Protein AF-0000000080636622 (afdb_homodimer)

pLDDT: mean 84.69, std 13.74, range [34.03, 98.31]

Radius of gyration: 23.22 Å; Cα contacts (8 Å, |Δi|>4): 770; chains: 2; bounding box: 58×59×60 Å

Secondary structure (DSSP, 8-state):
-----GGG--HHHHHHHHHHHHHHHHHHHTT--EE-HHHHHHHHT--HHHHHHHHHHTT-PPBTTTBEEHHHHHHHHHHHHTTTS-EEEEEE--SHHHHHHHT-HHHHHTTEEEEEEEESSPPPGGG--SS-EEEGGGHHHHHHHHT--EEEE-S-HHHHHHHHHHHHHHT--EEEE-SSS-----SS-TT------EEEE--HHHHHHHHHHHHHHHHH-GGGS--/-----GGG--HHHHHHHHHHHHHHHHHHHTT--EE-HHHHHHHHT--HHHHHHHHHHTT-PPBTTTBEEHHHHHHHHHHHHTTTS-EEEEEE--SHHHHHHHT-HHHHHTTEEEEEEEESSPPPGGG--SS-EEEGGGHHHHHHHHT--EEEE-S-HHHHHHHHHHHHHTT--EEEE-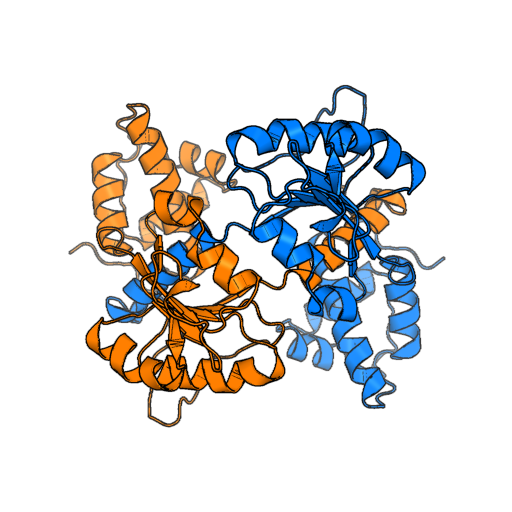SSS-----S-BTTTB----EEEE--HHHHHHHHHHHHHHHHH-GGGS--

Structure (mmCIF, N/CA/C/O backbone):
data_AF-0000000080636622-model_v1
#
loop_
_entity.id
_entity.type
_entity.pdbx_description
1 polymer 'Redox-sensing transcriptional repressor Rex'
#
loop_
_atom_site.group_PDB
_atom_site.id
_atom_site.type_symbol
_atom_site.label_atom_id
_atom_site.label_alt_id
_atom_site.label_comp_id
_atom_site.label_asym_id
_atom_site.label_entity_id
_atom_site.label_seq_id
_atom_site.pdbx_PDB_ins_code
_atom_site.Cartn_x
_atom_site.Cartn_y
_atom_site.Cartn_z
_atom_site.occupancy
_atom_site.B_iso_or_equiv
_atom_site.auth_seq_id
_atom_site.auth_comp_id
_atom_site.auth_asym_id
_atom_site.auth_atom_id
_atom_site.pdbx_PDB_model_num
ATOM 1 N N . MET A 1 1 ? -17.375 -31.5 -10.734 1 34.03 1 MET A N 1
ATOM 2 C CA . MET A 1 1 ? -16.984 -30.203 -11.266 1 34.03 1 MET A CA 1
ATOM 3 C C . MET A 1 1 ? -17.703 -29.078 -10.523 1 34.03 1 MET A C 1
ATOM 5 O O . MET A 1 1 ? -18.859 -28.766 -10.812 1 34.03 1 MET A O 1
ATOM 9 N N . ASP A 1 2 ? -17.719 -29.031 -9.25 1 45.47 2 ASP A N 1
ATOM 10 C CA . ASP A 1 2 ? -18.656 -28.406 -8.328 1 45.47 2 ASP A CA 1
ATOM 11 C C . ASP A 1 2 ? -18.766 -26.906 -8.594 1 45.47 2 ASP A C 1
ATOM 13 O O . ASP A 1 2 ? -17.766 -26.234 -8.836 1 45.47 2 ASP A O 1
ATOM 17 N N . ALA A 1 3 ? -19.891 -26.375 -9.109 1 49.56 3 ALA A N 1
ATOM 18 C CA . ALA A 1 3 ? -20.438 -25.25 -9.859 1 49.56 3 ALA A CA 1
ATOM 19 C C . ALA A 1 3 ? -20.266 -23.938 -9.086 1 49.56 3 ALA A C 1
ATOM 21 O O . ALA A 1 3 ? -20.656 -23.844 -7.926 1 49.56 3 ALA A O 1
ATOM 22 N N . PHE A 1 4 ? -19.109 -23.297 -9.344 1 58.94 4 PHE A N 1
ATOM 23 C CA . PHE A 1 4 ? -19.031 -21.891 -8.961 1 58.94 4 PHE A CA 1
ATOM 24 C C . PHE A 1 4 ? -20.359 -21.188 -9.195 1 58.94 4 PHE A C 1
ATOM 26 O O . PHE A 1 4 ? -21.078 -21.5 -10.156 1 58.94 4 PHE A O 1
ATOM 33 N N . ASN A 1 5 ? -20.938 -20.828 -8.109 1 56.47 5 ASN A N 1
ATOM 34 C CA . ASN A 1 5 ? -22.016 -19.891 -8.445 1 56.47 5 ASN A CA 1
ATOM 35 C C . ASN A 1 5 ? -21.453 -18.578 -8.969 1 56.47 5 ASN A C 1
ATOM 37 O O . ASN A 1 5 ? -21.188 -17.656 -8.203 1 56.47 5 ASN A O 1
ATOM 41 N N . GLU A 1 6 ? -21.078 -18.547 -10.18 1 58.09 6 GLU A N 1
ATOM 42 C CA . GLU A 1 6 ? -20.375 -17.484 -10.898 1 58.09 6 GLU A CA 1
ATOM 43 C C . GLU A 1 6 ? -20.953 -16.125 -10.57 1 58.09 6 GLU A C 1
ATOM 45 O O . GLU A 1 6 ? -20.234 -15.125 -10.539 1 58.09 6 GLU A O 1
ATOM 50 N N . LYS A 1 7 ? -22.297 -16.109 -10.336 1 57.75 7 LYS A N 1
ATOM 51 C CA . LYS A 1 7 ? -23 -14.844 -10.164 1 57.75 7 LYS A CA 1
ATOM 52 C C . LYS A 1 7 ? -22.688 -14.203 -8.812 1 57.75 7 LYS A C 1
ATOM 54 O O . LYS A 1 7 ? -22.938 -13.016 -8.602 1 57.75 7 LYS A O 1
ATOM 59 N N . SER A 1 8 ? -21.875 -14.992 -8.172 1 66.5 8 SER A N 1
ATOM 60 C CA . SER A 1 8 ? -21.766 -14.484 -6.809 1 66.5 8 SER A CA 1
ATOM 61 C C . SER A 1 8 ? -20.312 -14.18 -6.441 1 66.5 8 SER A C 1
ATOM 63 O O . SER A 1 8 ? -20.047 -13.648 -5.363 1 66.5 8 SER A O 1
ATOM 65 N N . ILE A 1 9 ? -19.438 -14.406 -7.32 1 70.69 9 ILE A N 1
ATOM 66 C CA . ILE A 1 9 ? -18.031 -14.172 -6.969 1 70.69 9 ILE A CA 1
ATOM 67 C C . ILE A 1 9 ? -17.625 -12.766 -7.379 1 70.69 9 ILE A C 1
ATOM 69 O O . ILE A 1 9 ? -17.812 -12.367 -8.531 1 70.69 9 ILE A O 1
ATOM 73 N N . THR A 1 10 ? -17.25 -12.016 -6.457 1 72.31 10 THR A N 1
ATOM 74 C CA . THR A 1 10 ? -16.781 -10.648 -6.652 1 72.31 10 THR A CA 1
ATOM 75 C C . THR A 1 10 ? -15.281 -10.555 -6.418 1 72.31 10 THR A C 1
ATOM 77 O O . THR A 1 10 ? -14.656 -11.508 -5.953 1 72.31 10 THR A O 1
ATOM 80 N N . LYS A 1 11 ? -14.703 -9.469 -6.863 1 74 11 LYS A N 1
ATOM 81 C CA . LYS A 1 11 ? -13.305 -9.188 -6.559 1 74 11 LYS A CA 1
ATOM 82 C C . LYS A 1 11 ? -13.031 -9.312 -5.062 1 74 11 LYS A C 1
ATOM 84 O O . LYS A 1 11 ? -12 -9.852 -4.66 1 74 11 LYS A O 1
ATOM 89 N N . ASN A 1 12 ? -14.016 -8.906 -4.312 1 78.38 12 ASN A N 1
ATOM 90 C CA . ASN A 1 12 ? -13.883 -8.984 -2.859 1 78.38 12 ASN A CA 1
ATOM 91 C C . ASN A 1 12 ? -13.844 -10.43 -2.375 1 78.38 12 ASN A C 1
ATOM 93 O O . ASN A 1 12 ? -13.078 -10.766 -1.468 1 78.38 12 ASN A O 1
ATOM 97 N N . THR A 1 13 ? -14.656 -11.18 -3.006 1 82.19 13 THR A N 1
ATOM 98 C CA . THR A 1 13 ? -14.68 -12.594 -2.645 1 82.19 13 THR A CA 1
ATOM 99 C C . THR A 1 13 ? -13.32 -13.242 -2.896 1 82.19 13 THR A C 1
ATOM 101 O O . THR A 1 13 ? -12.844 -14.031 -2.076 1 82.19 13 THR A O 1
ATOM 104 N N . ILE A 1 14 ? -12.703 -12.867 -3.986 1 81.06 14 ILE A N 1
ATOM 105 C CA . ILE A 1 14 ? -11.414 -13.453 -4.352 1 81.06 14 ILE A CA 1
ATOM 106 C C . ILE A 1 14 ? -10.344 -12.977 -3.373 1 81.06 14 ILE A C 1
ATOM 108 O O . ILE A 1 14 ? -9.508 -13.766 -2.928 1 81.06 14 ILE A O 1
ATOM 112 N N . THR A 1 15 ? -10.398 -11.734 -3.146 1 81.81 15 THR A N 1
ATOM 113 C CA . THR A 1 15 ? -9.445 -11.188 -2.182 1 81.81 15 THR A CA 1
ATOM 114 C C . THR A 1 15 ? -9.602 -11.883 -0.828 1 81.81 15 THR A C 1
ATOM 116 O O . THR A 1 15 ? -8.602 -12.219 -0.183 1 81.81 15 THR A O 1
ATOM 119 N N . ARG A 1 16 ? -10.789 -12.094 -0.469 1 86.38 16 ARG A N 1
ATOM 120 C CA . ARG A 1 16 ? -11.008 -12.781 0.797 1 86.38 16 ARG A CA 1
ATOM 121 C C . ARG A 1 16 ? -10.547 -14.234 0.719 1 86.38 16 ARG A C 1
ATOM 123 O O . ARG A 1 16 ? -10.047 -14.789 1.702 1 86.38 16 ARG A O 1
ATOM 130 N N . ALA A 1 17 ? -10.781 -14.797 -0.427 1 88.88 17 ALA A N 1
ATOM 131 C CA . ALA A 1 17 ? -10.344 -16.188 -0.616 1 88.88 17 ALA A CA 1
ATOM 132 C C . ALA A 1 17 ? -8.852 -16.328 -0.339 1 88.88 17 ALA A C 1
ATOM 134 O O . ALA A 1 17 ? -8.414 -17.312 0.265 1 88.88 17 ALA A O 1
ATOM 135 N N . SER A 1 18 ? -8.094 -15.336 -0.772 1 85.5 18 SER A N 1
ATOM 136 C CA . SER A 1 18 ? -6.656 -15.336 -0.515 1 85.5 18 SER A CA 1
ATOM 137 C C . SER A 1 18 ? -6.359 -15.273 0.98 1 85.5 18 SER A C 1
ATOM 139 O O . SER A 1 18 ? -5.496 -15.992 1.479 1 85.5 18 SER A O 1
ATOM 141 N N . SER A 1 19 ? -7.117 -14.422 1.627 1 86.31 19 SER A N 1
ATOM 142 C CA . SER A 1 19 ? -6.949 -14.289 3.07 1 86.31 19 SER A CA 1
ATOM 143 C C . SER A 1 19 ? -7.359 -15.562 3.799 1 86.31 19 SER A C 1
ATOM 145 O O . SER A 1 19 ? -6.699 -15.977 4.758 1 86.31 19 SER A O 1
ATOM 147 N N . TYR A 1 20 ? -8.461 -16.156 3.35 1 91.88 20 TYR A N 1
ATOM 148 C CA . TYR A 1 20 ? -8.875 -17.438 3.92 1 91.88 20 TYR A CA 1
ATOM 149 C C . TYR A 1 20 ? -7.746 -18.453 3.828 1 91.88 20 TYR A C 1
ATOM 151 O O . TYR A 1 20 ? -7.434 -19.141 4.812 1 91.88 20 TYR A O 1
ATOM 159 N N . LEU A 1 21 ? -7.227 -18.531 2.641 1 90.06 21 LEU A N 1
ATOM 160 C CA . LEU A 1 21 ? -6.184 -19.516 2.396 1 90.06 21 LEU A CA 1
ATOM 161 C C . LEU A 1 21 ? -5.016 -19.312 3.357 1 90.06 21 LEU A C 1
ATOM 163 O O . LEU A 1 21 ? -4.504 -20.281 3.924 1 90.06 21 LEU A O 1
ATOM 167 N N . ARG A 1 22 ? -4.629 -18.125 3.521 1 85.44 22 ARG A N 1
ATOM 168 C CA . ARG A 1 22 ? -3.516 -17.828 4.418 1 85.44 22 ARG A CA 1
ATOM 169 C C . ARG A 1 22 ? -3.828 -18.281 5.844 1 85.44 22 ARG A C 1
ATOM 171 O O . ARG A 1 22 ? -3.004 -18.922 6.492 1 85.44 22 ARG A O 1
ATOM 178 N N . VAL A 1 23 ? -4.977 -17.875 6.359 1 88.31 23 VAL A N 1
ATOM 179 C CA . VAL A 1 23 ? -5.375 -18.219 7.719 1 88.31 23 VAL A CA 1
ATOM 180 C C . VAL A 1 23 ? -5.469 -19.734 7.875 1 88.31 23 VAL A C 1
ATOM 182 O O . VAL A 1 23 ? -5.012 -20.297 8.875 1 88.31 23 VAL A O 1
ATOM 185 N N . ILE A 1 24 ? -6.035 -20.375 6.914 1 93.81 24 ILE A N 1
ATOM 186 C CA . ILE A 1 24 ? -6.254 -21.812 6.965 1 93.81 24 ILE A CA 1
ATOM 187 C C . ILE A 1 24 ? -4.91 -22.531 6.961 1 93.81 24 ILE A C 1
ATOM 189 O O . ILE A 1 24 ? -4.719 -23.5 7.699 1 93.81 24 ILE A O 1
ATOM 193 N N . LYS A 1 25 ? -4.008 -22.047 6.152 1 90.19 25 LYS A N 1
ATOM 194 C CA . LYS A 1 25 ? -2.672 -22.641 6.125 1 90.19 25 LYS A CA 1
ATOM 195 C C . LYS A 1 25 ? -1.976 -22.484 7.477 1 90.19 25 LYS A C 1
ATOM 197 O O . LYS A 1 25 ? -1.287 -23.406 7.93 1 90.19 25 LYS A O 1
ATOM 202 N N . ASN A 1 26 ? -2.16 -21.344 8.023 1 87.38 26 ASN A N 1
ATOM 203 C CA . ASN A 1 26 ? -1.603 -21.141 9.359 1 87.38 26 ASN A CA 1
ATOM 204 C C . ASN A 1 26 ? -2.197 -22.109 10.375 1 87.38 26 ASN A C 1
ATOM 206 O O . ASN A 1 26 ? -1.472 -22.672 11.188 1 87.38 26 ASN A O 1
ATOM 210 N N . LEU A 1 27 ? -3.453 -22.328 10.344 1 90.31 27 LEU A N 1
ATOM 211 C CA . LEU A 1 27 ? -4.125 -23.266 11.234 1 90.31 27 LEU A CA 1
ATOM 212 C C . LEU A 1 27 ? -3.609 -24.688 11.023 1 90.31 27 LEU A C 1
ATOM 214 O O . LEU A 1 27 ? -3.393 -25.422 11.984 1 90.31 27 LEU A O 1
ATOM 218 N N . ARG A 1 28 ? -3.434 -24.969 9.781 1 92.62 28 ARG A N 1
ATOM 219 C CA . ARG A 1 28 ? -2.889 -26.297 9.477 1 92.62 28 ARG A CA 1
ATOM 220 C C . ARG A 1 28 ? -1.524 -26.484 10.125 1 92.62 28 ARG A C 1
ATOM 222 O O . ARG A 1 28 ? -1.25 -27.547 10.703 1 92.62 28 ARG A O 1
ATOM 229 N N . SER A 1 29 ? -0.701 -25.516 9.953 1 91.44 29 SER A N 1
ATOM 230 C CA . SER A 1 29 ? 0.65 -25.594 10.5 1 91.44 29 SER A CA 1
ATOM 231 C C . SER A 1 29 ? 0.626 -25.766 12.016 1 91.44 29 SER A C 1
ATOM 233 O O . SER A 1 29 ? 1.574 -26.297 12.602 1 91.44 29 SER A O 1
ATOM 235 N N . LEU A 1 30 ? -0.402 -25.375 12.641 1 89.88 30 LEU A N 1
ATOM 236 C CA . LEU A 1 30 ? -0.559 -25.5 14.086 1 89.88 30 LEU A CA 1
ATOM 237 C C . LEU A 1 30 ? -1.188 -26.828 14.453 1 89.88 30 LEU A C 1
ATOM 239 O O . LEU A 1 30 ? -1.363 -27.141 15.633 1 89.88 30 LEU A O 1
ATOM 243 N N . GLY A 1 31 ? -1.604 -27.578 13.469 1 92.38 31 GLY A N 1
ATOM 244 C CA . GLY A 1 31 ? -2.068 -28.938 13.703 1 92.38 31 GLY A CA 1
ATOM 245 C C . GLY A 1 31 ? -3.58 -29.062 13.664 1 92.38 31 GLY A C 1
ATOM 246 O O . GLY A 1 31 ? -4.121 -30.141 13.914 1 92.38 31 GLY A O 1
ATOM 247 N N . PHE A 1 32 ? -4.258 -28.031 13.336 1 91.5 32 PHE A N 1
ATOM 248 C CA . PHE A 1 32 ? -5.711 -28.094 13.25 1 91.5 32 PHE A CA 1
ATOM 249 C C . PHE A 1 32 ? -6.145 -28.906 12.031 1 91.5 32 PHE A C 1
ATOM 251 O O . PHE A 1 32 ? -5.535 -28.797 10.961 1 91.5 32 PHE A O 1
ATOM 258 N N . VAL A 1 33 ? -7.172 -29.625 12.203 1 93.31 33 VAL A N 1
ATOM 259 C CA . VAL A 1 33 ? -7.648 -30.469 11.117 1 93.31 33 VAL A CA 1
ATOM 260 C C . VAL A 1 33 ? -8.93 -29.891 10.523 1 93.31 33 VAL A C 1
ATOM 262 O O . VAL A 1 33 ? -9.211 -30.062 9.336 1 93.31 33 VAL A O 1
ATOM 265 N N . ARG A 1 34 ? -9.711 -29.156 11.391 1 93.56 34 ARG A N 1
ATOM 266 C CA . ARG A 1 34 ? -10.977 -28.547 10.969 1 93.56 34 ARG A CA 1
ATOM 267 C C . ARG A 1 34 ? -11.023 -27.062 11.336 1 93.56 34 ARG A C 1
ATOM 269 O O . ARG A 1 34 ? -10.32 -26.625 12.25 1 93.56 34 ARG A O 1
ATOM 276 N N . VAL A 1 35 ? -11.758 -26.375 10.539 1 94.44 35 VAL A N 1
ATOM 277 C CA . VAL A 1 35 ? -11.977 -24.953 10.82 1 94.44 35 VAL A CA 1
ATOM 278 C C . VAL A 1 35 ? -13.453 -24.609 10.602 1 94.44 35 VAL A C 1
ATOM 280 O O . VAL A 1 35 ? -14.133 -25.25 9.805 1 94.44 35 VAL A O 1
ATOM 283 N N . TYR A 1 36 ? -13.875 -23.75 11.414 1 92.75 36 TYR A N 1
ATOM 284 C CA . TYR A 1 36 ? -15.258 -23.297 11.305 1 92.75 36 TYR A CA 1
ATOM 285 C C . TYR A 1 36 ? -15.32 -21.875 10.75 1 92.75 36 TYR A C 1
ATOM 287 O O . TYR A 1 36 ? -14.328 -21.141 10.797 1 92.75 36 TYR A O 1
ATOM 295 N N . SER A 1 37 ? -16.547 -21.594 10.18 1 92.62 37 SER A N 1
ATOM 296 C CA . SER A 1 37 ? -16.75 -20.25 9.648 1 92.62 37 SER A CA 1
ATOM 297 C C . SER A 1 37 ? -16.516 -19.188 10.719 1 92.62 37 SER A C 1
ATOM 299 O O . SER A 1 37 ? -16 -18.109 10.43 1 92.62 37 SER A O 1
ATOM 301 N N . SER A 1 38 ? -16.844 -19.5 11.898 1 91.44 38 SER A N 1
ATOM 302 C CA . SER A 1 38 ? -16.688 -18.562 13 1 91.44 38 SER A CA 1
ATOM 303 C C . SER A 1 38 ? -15.211 -18.266 13.258 1 91.44 38 SER A C 1
ATOM 305 O O . SER A 1 38 ? -14.836 -17.125 13.547 1 91.44 38 SER A O 1
ATOM 307 N N . ASN A 1 39 ? -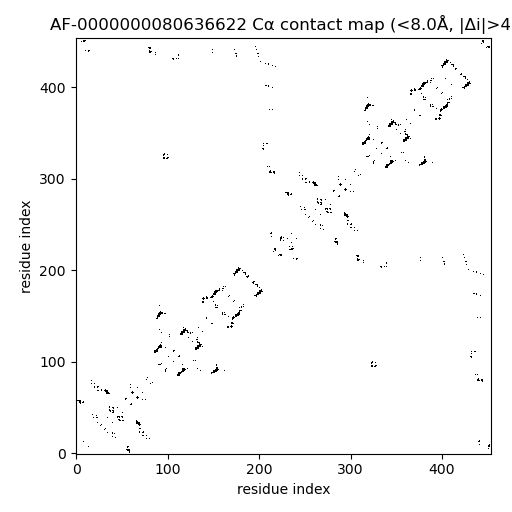14.352 -19.281 13.125 1 91.12 39 ASN A N 1
ATOM 308 C CA . ASN A 1 39 ? -12.914 -19.094 13.281 1 91.12 39 ASN A CA 1
ATOM 309 C C . ASN A 1 39 ? -12.367 -18.094 12.258 1 91.12 39 ASN A C 1
ATOM 311 O O . ASN A 1 39 ? -11.609 -17.188 12.609 1 91.12 39 ASN A O 1
ATOM 315 N N . LEU A 1 40 ? -12.766 -18.328 11.047 1 92.81 40 LEU A N 1
ATOM 316 C CA . LEU A 1 40 ? -12.258 -17.516 9.945 1 92.81 40 LEU A CA 1
ATOM 317 C C . LEU A 1 40 ? -12.789 -16.078 10.039 1 92.81 40 LEU A C 1
ATOM 319 O O . LEU A 1 40 ? -12.055 -15.125 9.781 1 92.81 40 LEU A O 1
ATOM 323 N N . ALA A 1 41 ? -14.07 -15.977 10.453 1 90.75 41 ALA A N 1
ATOM 324 C CA . ALA A 1 41 ? -14.68 -14.664 10.648 1 90.75 41 ALA A CA 1
ATOM 325 C C . ALA A 1 41 ? -13.93 -13.859 11.703 1 90.75 41 ALA A C 1
ATOM 327 O O . ALA A 1 41 ? -13.594 -12.695 11.477 1 90.75 41 ALA A O 1
ATOM 328 N N . ASP A 1 42 ? -13.586 -14.477 12.727 1 85.44 42 ASP A N 1
ATOM 329 C CA . ASP A 1 42 ? -12.859 -13.836 13.812 1 85.44 42 ASP A CA 1
ATOM 330 C C . ASP A 1 42 ? -11.461 -13.414 13.367 1 85.44 42 ASP A C 1
ATOM 332 O O . ASP A 1 42 ? -11.023 -12.297 13.656 1 85.44 42 ASP A O 1
ATOM 336 N N . ALA A 1 43 ? -10.836 -14.266 12.688 1 85.62 43 ALA A N 1
ATOM 337 C CA . ALA A 1 43 ? -9.453 -14.023 12.281 1 85.62 43 ALA A CA 1
ATOM 338 C C . ALA A 1 43 ? -9.367 -12.859 11.305 1 85.62 43 ALA A C 1
ATOM 340 O O . ALA A 1 43 ? -8.375 -12.125 11.289 1 85.62 43 ALA A O 1
ATOM 341 N N . LEU A 1 44 ? -10.398 -12.727 10.508 1 85.31 44 LEU A N 1
ATOM 342 C CA . LEU A 1 44 ? -10.312 -11.773 9.406 1 85.31 44 LEU A CA 1
ATOM 343 C C . LEU A 1 44 ? -11.219 -10.57 9.656 1 85.31 44 LEU A C 1
ATOM 345 O O . LEU A 1 44 ? -11.328 -9.688 8.812 1 85.31 44 LEU A O 1
ATOM 349 N N . GLY A 1 45 ? -11.93 -10.609 10.82 1 79.69 45 GLY A N 1
ATOM 350 C CA . GLY A 1 45 ? -12.828 -9.516 11.148 1 79.69 45 GLY A CA 1
ATOM 351 C C . GLY A 1 45 ? -14.078 -9.492 10.289 1 79.69 45 GLY A C 1
ATOM 352 O O . GLY A 1 45 ? -14.508 -8.422 9.852 1 79.69 45 GLY A O 1
ATOM 353 N N . LEU A 1 46 ? -14.57 -10.578 9.945 1 86.69 46 LEU A N 1
ATOM 354 C CA . LEU A 1 46 ? -15.789 -10.766 9.172 1 86.69 46 LEU A CA 1
ATOM 355 C C . LEU A 1 46 ? -16.891 -11.383 10.023 1 86.69 46 LEU A C 1
ATOM 357 O O . LEU A 1 46 ? -16.672 -11.672 11.203 1 86.69 46 LEU A O 1
ATOM 361 N N . THR A 1 47 ? -18.031 -11.445 9.531 1 89.19 47 THR A N 1
ATOM 362 C CA . THR A 1 47 ? -19.078 -12.242 10.164 1 89.19 47 THR A CA 1
ATOM 363 C C . THR A 1 47 ? -19.094 -13.656 9.602 1 89.19 47 THR A C 1
ATOM 365 O O . THR A 1 47 ? -18.719 -13.875 8.445 1 89.19 47 THR A O 1
ATOM 368 N N . PRO A 1 48 ? -19.516 -14.586 10.422 1 91.81 48 PRO A N 1
ATOM 369 C CA . PRO A 1 48 ? -19.625 -15.953 9.914 1 91.81 48 PRO A CA 1
ATOM 370 C C . PRO A 1 48 ? -20.516 -16.062 8.672 1 91.81 48 PRO A C 1
ATOM 372 O O . PRO A 1 48 ? -20.25 -16.875 7.789 1 91.81 48 PRO A O 1
ATOM 375 N N . ALA A 1 49 ? -21.469 -15.25 8.602 1 93.38 49 ALA A N 1
ATOM 376 C CA . ALA A 1 49 ? -22.375 -15.242 7.461 1 93.38 49 ALA A CA 1
ATOM 377 C C . ALA A 1 49 ? -21.641 -14.898 6.168 1 93.38 49 ALA A C 1
ATOM 379 O O . ALA A 1 49 ? -21.891 -15.492 5.121 1 93.38 49 ALA A O 1
ATOM 380 N N . VAL A 1 50 ? -20.75 -13.984 6.188 1 92.44 50 VAL A N 1
ATOM 381 C CA . VAL A 1 50 ? -19.969 -13.586 5.023 1 92.44 50 VAL A CA 1
ATOM 382 C C . VAL A 1 50 ? -19.078 -14.734 4.586 1 92.44 50 VAL A C 1
ATOM 384 O O . VAL A 1 50 ? -18.953 -15.023 3.391 1 92.44 50 VAL A O 1
ATOM 387 N N . VAL A 1 51 ? -18.484 -15.438 5.559 1 93.69 51 VAL A N 1
ATOM 388 C CA . VAL A 1 51 ? -17.609 -16.562 5.254 1 93.69 51 VAL A CA 1
ATOM 389 C C . VAL A 1 51 ? -18.406 -17.672 4.555 1 93.69 51 VAL A C 1
ATOM 391 O O . VAL A 1 51 ? -17.984 -18.188 3.523 1 93.69 51 VAL A O 1
ATOM 394 N N . ARG A 1 52 ? -19.562 -17.969 5.109 1 91.38 52 ARG A N 1
ATOM 395 C CA . ARG A 1 52 ? -20.391 -19.016 4.527 1 91.38 52 ARG A CA 1
ATOM 396 C C . ARG A 1 52 ? -20.844 -18.641 3.121 1 91.38 52 ARG A C 1
ATOM 398 O O . ARG A 1 52 ? -20.891 -19.484 2.229 1 91.38 52 ARG A O 1
ATOM 405 N N . LYS A 1 53 ? -21.188 -17.438 2.959 1 91.31 53 LYS A N 1
ATOM 406 C CA . LYS A 1 53 ? -21.594 -16.953 1.642 1 91.31 53 LYS A CA 1
ATOM 407 C C . LYS A 1 53 ? -20.453 -17.078 0.635 1 91.31 53 LYS A C 1
ATOM 409 O O . LYS A 1 53 ? -20.672 -17.547 -0.49 1 91.31 53 LYS A O 1
ATOM 414 N N . ASP A 1 54 ? -19.312 -16.594 1.006 1 90.31 54 ASP A N 1
ATOM 415 C CA . ASP A 1 54 ? -18.141 -16.719 0.148 1 90.31 54 ASP A CA 1
ATOM 416 C C . ASP A 1 54 ? -17.859 -18.188 -0.205 1 90.31 54 ASP A C 1
ATOM 418 O O . ASP A 1 54 ? -17.641 -18.516 -1.372 1 90.31 54 ASP A O 1
ATOM 422 N N . PHE A 1 55 ? -17.891 -19.016 0.812 1 91.19 55 PHE A N 1
ATOM 423 C CA . PHE A 1 55 ? -17.578 -20.438 0.606 1 91.19 55 PHE A CA 1
ATOM 424 C C . PHE A 1 55 ? -18.609 -21.094 -0.292 1 91.19 55 PHE A C 1
ATOM 426 O O . PHE A 1 55 ? -18.266 -21.922 -1.138 1 91.19 55 PHE A O 1
ATOM 433 N N . SER A 1 56 ? -19.812 -20.75 -0.07 1 88.19 56 SER A N 1
ATOM 434 C CA . SER A 1 56 ? -20.875 -21.234 -0.958 1 88.19 56 SER A CA 1
ATOM 435 C C . SER A 1 56 ? -20.625 -20.797 -2.398 1 88.19 56 SER A C 1
ATOM 437 O O . SER A 1 56 ? -20.734 -21.609 -3.324 1 88.19 56 SER A O 1
ATOM 439 N N . ALA A 1 57 ? -20.281 -19.547 -2.578 1 86.12 57 ALA A N 1
ATOM 440 C CA . ALA A 1 57 ? -20.016 -18.984 -3.904 1 86.12 57 ALA A CA 1
ATOM 441 C C . ALA A 1 57 ? -18.812 -19.672 -4.555 1 86.12 57 ALA A C 1
ATOM 443 O O . ALA A 1 57 ? -18.781 -19.875 -5.773 1 86.12 57 ALA A O 1
ATOM 444 N N . LEU A 1 58 ? -17.891 -20.078 -3.727 1 86.31 58 LEU A N 1
ATOM 445 C CA . LEU A 1 58 ? -16.656 -20.672 -4.211 1 86.31 58 LEU A CA 1
ATOM 446 C C . LEU A 1 58 ? -16.797 -22.188 -4.336 1 86.31 58 LEU A C 1
ATOM 448 O O . LEU A 1 58 ? -15.836 -22.875 -4.66 1 86.31 58 LEU A O 1
ATOM 452 N N . GLY A 1 59 ? -17.953 -22.625 -3.924 1 84.5 59 GLY A N 1
ATOM 453 C CA . GLY A 1 59 ? -18.203 -24.062 -4.023 1 84.5 59 GLY A CA 1
ATOM 454 C C . GLY A 1 59 ? -17.531 -24.859 -2.926 1 84.5 59 GLY A C 1
ATOM 455 O O . GLY A 1 59 ? -17.141 -26.016 -3.141 1 84.5 59 GLY A O 1
ATOM 456 N N . LEU A 1 60 ? -17.234 -24.141 -1.932 1 85.38 60 LEU A N 1
ATOM 457 C CA . LEU A 1 60 ? -16.625 -24.797 -0.785 1 85.38 60 LEU A CA 1
ATOM 458 C C . LEU A 1 60 ? -17.672 -25.234 0.224 1 85.38 60 LEU A C 1
ATOM 460 O O . LEU A 1 60 ? -18.109 -24.438 1.055 1 85.38 60 LEU A O 1
ATOM 464 N N . GLU A 1 61 ? -18.188 -26.359 0.123 1 78.25 61 GLU A N 1
ATOM 465 C CA . GLU A 1 61 ? -19.266 -26.828 0.987 1 78.25 61 GLU A CA 1
ATOM 466 C C . GLU A 1 61 ? -18.719 -27.484 2.248 1 78.25 61 GLU A C 1
ATOM 468 O O . GLU A 1 61 ? -17.781 -28.266 2.182 1 78.25 61 GLU A O 1
ATOM 473 N N . GLY A 1 62 ? -19.094 -26.875 3.348 1 72.56 62 GLY A N 1
ATOM 474 C CA . GLY A 1 62 ? -18.797 -27.531 4.617 1 72.56 62 GLY A CA 1
ATOM 475 C C . GLY A 1 62 ? -19.875 -28.516 5.047 1 72.56 62 GLY A C 1
ATOM 476 O O . GLY A 1 62 ? -20.828 -28.75 4.312 1 72.56 62 GLY A O 1
ATOM 477 N N . LYS A 1 63 ? -19.484 -29.359 5.969 1 72.81 63 LYS A N 1
ATOM 478 C CA . LYS A 1 63 ? -20.5 -30.234 6.559 1 72.81 63 LYS A CA 1
ATOM 479 C C . LYS A 1 63 ? -21.312 -29.5 7.617 1 72.81 63 LYS A C 1
ATOM 481 O O . LYS A 1 63 ? -20.766 -28.672 8.359 1 72.81 63 LYS A O 1
ATOM 486 N N . LYS A 1 64 ? -22.625 -29.688 7.594 1 68.88 64 LYS A N 1
ATOM 487 C CA . LYS A 1 64 ? -23.5 -29.094 8.602 1 68.88 64 LYS A CA 1
ATOM 488 C C . LYS A 1 64 ? -23 -29.406 10.016 1 68.88 64 LYS A C 1
ATOM 490 O O . LYS A 1 64 ? -22.859 -30.578 10.375 1 68.88 64 LYS A O 1
ATOM 495 N N . LYS A 1 65 ? -22.672 -28.422 10.828 1 69.88 65 LYS A N 1
ATOM 496 C CA . LYS A 1 65 ? -22.25 -28.469 12.227 1 69.88 65 LYS A CA 1
ATOM 497 C C . LYS A 1 65 ? -20.859 -29.062 12.359 1 69.88 65 LYS A C 1
ATOM 499 O O . LYS A 1 65 ? -20.312 -29.156 13.469 1 69.88 65 LYS A O 1
ATOM 504 N N . GLY A 1 66 ? -20.25 -29.5 11.305 1 81.81 66 GLY A N 1
ATOM 505 C CA . GLY A 1 66 ? -18.969 -30.172 11.43 1 81.81 66 GLY A CA 1
ATOM 506 C C . GLY A 1 66 ? -17.797 -29.328 10.984 1 81.81 66 GLY A C 1
ATOM 507 O O . GLY A 1 66 ? -16.641 -29.75 11.133 1 81.81 66 GLY A O 1
ATOM 508 N N . GLY A 1 67 ? -18 -28.203 10.461 1 89.19 67 GLY A N 1
ATOM 509 C CA . GLY A 1 67 ? -16.922 -27.359 10 1 89.19 67 GLY A CA 1
ATOM 510 C C . GLY A 1 67 ? -16.344 -27.797 8.664 1 89.19 67 GLY A C 1
ATOM 511 O O . GLY A 1 67 ? -17.031 -28.453 7.875 1 89.19 67 GLY A O 1
ATOM 512 N N . TYR A 1 68 ? -15.156 -27.328 8.242 1 93.88 68 TYR A N 1
ATOM 513 C CA . TYR A 1 68 ? -14.453 -27.609 6.992 1 93.88 68 TYR A CA 1
ATOM 514 C C . TYR A 1 68 ? -13.141 -28.344 7.254 1 93.88 68 TYR A C 1
ATOM 516 O O . TYR A 1 68 ? -12.422 -28.016 8.195 1 93.88 68 TYR A O 1
ATOM 524 N N . LEU A 1 69 ? -12.984 -29.375 6.484 1 93.06 69 LEU A N 1
ATOM 525 C CA . LEU A 1 69 ? -11.672 -30.016 6.562 1 93.06 69 LEU A CA 1
ATOM 526 C C . LEU A 1 69 ? -10.594 -29.109 5.977 1 93.06 69 LEU A C 1
ATOM 528 O O . LEU A 1 69 ? -10.688 -28.688 4.816 1 93.06 69 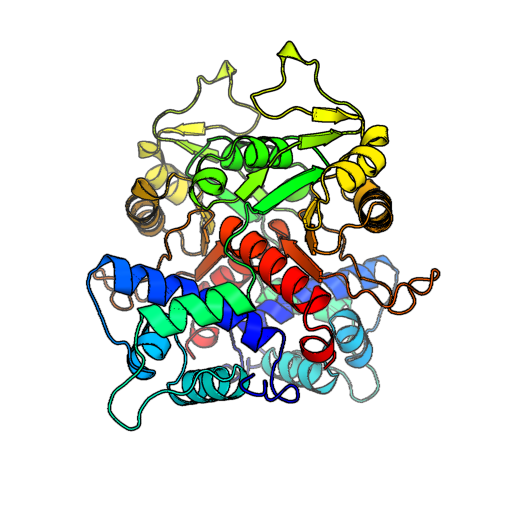LEU A O 1
ATOM 532 N N . ILE A 1 70 ? -9.602 -28.812 6.73 1 95.06 70 ILE A N 1
ATOM 533 C CA . ILE A 1 70 ? -8.578 -27.828 6.395 1 95.06 70 ILE A CA 1
ATOM 534 C C . ILE A 1 70 ? -7.852 -28.25 5.117 1 95.06 70 ILE A C 1
ATOM 536 O O . ILE A 1 70 ? -7.68 -27.453 4.199 1 95.06 70 ILE A O 1
ATOM 540 N N . ASP A 1 71 ? -7.469 -29.531 5.047 1 94.31 71 ASP A N 1
ATOM 541 C CA . ASP A 1 71 ? -6.711 -30 3.889 1 94.31 71 ASP A CA 1
ATOM 542 C C . ASP A 1 71 ? -7.543 -29.875 2.611 1 94.31 71 ASP A C 1
ATOM 544 O O . ASP A 1 71 ? -7.02 -29.516 1.556 1 94.31 71 ASP A O 1
ATOM 548 N N . ASP A 1 72 ? -8.812 -30.188 2.701 1 93.38 72 ASP A N 1
ATOM 549 C CA . ASP A 1 72 ? -9.695 -30.047 1.55 1 93.38 72 ASP A CA 1
ATOM 550 C C . ASP A 1 72 ? -9.836 -28.578 1.127 1 93.38 72 ASP A C 1
ATOM 552 O O . ASP A 1 72 ? -9.805 -28.281 -0.065 1 93.38 72 ASP A O 1
ATOM 556 N N . LEU A 1 73 ? -10 -27.703 2.074 1 93.69 73 LEU A N 1
ATOM 557 C CA . LEU A 1 73 ? -10.133 -26.281 1.796 1 93.69 73 LEU A CA 1
ATOM 558 C C . LEU A 1 73 ? -8.875 -25.75 1.113 1 93.69 73 LEU A C 1
ATOM 560 O O . LEU A 1 73 ? -8.969 -25 0.136 1 93.69 73 LEU A O 1
ATOM 564 N N . ILE A 1 74 ? -7.758 -26.125 1.642 1 93.38 74 ILE A N 1
ATOM 565 C CA . ILE A 1 74 ? -6.492 -25.641 1.094 1 93.38 74 ILE A CA 1
ATOM 566 C C . ILE A 1 74 ? -6.359 -26.094 -0.359 1 93.38 74 ILE A C 1
ATOM 568 O O . ILE A 1 74 ? -6.035 -25.297 -1.238 1 93.38 74 ILE A O 1
ATOM 572 N N . ALA A 1 75 ? -6.648 -27.406 -0.586 1 90.62 75 ALA A N 1
ATOM 573 C CA . ALA A 1 75 ? -6.531 -27.953 -1.938 1 90.62 75 ALA A CA 1
ATOM 574 C C . ALA A 1 75 ? -7.434 -27.203 -2.912 1 90.62 75 ALA A C 1
ATOM 576 O O . ALA A 1 75 ? -7 -26.812 -4 1 90.62 75 ALA A O 1
ATOM 577 N N . ARG A 1 76 ? -8.594 -26.953 -2.521 1 89.38 76 ARG A N 1
ATOM 578 C CA . ARG A 1 76 ? -9.562 -26.297 -3.395 1 89.38 76 ARG A CA 1
ATOM 579 C C . ARG A 1 76 ? -9.211 -24.828 -3.604 1 89.38 76 ARG A C 1
ATOM 581 O O . ARG A 1 76 ? -9.297 -24.328 -4.723 1 89.38 76 ARG A O 1
ATOM 588 N N . LEU A 1 77 ? -8.883 -24.156 -2.58 1 90.5 77 LEU A N 1
ATOM 589 C CA . LEU A 1 77 ? -8.539 -22.75 -2.674 1 90.5 77 LEU A CA 1
ATOM 590 C C . LEU A 1 77 ? -7.258 -22.547 -3.475 1 90.5 77 LEU A C 1
ATOM 592 O O . LEU A 1 77 ? -7.152 -21.594 -4.258 1 90.5 77 LEU A O 1
ATOM 596 N N . GLU A 1 78 ? -6.289 -23.422 -3.205 1 87.69 78 GLU A N 1
ATOM 597 C CA . GLU A 1 78 ? -5.051 -23.328 -3.971 1 87.69 78 GLU A CA 1
ATOM 598 C C . GLU A 1 78 ? -5.309 -23.516 -5.461 1 87.69 78 GLU A C 1
ATOM 600 O O . GLU A 1 78 ? -4.719 -22.828 -6.297 1 87.69 78 GLU A O 1
ATOM 605 N N . ASP A 1 79 ? -6.141 -24.516 -5.707 1 85.69 79 ASP A N 1
ATOM 606 C CA . ASP A 1 79 ? -6.504 -24.766 -7.102 1 85.69 79 ASP A CA 1
ATOM 607 C C . ASP A 1 79 ? -7.211 -23.547 -7.703 1 85.69 79 ASP A C 1
ATOM 609 O O . ASP A 1 79 ? -6.879 -23.109 -8.812 1 85.69 79 ASP A O 1
ATOM 613 N N . LEU A 1 80 ? -8.164 -23.031 -6.988 1 83.44 80 LEU A N 1
ATOM 614 C CA . LEU A 1 80 ? -8.945 -21.891 -7.449 1 83.44 80 LEU A CA 1
ATOM 615 C C . LEU A 1 80 ? -8.055 -20.656 -7.641 1 83.44 80 LEU A C 1
ATOM 617 O O . LEU A 1 80 ? -8.188 -19.938 -8.633 1 83.44 80 LEU A O 1
ATOM 621 N N . LEU A 1 81 ? -7.145 -20.469 -6.766 1 86.44 81 LEU A N 1
ATOM 622 C CA . LEU A 1 81 ? -6.348 -19.25 -6.734 1 86.44 81 LEU A CA 1
ATOM 623 C C . LEU A 1 81 ? -5.055 -19.422 -7.523 1 86.44 81 LEU A C 1
ATOM 625 O O . LEU A 1 81 ? -4.379 -18.453 -7.844 1 86.44 81 LEU A O 1
ATOM 629 N N . GLY A 1 82 ? -4.758 -20.656 -7.91 1 81.31 82 GLY A N 1
ATOM 630 C CA . GLY A 1 82 ? -3.502 -20.922 -8.594 1 81.31 82 GLY A CA 1
ATOM 631 C C . GLY A 1 82 ? -2.285 -20.703 -7.715 1 81.31 82 GLY A C 1
ATOM 632 O O . GLY A 1 82 ? -1.323 -20.047 -8.133 1 81.31 82 GLY A O 1
ATOM 633 N N . ALA A 1 83 ? -2.312 -21.031 -6.551 1 72.88 83 ALA A N 1
ATOM 634 C CA . ALA A 1 83 ? -1.294 -20.719 -5.551 1 72.88 83 ALA A CA 1
ATOM 635 C C . ALA A 1 83 ? -0.091 -21.641 -5.688 1 72.88 83 ALA A C 1
ATOM 637 O O . ALA A 1 83 ? 0.942 -21.438 -5.047 1 72.88 83 ALA A O 1
ATOM 638 N N . GLN A 1 84 ? 0.033 -22.734 -6.52 1 64.31 84 GLN A N 1
ATOM 639 C CA . GLN A 1 84 ? 1.089 -23.734 -6.523 1 64.31 84 GLN A CA 1
ATOM 640 C C . GLN A 1 84 ? 2.242 -23.328 -7.434 1 64.31 84 GLN A C 1
ATOM 642 O O . GLN A 1 84 ? 3.275 -24 -7.477 1 64.31 84 GLN A O 1
ATOM 647 N N . LYS A 1 85 ? 2.186 -22.312 -7.984 1 65.5 85 LYS A N 1
ATOM 648 C CA . LYS A 1 85 ? 3.246 -21.984 -8.93 1 65.5 85 LYS A CA 1
ATOM 649 C C . LYS A 1 85 ? 4.145 -20.875 -8.383 1 65.5 85 LYS A C 1
ATOM 651 O O . LYS A 1 85 ? 3.74 -20.125 -7.5 1 65.5 85 LYS A O 1
ATOM 656 N N . PRO A 1 86 ? 5.48 -21 -8.758 1 76.38 86 PRO A N 1
ATOM 657 C CA . PRO A 1 86 ? 6.262 -19.812 -8.398 1 76.38 86 PRO A CA 1
ATOM 658 C C . PRO A 1 86 ? 5.609 -18.516 -8.859 1 76.38 86 PRO A C 1
ATOM 660 O O . PRO A 1 86 ? 5.039 -18.453 -9.953 1 76.38 86 PRO A O 1
ATOM 663 N N . ARG A 1 87 ? 5.488 -17.672 -8.039 1 89.69 87 ARG A N 1
ATOM 664 C CA . ARG A 1 87 ? 4.941 -16.359 -8.383 1 89.69 87 ARG A CA 1
ATOM 665 C C . ARG A 1 87 ? 6.039 -15.422 -8.867 1 89.69 87 ARG A C 1
ATOM 667 O O . ARG A 1 87 ? 6.602 -14.656 -8.078 1 89.69 87 ARG A O 1
ATOM 674 N N . LYS A 1 88 ? 6.324 -15.586 -10.18 1 94.81 88 LYS A N 1
ATOM 675 C CA . LYS A 1 88 ? 7.371 -14.781 -10.797 1 94.81 88 LYS A CA 1
ATOM 676 C C . LYS A 1 88 ? 6.852 -13.391 -11.172 1 94.81 88 LYS A C 1
ATOM 678 O O . LYS A 1 88 ? 5.727 -13.258 -11.656 1 94.81 88 LYS A O 1
ATOM 683 N N . THR A 1 89 ? 7.637 -12.469 -10.828 1 97.12 89 THR A N 1
ATOM 684 C CA . THR A 1 89 ? 7.293 -11.102 -11.188 1 97.12 89 THR A CA 1
ATOM 685 C C . THR A 1 89 ? 8.539 -10.32 -11.609 1 97.12 89 THR A C 1
ATOM 687 O O . THR A 1 89 ? 9.648 -10.852 -11.57 1 97.12 89 THR A O 1
ATOM 690 N N . VAL A 1 90 ? 8.312 -9.133 -12.164 1 98.31 90 VAL A N 1
ATOM 691 C CA . VAL A 1 90 ? 9.414 -8.25 -12.547 1 98.31 90 VAL A CA 1
ATOM 692 C C . VAL A 1 90 ? 9.164 -6.844 -11.992 1 98.31 90 VAL A C 1
ATOM 694 O O . VAL A 1 90 ? 8.031 -6.496 -11.648 1 98.31 90 VAL A O 1
ATOM 697 N N . VAL A 1 91 ? 10.242 -6.117 -11.922 1 98 91 VAL A N 1
ATOM 698 C CA . VAL A 1 91 ? 10.164 -4.727 -11.492 1 98 91 VAL A CA 1
ATOM 699 C C . VAL A 1 91 ? 10.578 -3.805 -12.633 1 98 91 VAL A C 1
ATOM 701 O O . VAL A 1 91 ? 11.648 -3.971 -13.227 1 98 91 VAL A O 1
ATOM 704 N N . VAL A 1 92 ? 9.703 -2.979 -12.992 1 98.12 92 VAL A N 1
ATOM 705 C CA . VAL A 1 92 ? 10.039 -1.926 -13.953 1 98.12 92 VAL A CA 1
ATOM 706 C C . VAL A 1 92 ? 10.281 -0.613 -13.211 1 98.12 92 VAL A C 1
ATOM 708 O O . VAL A 1 92 ? 9.359 -0.056 -12.602 1 98.12 92 VAL A O 1
ATOM 711 N N . GLY A 1 93 ? 11.43 -0.054 -13.336 1 95.88 93 GLY A N 1
ATOM 712 C CA . GLY A 1 93 ? 11.922 1.024 -12.492 1 95.88 93 GLY A CA 1
ATOM 713 C C . GLY A 1 93 ? 12.781 0.538 -11.336 1 95.88 93 GLY A C 1
ATOM 714 O O . GLY A 1 93 ? 12.258 0.168 -10.281 1 95.88 93 GLY A O 1
ATOM 715 N N . CYS A 1 94 ? 14.031 0.615 -11.523 1 94.19 94 CYS A N 1
ATOM 716 C CA . CYS A 1 94 ? 14.961 0.069 -10.539 1 94.19 94 CYS A CA 1
ATOM 717 C C . CYS A 1 94 ? 15.734 1.182 -9.844 1 94.19 94 CYS A C 1
ATOM 719 O O . CYS A 1 94 ? 16.969 1.139 -9.781 1 94.19 94 CYS A O 1
ATOM 721 N N . GLY A 1 95 ? 15.023 2.105 -9.453 1 87.94 95 GLY A N 1
ATOM 722 C CA . GLY A 1 95 ? 15.578 3.088 -8.531 1 87.94 95 GLY A CA 1
ATOM 723 C C . GLY A 1 95 ? 15.648 2.588 -7.105 1 87.94 95 GLY A C 1
ATOM 724 O O . GLY A 1 95 ? 15.945 1.415 -6.863 1 87.94 95 GLY A O 1
ATOM 725 N N . ARG A 1 96 ? 15.398 3.467 -6.16 1 82.75 96 ARG A N 1
ATOM 726 C CA . ARG A 1 96 ? 15.547 3.088 -4.758 1 82.75 96 ARG A CA 1
ATOM 727 C C . ARG A 1 96 ? 14.477 2.078 -4.348 1 82.75 96 ARG A C 1
ATOM 729 O O . ARG A 1 96 ? 14.797 1.001 -3.838 1 82.75 96 ARG A O 1
ATOM 736 N N . ILE A 1 97 ? 13.18 2.42 -4.695 1 85.38 97 ILE A N 1
ATOM 737 C CA . ILE A 1 97 ? 12.086 1.544 -4.285 1 85.38 97 ILE A CA 1
ATOM 738 C C . ILE A 1 97 ? 12.18 0.216 -5.035 1 85.38 97 ILE A C 1
ATOM 740 O O . ILE A 1 97 ? 12.086 -0.853 -4.426 1 85.38 97 ILE A O 1
ATOM 744 N N . GLY A 1 98 ? 12.359 0.289 -6.32 1 91.44 98 GLY A N 1
ATOM 745 C CA . GLY A 1 98 ? 12.492 -0.924 -7.117 1 91.44 98 GLY A CA 1
ATOM 746 C C . GLY A 1 98 ? 13.602 -1.835 -6.641 1 91.44 98 GLY A C 1
ATOM 747 O O . GLY A 1 98 ? 13.406 -3.045 -6.504 1 91.44 98 GLY A O 1
ATOM 748 N N . ARG A 1 99 ? 14.656 -1.24 -6.375 1 90.06 99 ARG A N 1
ATOM 749 C CA . ARG A 1 99 ? 15.805 -2.018 -5.91 1 90.06 99 ARG A CA 1
ATOM 750 C C . ARG A 1 99 ? 15.531 -2.629 -4.539 1 90.06 99 ARG A C 1
ATOM 752 O O . ARG A 1 99 ? 15.938 -3.758 -4.266 1 90.06 99 ARG A O 1
ATOM 759 N N . ALA A 1 100 ? 14.977 -1.847 -3.691 1 88.19 100 ALA A N 1
ATOM 760 C CA . ALA A 1 100 ? 14.625 -2.361 -2.371 1 88.19 100 ALA A CA 1
ATOM 761 C C . ALA A 1 100 ? 13.742 -3.6 -2.482 1 88.19 100 ALA A C 1
ATOM 763 O O . ALA A 1 100 ? 13.914 -4.562 -1.734 1 88.19 100 ALA A O 1
ATOM 764 N N . LEU A 1 101 ? 12.805 -3.578 -3.445 1 91.38 101 LEU A N 1
ATOM 765 C CA . LEU A 1 101 ? 11.898 -4.703 -3.639 1 91.38 101 LEU A CA 1
ATOM 766 C C . LEU A 1 101 ? 12.641 -5.914 -4.199 1 91.38 101 LEU A C 1
ATOM 768 O O . LEU A 1 101 ? 12.414 -7.043 -3.762 1 91.38 101 LEU A O 1
ATOM 772 N N . ILE A 1 102 ? 13.484 -5.641 -5.137 1 92.81 102 ILE A N 1
ATOM 773 C CA . ILE A 1 102 ? 14.266 -6.695 -5.773 1 92.81 102 ILE A CA 1
ATOM 774 C C . ILE A 1 102 ? 15.078 -7.441 -4.723 1 92.81 102 ILE A C 1
ATOM 776 O O . ILE A 1 102 ? 15.227 -8.664 -4.789 1 92.81 102 ILE A O 1
ATOM 780 N N . GLU A 1 103 ? 15.508 -6.746 -3.762 1 88.44 103 GLU A N 1
ATOM 781 C CA . GLU A 1 103 ? 16.406 -7.324 -2.771 1 88.44 103 GLU A CA 1
ATOM 782 C C . GLU A 1 103 ? 15.648 -7.773 -1.526 1 88.44 103 GLU A C 1
ATOM 784 O O . GLU A 1 103 ? 16.266 -8.195 -0.541 1 88.44 103 GLU A O 1
ATOM 789 N N . SER A 1 104 ? 14.422 -7.684 -1.601 1 85.69 104 SER A N 1
ATOM 790 C CA . SER A 1 104 ? 13.609 -7.953 -0.417 1 85.69 104 SER A CA 1
ATOM 791 C C . SER A 1 104 ? 13.633 -9.438 -0.059 1 85.69 104 SER A C 1
ATOM 793 O O . SER A 1 104 ? 13.133 -10.266 -0.813 1 85.69 104 SER A O 1
ATOM 795 N N . GLN A 1 105 ? 14.125 -9.766 1.1 1 82 105 GLN A N 1
ATOM 796 C CA . GLN A 1 105 ? 14.094 -11.141 1.597 1 82 105 GLN A CA 1
ATOM 797 C C . GLN A 1 105 ? 12.688 -11.547 2.006 1 82 105 GLN A C 1
ATOM 799 O O . GLN A 1 105 ? 12.312 -12.719 1.893 1 82 105 GLN A O 1
ATOM 804 N N . GLU A 1 106 ? 12 -10.586 2.457 1 79.25 106 GLU A N 1
ATOM 805 C CA . GLU A 1 106 ? 10.625 -10.844 2.887 1 79.25 106 GLU A CA 1
ATOM 806 C C . GLU A 1 106 ? 9.766 -11.328 1.725 1 79.25 106 GLU A C 1
ATOM 808 O O . GLU A 1 106 ? 8.977 -12.266 1.877 1 79.25 106 GLU A O 1
ATOM 813 N N . LEU A 1 107 ? 9.883 -10.695 0.6 1 85.56 107 LEU A N 1
ATOM 814 C CA . LEU A 1 107 ? 9.117 -11.117 -0.572 1 85.56 107 LEU A CA 1
ATOM 815 C C . LEU A 1 107 ? 9.492 -12.539 -0.98 1 85.56 107 LEU A C 1
ATOM 817 O O . LEU A 1 107 ? 8.617 -13.344 -1.306 1 85.56 107 LEU A O 1
ATOM 821 N N . ARG A 1 108 ? 10.758 -12.758 -0.868 1 85 108 ARG A N 1
ATOM 822 C CA . ARG A 1 108 ? 11.234 -14.102 -1.194 1 85 108 ARG A CA 1
ATOM 823 C C . ARG A 1 108 ? 10.648 -15.133 -0.241 1 85 108 ARG A C 1
ATOM 825 O O . ARG A 1 108 ? 10.227 -16.219 -0.669 1 85 108 ARG A O 1
ATOM 832 N N . ARG A 1 109 ? 10.656 -14.82 0.928 1 80.31 109 ARG A N 1
ATOM 833 C CA . ARG A 1 109 ? 10.125 -15.719 1.944 1 80.31 109 ARG A CA 1
ATOM 834 C C . ARG A 1 109 ? 8.641 -15.977 1.725 1 80.31 109 ARG A C 1
ATOM 836 O O . ARG A 1 109 ? 8.141 -17.062 2.012 1 80.31 109 ARG A O 1
ATOM 843 N N . GLU A 1 110 ? 7.992 -15.023 1.117 1 78.44 110 GLU A N 1
ATOM 844 C CA . GLU A 1 110 ? 6.555 -15.133 0.882 1 78.44 110 GLU A CA 1
ATOM 845 C C . GLU A 1 110 ? 6.27 -15.82 -0.453 1 78.44 110 GLU A C 1
ATOM 847 O O . GLU A 1 110 ? 5.113 -15.906 -0.871 1 78.44 110 GLU A O 1
ATOM 852 N N . GLY A 1 111 ? 7.309 -16.203 -1.149 1 84.5 111 GLY A N 1
ATOM 853 C CA . GLY A 1 111 ? 7.141 -16.984 -2.369 1 84.5 111 GLY A CA 1
ATOM 854 C C . GLY A 1 111 ? 7.055 -16.125 -3.615 1 84.5 111 GLY A C 1
ATOM 855 O O . GLY A 1 111 ? 6.742 -16.609 -4.699 1 84.5 111 GLY A O 1
ATOM 856 N N . ILE A 1 112 ? 7.281 -14.867 -3.461 1 90.06 112 ILE A N 1
ATOM 857 C CA . ILE A 1 112 ? 7.34 -13.961 -4.605 1 90.06 112 ILE A CA 1
ATOM 858 C C . ILE A 1 112 ? 8.758 -13.93 -5.168 1 90.06 112 ILE A C 1
ATOM 860 O O . ILE A 1 112 ? 9.719 -13.688 -4.438 1 90.06 112 ILE A O 1
ATOM 864 N N . GLN A 1 113 ? 8.836 -14.211 -6.398 1 93.38 113 GLN A N 1
ATOM 865 C CA . GLN A 1 113 ? 10.156 -14.242 -7.023 1 93.38 113 GLN A CA 1
ATOM 866 C C . GLN A 1 113 ? 10.297 -13.133 -8.062 1 93.38 113 GLN A C 1
ATOM 868 O O . GLN A 1 113 ? 9.758 -13.234 -9.164 1 93.38 113 GLN A O 1
ATOM 873 N N . ILE A 1 114 ? 11.008 -12.148 -7.68 1 96.06 114 ILE A N 1
ATOM 874 C CA . ILE A 1 114 ? 11.375 -11.148 -8.68 1 96.06 114 ILE A CA 1
ATOM 875 C C . ILE A 1 114 ? 12.523 -11.664 -9.539 1 96.06 114 ILE A C 1
ATOM 877 O O . ILE A 1 114 ? 13.648 -11.82 -9.047 1 96.06 114 ILE A O 1
ATOM 881 N N . VAL A 1 115 ? 12.258 -11.875 -10.773 1 96.62 115 VAL A N 1
ATOM 882 C CA . VAL A 1 115 ? 13.203 -12.617 -11.594 1 96.62 115 VAL A CA 1
ATOM 883 C C . VAL A 1 115 ? 14.039 -11.648 -12.43 1 96.62 115 VAL A C 1
ATOM 885 O O . VAL A 1 115 ? 15.086 -12.023 -12.961 1 96.62 115 VAL A O 1
ATOM 888 N N . ALA A 1 116 ? 13.578 -10.43 -12.578 1 97.69 116 ALA A N 1
ATOM 889 C CA . ALA A 1 116 ? 14.32 -9.43 -13.336 1 97.69 116 ALA A CA 1
ATOM 890 C C . ALA A 1 116 ? 13.836 -8.023 -13.016 1 97.69 116 ALA A C 1
ATOM 892 O O . ALA A 1 116 ? 12.68 -7.832 -12.625 1 97.69 116 ALA A O 1
ATOM 893 N N . GLY A 1 117 ? 14.711 -7.105 -13.133 1 97.88 117 GLY A N 1
ATOM 894 C CA . GLY A 1 117 ? 14.391 -5.688 -13.164 1 97.88 117 GLY A CA 1
ATOM 895 C C . GLY A 1 117 ? 14.586 -5.066 -14.539 1 97.88 117 GLY A C 1
ATOM 896 O O . GLY A 1 117 ? 15.32 -5.594 -15.367 1 97.88 117 GLY A O 1
ATOM 897 N N . PHE A 1 118 ? 13.922 -3.998 -14.742 1 98.25 118 PHE A N 1
ATOM 898 C CA . PHE A 1 118 ? 14.055 -3.25 -15.984 1 98.25 118 PHE A CA 1
ATOM 899 C C . PHE A 1 118 ? 14.164 -1.755 -15.703 1 98.25 118 PHE A C 1
ATOM 901 O O . PHE A 1 118 ? 13.422 -1.216 -14.883 1 98.25 118 PHE A O 1
ATOM 908 N N . ASP A 1 119 ? 15.062 -1.139 -16.406 1 97.44 119 ASP A N 1
ATOM 909 C CA . ASP A 1 119 ? 15.305 0.292 -16.234 1 97.44 119 ASP A CA 1
ATOM 910 C C . ASP A 1 119 ? 15.836 0.906 -17.531 1 97.44 119 ASP A C 1
ATOM 912 O O . ASP A 1 119 ? 16.359 0.197 -18.391 1 97.44 119 ASP A O 1
ATOM 916 N N . VAL A 1 120 ? 15.562 2.211 -17.672 1 96.44 120 VAL A N 1
ATOM 917 C CA . VAL A 1 120 ? 16.078 2.914 -18.844 1 96.44 120 VAL A CA 1
ATOM 918 C C . VAL A 1 120 ? 17.594 3.059 -18.734 1 96.44 120 VAL A C 1
ATOM 920 O O . VAL A 1 120 ? 18.281 3.205 -19.75 1 96.44 120 VAL A O 1
ATOM 923 N N . ALA A 1 121 ? 18.047 2.996 -17.469 1 94.88 121 ALA A N 1
ATOM 924 C CA . ALA A 1 121 ? 19.469 3.082 -17.188 1 94.88 121 ALA A CA 1
ATOM 925 C C . ALA A 1 121 ? 19.906 1.993 -16.219 1 94.88 121 ALA A C 1
ATOM 927 O O . ALA A 1 121 ? 20.25 2.283 -15.062 1 94.88 121 ALA A O 1
ATOM 928 N N . PRO A 1 122 ? 19.938 0.799 -16.734 1 94.31 122 PRO A N 1
ATOM 929 C CA . PRO A 1 122 ? 20.344 -0.281 -15.828 1 94.31 122 PRO A CA 1
ATOM 930 C C . PRO A 1 122 ? 21.75 -0.081 -15.266 1 94.31 122 PRO A C 1
ATOM 932 O O . PRO A 1 122 ? 22.641 0.391 -15.977 1 94.31 122 PRO A O 1
ATOM 935 N N . PRO A 1 123 ? 21.875 -0.381 -14.039 1 90.44 123 PRO A N 1
ATOM 936 C CA . PRO A 1 123 ? 23.219 -0.324 -13.492 1 90.44 123 PRO A CA 1
ATOM 937 C C . PRO A 1 123 ? 24.172 -1.343 -14.141 1 90.44 123 PRO A C 1
ATOM 939 O O . PRO A 1 123 ? 23.703 -2.348 -14.688 1 90.44 123 PRO A O 1
ATOM 942 N N . PRO A 1 124 ? 25.375 -1.026 -14.031 1 90.5 124 PRO A N 1
ATOM 943 C CA . PRO A 1 124 ? 26.328 -2.016 -14.547 1 90.5 124 PRO A CA 1
ATOM 944 C C . PRO A 1 124 ? 26.188 -3.373 -13.859 1 90.5 124 PRO A C 1
ATOM 946 O O . PRO A 1 124 ? 25.797 -3.443 -12.695 1 90.5 124 PRO A O 1
ATOM 949 N N . PRO A 1 125 ? 26.453 -4.418 -14.609 1 86.19 125 PRO A N 1
ATOM 950 C CA . PRO A 1 125 ? 26.266 -5.781 -14.109 1 86.19 125 PRO A CA 1
ATOM 951 C C . PRO A 1 125 ? 26.906 -6 -12.742 1 86.19 125 PRO A C 1
ATOM 953 O O . PRO A 1 125 ? 26.359 -6.711 -11.898 1 86.19 125 PRO A O 1
ATOM 956 N N . ASP A 1 126 ? 28.031 -5.391 -12.469 1 86.12 126 ASP A N 1
ATOM 957 C CA . ASP A 1 126 ? 28.766 -5.586 -11.219 1 86.12 126 ASP A CA 1
ATOM 958 C C . ASP A 1 126 ? 28.031 -4.922 -10.047 1 86.12 126 ASP A C 1
ATOM 960 O O . ASP A 1 126 ? 28.328 -5.207 -8.883 1 86.12 126 ASP A O 1
ATOM 964 N N . GLU A 1 127 ? 27.109 -4.09 -10.453 1 83.94 127 GLU A N 1
ATOM 965 C CA . GLU A 1 127 ? 26.344 -3.379 -9.43 1 83.94 127 GLU A CA 1
ATOM 966 C C . GLU A 1 127 ? 24.938 -3.949 -9.281 1 83.94 127 GLU A C 1
ATOM 968 O O . GLU A 1 127 ? 24.125 -3.422 -8.523 1 83.94 127 GLU A O 1
ATOM 973 N N . GLN A 1 128 ? 24.922 -4.988 -10.094 1 84.06 128 GLN A N 1
ATOM 974 C CA . GLN A 1 128 ? 23.609 -5.641 -10 1 84.06 128 GLN A CA 1
ATOM 975 C C . GLN A 1 128 ? 23.609 -6.73 -8.93 1 84.06 128 GLN A C 1
ATOM 977 O O . GLN A 1 128 ? 24.672 -7.246 -8.57 1 84.06 128 GLN A O 1
ATOM 982 N N . GLY A 1 129 ? 22.703 -6.949 -8.227 1 84.38 129 GLY A N 1
ATOM 983 C CA . GLY A 1 129 ? 22.578 -8.039 -7.27 1 84.38 129 GLY A CA 1
ATOM 984 C C . GLY A 1 129 ? 22.297 -9.375 -7.922 1 84.38 129 GLY A C 1
ATOM 985 O O . GLY A 1 129 ? 22.781 -9.656 -9.016 1 84.38 129 GLY A O 1
ATOM 986 N N . GLU A 1 130 ? 21.656 -10.203 -7.242 1 89.06 130 GLU A N 1
ATOM 987 C CA . GLU A 1 130 ? 21.328 -11.547 -7.707 1 89.06 130 GLU A CA 1
ATOM 988 C C . GLU A 1 130 ? 20.312 -11.508 -8.844 1 89.06 130 GLU A C 1
ATOM 990 O O . GLU A 1 130 ? 20.312 -12.383 -9.719 1 89.06 130 GLU A O 1
ATOM 995 N N . VAL A 1 131 ? 19.547 -10.531 -8.805 1 94.75 131 VAL A N 1
ATOM 996 C CA . VAL A 1 131 ? 18.516 -10.375 -9.82 1 94.75 131 VAL A CA 1
ATOM 997 C C . VAL A 1 131 ? 19.016 -9.461 -10.938 1 94.75 131 VAL A C 1
ATOM 999 O O . VAL A 1 131 ? 19.453 -8.336 -10.68 1 94.75 131 VAL A O 1
ATOM 1002 N N . PRO A 1 132 ? 19.016 -9.945 -12.172 1 96.44 132 PRO A N 1
ATOM 1003 C CA . PRO A 1 132 ? 19.484 -9.109 -13.273 1 96.44 132 PRO A CA 1
ATOM 1004 C C . PRO A 1 132 ? 18.578 -7.914 -13.539 1 96.44 132 PRO A C 1
ATOM 1006 O O . PRO A 1 132 ? 17.359 -8.008 -13.375 1 96.44 132 PRO A O 1
ATOM 1009 N N . ILE A 1 133 ? 19.188 -6.863 -13.945 1 97.38 133 ILE A N 1
ATOM 1010 C CA . ILE A 1 133 ? 18.453 -5.672 -14.367 1 97.38 133 ILE A CA 1
ATOM 1011 C C . ILE A 1 133 ? 18.797 -5.363 -15.828 1 97.38 133 ILE A C 1
ATOM 1013 O O . ILE A 1 133 ? 19.953 -5.141 -16.172 1 97.38 133 ILE A O 1
ATOM 1017 N N . TYR A 1 134 ? 17.781 -5.352 -16.641 1 97.56 134 TYR A N 1
ATOM 1018 C CA . TYR A 1 134 ? 17.953 -5.137 -18.078 1 97.56 134 TYR A CA 1
ATOM 1019 C C . TYR A 1 134 ? 17.422 -3.764 -18.484 1 97.56 134 TYR A C 1
ATOM 1021 O O . TYR A 1 134 ? 16.734 -3.102 -17.703 1 97.56 134 TYR A O 1
ATOM 1029 N N . HIS A 1 135 ? 17.828 -3.387 -19.656 1 97.75 135 HIS A N 1
ATOM 1030 C CA . HIS A 1 135 ? 17.219 -2.209 -20.25 1 97.75 135 HIS A CA 1
ATOM 1031 C C . HIS A 1 135 ? 15.734 -2.455 -20.547 1 97.75 135 HIS A C 1
ATOM 1033 O O . HIS A 1 135 ? 15.352 -3.561 -20.938 1 97.75 135 HIS A O 1
ATOM 1039 N N . VAL A 1 136 ? 14.961 -1.482 -20.453 1 97.75 136 VAL A N 1
ATOM 1040 C CA . VAL A 1 136 ? 13.516 -1.575 -20.609 1 97.75 136 VAL A CA 1
ATOM 1041 C C . VAL A 1 136 ? 13.172 -2.104 -22 1 97.75 136 VAL A C 1
ATOM 1043 O O . VAL A 1 136 ? 12.109 -2.691 -22.203 1 97.75 136 VAL A O 1
ATOM 1046 N N . ASP A 1 137 ? 14 -1.953 -22.906 1 97.69 137 ASP A N 1
ATOM 1047 C CA . ASP A 1 137 ? 13.773 -2.428 -24.266 1 97.69 137 ASP A CA 1
ATOM 1048 C C . ASP A 1 137 ? 13.695 -3.951 -24.312 1 97.69 137 ASP A C 1
ATOM 1050 O O . ASP A 1 137 ? 13.18 -4.523 -25.266 1 97.69 137 ASP A O 1
ATOM 1054 N N . MET A 1 138 ? 14.188 -4.605 -23.359 1 97.94 138 MET A N 1
ATOM 1055 C CA . MET A 1 138 ? 14.18 -6.062 -23.312 1 97.94 138 MET A CA 1
ATOM 1056 C C . MET A 1 138 ? 12.922 -6.574 -22.609 1 97.94 138 MET A C 1
ATOM 1058 O O . MET A 1 138 ? 12.688 -7.781 -22.547 1 97.94 138 MET A O 1
ATOM 1062 N N . LEU A 1 139 ? 12.125 -5.703 -22.094 1 98.06 139 LEU A N 1
ATOM 1063 C CA . LEU A 1 139 ? 10.969 -6.035 -21.266 1 98.06 139 LEU A CA 1
ATOM 1064 C C . LEU A 1 139 ? 10.031 -6.988 -22 1 98.06 139 LEU A C 1
ATOM 1066 O O . LEU A 1 139 ? 9.695 -8.055 -21.484 1 98.06 139 LEU A O 1
ATOM 1070 N N . GLN A 1 140 ? 9.641 -6.602 -23.156 1 97.5 140 GLN A N 1
ATOM 1071 C CA . GLN A 1 140 ? 8.633 -7.359 -23.891 1 97.5 140 GLN A CA 1
ATOM 1072 C C . GLN A 1 140 ? 9.109 -8.781 -24.156 1 97.5 140 GLN A C 1
ATOM 1074 O O . GLN A 1 140 ? 8.398 -9.75 -23.891 1 97.5 140 GLN A O 1
ATOM 1079 N N . SER A 1 141 ? 10.305 -8.898 -24.719 1 97.88 141 SER A N 1
ATOM 1080 C CA . SER A 1 141 ? 10.852 -10.211 -25.047 1 97.88 141 SER A CA 1
ATOM 1081 C C . SER A 1 141 ? 10.992 -11.078 -23.812 1 97.88 141 SER A C 1
ATOM 1083 O O . SER A 1 141 ? 10.664 -12.266 -23.828 1 97.88 141 SER A O 1
ATOM 1085 N N . PHE A 1 142 ? 11.453 -10.539 -22.766 1 97.94 142 PHE A N 1
ATOM 1086 C CA . PHE A 1 142 ? 11.656 -11.273 -21.531 1 97.94 142 PHE A CA 1
ATOM 1087 C C . PHE A 1 142 ? 10.328 -11.758 -20.969 1 97.94 142 PHE A C 1
ATOM 1089 O O . PHE A 1 142 ? 10.188 -12.922 -20.594 1 97.94 142 PHE A O 1
ATOM 1096 N N . VAL A 1 143 ? 9.398 -10.844 -20.844 1 97.12 143 VAL A N 1
ATOM 1097 C CA . VAL A 1 143 ? 8.086 -11.125 -20.281 1 97.12 143 VAL A CA 1
ATOM 1098 C C . VAL A 1 143 ? 7.402 -12.242 -21.078 1 97.12 143 VAL A C 1
ATOM 1100 O O . VAL A 1 143 ? 6.84 -13.172 -20.484 1 97.12 143 VAL A O 1
ATOM 1103 N N . GLN A 1 144 ? 7.48 -12.156 -22.359 1 96.5 144 GLN A N 1
ATOM 1104 C CA . GLN A 1 144 ? 6.863 -13.156 -23.219 1 96.5 144 GLN A CA 1
ATOM 1105 C C . GLN A 1 144 ? 7.566 -14.508 -23.078 1 96.5 144 GLN A C 1
ATOM 1107 O O . GLN A 1 144 ? 6.91 -15.547 -22.984 1 96.5 144 GLN A O 1
ATOM 1112 N N . LYS A 1 145 ? 8.852 -14.445 -23.109 1 96.75 145 LYS A N 1
ATOM 1113 C CA . LYS A 1 145 ? 9.641 -15.672 -22.984 1 96.75 145 LYS A CA 1
ATOM 1114 C C . LYS A 1 145 ? 9.367 -16.359 -21.656 1 96.75 145 LYS A C 1
ATOM 1116 O O . LYS A 1 145 ? 9.211 -17.594 -21.609 1 96.75 145 LYS A O 1
ATOM 1121 N N . GLU A 1 146 ? 9.273 -15.625 -20.578 1 95.25 146 GLU A N 1
ATOM 1122 C CA . GLU A 1 146 ? 9.164 -16.188 -19.234 1 95.25 146 GLU A CA 1
ATOM 1123 C C . GLU A 1 146 ? 7.703 -16.344 -18.828 1 95.25 146 GLU A C 1
ATOM 1125 O O . GLU A 1 146 ? 7.402 -16.953 -17.797 1 95.25 146 GLU A O 1
ATOM 1130 N N . GLY A 1 147 ? 6.805 -15.766 -19.562 1 93.62 147 GLY A N 1
ATOM 1131 C CA . GLY A 1 147 ? 5.383 -15.867 -19.266 1 93.62 147 GLY A CA 1
ATOM 1132 C C . GLY A 1 147 ? 4.98 -15.094 -18.031 1 93.62 147 GLY A C 1
ATOM 1133 O O . GLY A 1 147 ? 4.195 -15.586 -17.203 1 93.62 147 GLY A O 1
ATOM 1134 N N . ILE A 1 148 ? 5.508 -13.938 -17.828 1 95.31 148 ILE A N 1
ATOM 1135 C CA . ILE A 1 148 ? 5.23 -13.117 -16.656 1 95.31 148 ILE A CA 1
ATOM 1136 C C . ILE A 1 148 ? 3.863 -12.453 -16.812 1 95.31 148 ILE A C 1
ATOM 1138 O O . ILE A 1 148 ? 3.586 -11.812 -17.828 1 95.31 148 ILE A O 1
ATOM 1142 N N . LYS A 1 149 ? 3.066 -12.555 -15.766 1 93.88 149 LYS A N 1
ATOM 1143 C CA . LYS A 1 149 ? 1.721 -12 -15.867 1 93.88 149 LYS A CA 1
ATOM 1144 C C . LYS A 1 149 ? 1.525 -10.852 -14.875 1 93.88 149 LYS A C 1
ATOM 1146 O O . LYS A 1 149 ? 0.611 -10.039 -15.039 1 93.88 149 LYS A O 1
ATOM 1151 N N . VAL A 1 150 ? 2.336 -10.789 -13.883 1 95.75 150 VAL A N 1
ATOM 1152 C CA . VAL A 1 150 ? 2.24 -9.758 -12.852 1 95.75 150 VAL A CA 1
ATOM 1153 C C . VAL A 1 150 ? 3.551 -8.977 -12.773 1 95.75 150 VAL A C 1
ATOM 1155 O O . VAL A 1 150 ? 4.633 -9.562 -12.836 1 95.75 150 VAL A O 1
ATOM 1158 N N . GLY A 1 151 ? 3.436 -7.68 -12.688 1 97.62 151 GLY A N 1
ATOM 1159 C CA . GLY A 1 151 ? 4.617 -6.836 -12.594 1 97.62 151 GLY A CA 1
ATOM 1160 C C . GLY A 1 151 ? 4.469 -5.703 -11.602 1 97.62 151 GLY A C 1
ATOM 1161 O O . GLY A 1 151 ? 3.354 -5.375 -11.188 1 97.62 151 GLY A O 1
ATOM 1162 N N . ILE A 1 152 ? 5.578 -5.172 -11.211 1 97.75 152 ILE A N 1
ATOM 1163 C CA . ILE A 1 152 ? 5.656 -4.02 -10.32 1 97.75 152 ILE A CA 1
ATOM 1164 C C . ILE A 1 152 ? 6.109 -2.791 -11.109 1 97.75 152 ILE A C 1
ATOM 1166 O O . ILE A 1 152 ? 7.078 -2.855 -11.867 1 97.75 152 ILE A O 1
ATOM 1170 N N . LEU A 1 153 ? 5.414 -1.74 -11 1 96.81 153 LEU A N 1
ATOM 1171 C CA . LEU A 1 153 ? 5.746 -0.485 -11.664 1 96.81 153 LEU A CA 1
ATOM 1172 C C . LEU A 1 153 ? 6.242 0.548 -10.656 1 96.81 153 LEU A C 1
ATOM 1174 O O . LEU A 1 153 ? 5.465 1.049 -9.844 1 96.81 153 LEU A O 1
ATOM 1178 N N . ALA A 1 154 ? 7.457 0.854 -10.672 1 94.5 154 ALA A N 1
ATOM 1179 C CA . ALA A 1 154 ? 8.086 1.767 -9.719 1 94.5 154 ALA A CA 1
ATOM 1180 C C . ALA A 1 154 ? 8.938 2.809 -10.445 1 94.5 154 ALA A C 1
ATOM 1182 O O . ALA A 1 154 ? 10.062 3.088 -10.031 1 94.5 154 ALA A O 1
ATOM 1183 N N . VAL A 1 155 ? 8.438 3.389 -11.5 1 93.75 155 VAL A N 1
ATOM 1184 C CA . VAL A 1 155 ? 9.102 4.426 -12.289 1 93.75 155 VAL A CA 1
ATOM 1185 C C . VAL A 1 155 ? 8.625 5.801 -11.836 1 93.75 155 VAL A C 1
ATOM 1187 O O . VAL A 1 155 ? 7.641 5.914 -11.102 1 93.75 155 VAL A O 1
ATOM 1190 N N . PRO A 1 156 ? 9.367 6.805 -12.242 1 87.5 156 PRO A N 1
ATOM 1191 C CA . PRO A 1 156 ? 8.828 8.148 -12.016 1 87.5 156 PRO A CA 1
ATOM 1192 C C . PRO A 1 156 ? 7.465 8.352 -12.672 1 87.5 156 PRO A C 1
ATOM 1194 O O . PRO A 1 156 ? 7.18 7.762 -13.719 1 87.5 156 PRO A O 1
ATOM 1197 N N . SER A 1 157 ? 6.688 9.227 -12.125 1 83.81 157 SER A N 1
ATOM 1198 C CA . SER A 1 157 ? 5.297 9.406 -12.523 1 83.81 157 SER A CA 1
ATOM 1199 C C . SER A 1 157 ? 5.188 9.75 -14.008 1 83.81 157 SER A C 1
ATOM 1201 O O . SER A 1 157 ? 4.258 9.312 -14.688 1 83.81 157 SER A O 1
ATOM 1203 N N . HIS A 1 158 ? 6.113 10.516 -14.453 1 87.25 158 HIS A N 1
ATOM 1204 C CA . HIS A 1 158 ? 6.039 10.953 -15.844 1 87.25 158 HIS A CA 1
ATOM 1205 C C . HIS A 1 158 ? 6.215 9.773 -16.797 1 87.25 158 HIS A C 1
ATOM 1207 O O . HIS A 1 158 ? 5.828 9.852 -17.969 1 87.25 158 HIS A O 1
ATOM 1213 N N . ALA A 1 159 ? 6.785 8.688 -16.375 1 94.25 159 ALA A N 1
ATOM 1214 C CA . ALA A 1 159 ? 7.023 7.523 -17.219 1 94.25 159 ALA A CA 1
ATOM 1215 C C . ALA A 1 159 ? 5.992 6.43 -16.953 1 94.25 159 ALA A C 1
ATOM 1217 O O . ALA A 1 159 ? 5.992 5.391 -17.625 1 94.25 159 ALA A O 1
ATOM 1218 N N . ALA A 1 160 ? 5.137 6.629 -15.992 1 93.25 160 ALA A N 1
ATOM 1219 C CA . ALA A 1 160 ? 4.242 5.598 -15.477 1 93.25 160 ALA A CA 1
ATOM 1220 C C . ALA A 1 160 ? 3.338 5.051 -16.578 1 93.25 160 ALA A C 1
ATOM 1222 O O . ALA A 1 160 ? 3.264 3.84 -16.781 1 93.25 160 ALA A O 1
ATOM 1223 N N . LEU A 1 161 ? 2.645 5.891 -17.297 1 91.88 161 LEU A N 1
ATOM 1224 C CA . LEU A 1 161 ? 1.684 5.469 -18.312 1 91.88 161 LEU A CA 1
ATOM 1225 C C . LEU A 1 161 ? 2.381 4.727 -19.453 1 91.88 161 LEU A C 1
ATOM 1227 O O . LEU A 1 161 ? 1.905 3.682 -19.891 1 91.88 161 LEU A O 1
ATOM 1231 N N . GLU A 1 162 ? 3.426 5.305 -19.906 1 94.44 162 GLU A N 1
ATOM 1232 C CA . GLU A 1 162 ? 4.18 4.684 -21 1 94.44 162 GLU A CA 1
ATOM 1233 C C . GLU A 1 162 ? 4.637 3.277 -20.609 1 94.44 162 GLU A C 1
ATOM 1235 O O . GLU A 1 162 ? 4.457 2.33 -21.375 1 94.44 162 GLU A O 1
ATOM 1240 N N . MET A 1 163 ? 5.254 3.139 -19.484 1 96.5 163 MET A N 1
ATOM 1241 C CA . MET A 1 163 ? 5.773 1.843 -19.062 1 96.5 163 MET A CA 1
ATOM 1242 C C . MET A 1 163 ? 4.637 0.862 -18.797 1 96.5 163 MET A C 1
ATOM 1244 O O . MET A 1 163 ? 4.77 -0.334 -19.062 1 96.5 163 MET A O 1
ATOM 1248 N N . PHE A 1 164 ? 3.592 1.391 -18.234 1 94.81 164 PHE A N 1
ATOM 1249 C CA . PHE A 1 164 ? 2.404 0.567 -18.031 1 94.81 164 PHE A CA 1
ATOM 1250 C C . PHE A 1 164 ? 1.924 -0.024 -19.359 1 94.81 164 PHE A C 1
ATOM 1252 O O . PHE A 1 164 ? 1.653 -1.224 -19.438 1 94.81 164 PHE A O 1
ATOM 1259 N N . GLN A 1 165 ? 1.854 0.767 -20.344 1 92.19 165 GLN A N 1
ATOM 1260 C CA . GLN A 1 165 ? 1.414 0.306 -21.656 1 92.19 165 GLN A CA 1
ATOM 1261 C C . GLN A 1 165 ? 2.377 -0.733 -22.234 1 92.19 165 GLN A C 1
ATOM 1263 O O . GLN A 1 165 ? 1.949 -1.729 -22.812 1 92.19 165 GLN A O 1
ATOM 1268 N N . ARG A 1 166 ? 3.594 -0.513 -22.047 1 95.12 166 ARG A N 1
ATOM 1269 C CA . ARG A 1 166 ? 4.586 -1.476 -22.516 1 95.12 166 ARG A CA 1
ATOM 1270 C C . ARG A 1 166 ? 4.434 -2.811 -21.781 1 95.12 166 ARG A C 1
ATOM 1272 O O . ARG A 1 166 ? 4.535 -3.871 -22.406 1 95.12 166 ARG A O 1
ATOM 1279 N N . MET A 1 167 ? 4.238 -2.75 -20.531 1 96 167 MET A N 1
ATOM 1280 C CA . MET A 1 167 ? 4.039 -3.963 -19.75 1 96 167 MET A CA 1
ATOM 1281 C C . MET A 1 167 ? 2.795 -4.715 -20.203 1 96 167 MET A C 1
ATOM 1283 O O . MET A 1 167 ? 2.822 -5.938 -20.359 1 96 167 MET A O 1
ATOM 1287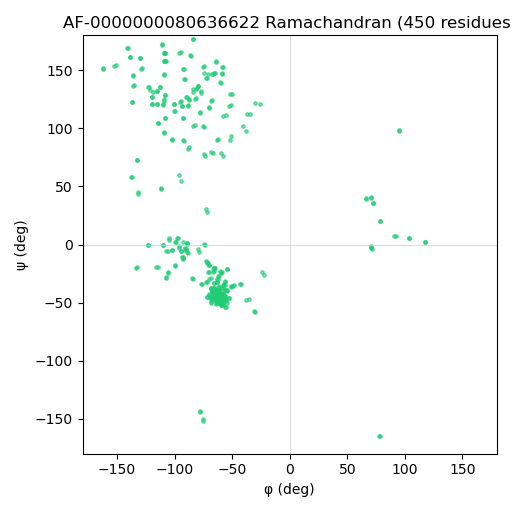 N N . ARG A 1 168 ? 1.812 -3.98 -20.406 1 91.88 168 ARG A N 1
ATOM 1288 C CA . ARG A 1 168 ? 0.558 -4.562 -20.875 1 91.88 168 ARG A CA 1
ATOM 1289 C C . ARG A 1 168 ? 0.738 -5.238 -22.234 1 91.88 168 ARG A C 1
ATOM 1291 O O . ARG A 1 168 ? 0.279 -6.363 -22.438 1 91.88 168 ARG A O 1
ATOM 1298 N N . LEU A 1 169 ? 1.354 -4.527 -23.094 1 91 169 LEU A N 1
ATOM 1299 C CA . LEU A 1 169 ? 1.579 -5.039 -24.438 1 91 169 LEU A CA 1
ATOM 1300 C C . LEU A 1 169 ? 2.451 -6.289 -24.406 1 91 169 LEU A C 1
ATOM 1302 O O . LEU A 1 169 ? 2.324 -7.16 -25.266 1 91 169 LEU A O 1
ATOM 1306 N N . ALA A 1 170 ? 3.283 -6.332 -23.438 1 95 170 ALA A N 1
ATOM 1307 C CA . ALA A 1 170 ? 4.148 -7.5 -23.297 1 95 170 ALA A CA 1
ATOM 1308 C C . ALA A 1 170 ? 3.355 -8.719 -22.828 1 95 170 ALA A C 1
ATOM 1310 O O . ALA A 1 170 ? 3.844 -9.852 -22.891 1 95 170 ALA A O 1
ATOM 1311 N N . GLY A 1 171 ? 2.135 -8.508 -22.312 1 91.38 171 GLY A N 1
ATOM 1312 C CA . GLY A 1 171 ? 1.284 -9.625 -21.953 1 91.38 171 GLY A CA 1
ATOM 1313 C C . GLY A 1 171 ? 0.963 -9.672 -20.469 1 91.38 171 GLY A C 1
ATOM 1314 O O . GLY A 1 171 ? 0.271 -10.578 -20 1 91.38 171 GLY A O 1
ATOM 1315 N N . MET A 1 172 ? 1.414 -8.734 -19.703 1 93.31 172 MET A N 1
ATOM 1316 C CA . MET A 1 172 ? 1.12 -8.695 -18.281 1 93.31 172 MET A CA 1
ATOM 1317 C C . MET A 1 172 ? -0.319 -8.258 -18.031 1 93.31 172 MET A C 1
ATOM 1319 O O . MET A 1 172 ? -0.883 -7.492 -18.812 1 93.31 172 MET A O 1
ATOM 1323 N N . ARG A 1 173 ? -0.788 -8.75 -16.844 1 91.5 173 ARG A N 1
ATOM 1324 C CA . ARG A 1 173 ? -2.191 -8.469 -16.562 1 91.5 173 ARG A CA 1
ATOM 1325 C C . ARG A 1 173 ? -2.377 -7.961 -15.141 1 91.5 173 ARG A C 1
ATOM 1327 O O . ARG A 1 173 ? -3.422 -7.398 -14.805 1 91.5 173 ARG A O 1
ATOM 1334 N N . GLY A 1 174 ? -1.531 -8.156 -14.273 1 93.38 174 GLY A N 1
ATOM 1335 C CA . GLY A 1 174 ? -1.522 -7.633 -12.922 1 93.38 174 GLY A CA 1
ATOM 1336 C C . GLY A 1 174 ? -0.401 -6.645 -12.672 1 93.38 174 GLY A C 1
ATOM 1337 O O . GLY A 1 174 ? 0.74 -6.875 -13.078 1 93.38 174 GLY A O 1
ATOM 1338 N N . PHE A 1 175 ? -0.748 -5.547 -12.008 1 95.44 175 PHE A N 1
ATOM 1339 C CA . PHE A 1 175 ? 0.237 -4.488 -11.82 1 95.44 175 PHE A CA 1
ATOM 1340 C C . PHE A 1 175 ? 0.188 -3.949 -10.398 1 95.44 175 PHE A C 1
ATOM 1342 O O . PHE A 1 175 ? -0.875 -3.551 -9.914 1 95.44 175 PHE A O 1
ATOM 1349 N N . LEU A 1 176 ? 1.265 -4.012 -9.742 1 95.56 176 LEU A N 1
ATOM 1350 C CA . LEU A 1 176 ? 1.428 -3.256 -8.508 1 95.56 176 LEU A CA 1
ATOM 1351 C C . LEU A 1 176 ? 2.07 -1.899 -8.781 1 95.56 176 LEU A C 1
ATOM 1353 O O . LEU A 1 176 ? 3.256 -1.825 -9.117 1 95.56 176 LEU A O 1
ATOM 1357 N N . ASN A 1 177 ? 1.365 -0.867 -8.68 1 93.25 177 ASN A N 1
ATOM 1358 C CA . ASN A 1 177 ? 1.764 0.467 -9.109 1 93.25 177 ASN A CA 1
ATOM 1359 C C . ASN A 1 177 ? 2.252 1.317 -7.941 1 93.25 177 ASN A C 1
ATOM 1361 O O . ASN A 1 177 ? 1.465 1.693 -7.074 1 93.25 177 ASN A O 1
ATOM 1365 N N . PHE A 1 178 ? 3.467 1.682 -7.918 1 91.12 178 PHE A N 1
ATOM 1366 C CA . PHE A 1 178 ? 4.059 2.49 -6.855 1 91.12 178 PHE A CA 1
ATOM 1367 C C . PHE A 1 178 ? 4.137 3.955 -7.273 1 91.12 178 PHE A C 1
ATOM 1369 O O . PHE A 1 178 ? 4.648 4.789 -6.523 1 91.12 178 PHE A O 1
ATOM 1376 N N . THR A 1 179 ? 3.635 4.215 -8.438 1 86.19 179 THR A N 1
ATOM 1377 C CA . THR A 1 179 ? 3.662 5.598 -8.898 1 86.19 179 THR A CA 1
ATOM 1378 C C . THR A 1 179 ? 2.467 6.375 -8.344 1 86.19 179 THR A C 1
ATOM 1380 O O . THR A 1 179 ? 1.585 5.797 -7.711 1 86.19 179 THR A O 1
ATOM 1383 N N . THR A 1 180 ? 2.439 7.645 -8.648 1 78 180 THR A N 1
ATOM 1384 C CA . THR A 1 180 ? 1.334 8.469 -8.18 1 78 180 THR A CA 1
ATOM 1385 C C . THR A 1 180 ? 0.239 8.562 -9.242 1 78 180 THR A C 1
ATOM 1387 O O . THR A 1 180 ? -0.815 9.156 -9 1 78 180 THR A O 1
ATOM 1390 N N . VAL A 1 181 ? 0.519 8.023 -10.359 1 80.75 181 VAL A N 1
ATOM 1391 C CA . VAL A 1 181 ? -0.442 8.094 -11.453 1 80.75 181 VAL A CA 1
ATOM 1392 C C . VAL A 1 181 ? -1.504 7.012 -11.289 1 80.75 181 VAL A C 1
ATOM 1394 O O . VAL A 1 181 ? -1.177 5.844 -11.062 1 80.75 181 VAL A O 1
ATOM 1397 N N . ASN A 1 182 ? -2.725 7.449 -11.305 1 78.75 182 ASN A N 1
ATOM 1398 C CA . ASN A 1 182 ? -3.822 6.492 -11.305 1 78.75 182 ASN A CA 1
ATOM 1399 C C . ASN A 1 182 ? -3.994 5.828 -12.664 1 78.75 182 ASN A C 1
ATOM 1401 O O . ASN A 1 182 ? -4.574 6.418 -13.578 1 78.75 182 ASN A O 1
ATOM 1405 N N . LEU A 1 183 ? -3.512 4.648 -12.742 1 83.12 183 LEU A N 1
ATOM 1406 C CA . LEU A 1 183 ? -3.555 3.908 -14 1 83.12 183 LEU A CA 1
ATOM 1407 C C . LEU A 1 183 ? -4.898 3.203 -14.172 1 83.12 183 LEU A C 1
ATOM 1409 O O . LEU A 1 183 ? -5.504 2.768 -13.188 1 83.12 183 LEU A O 1
ATOM 1413 N N . LYS A 1 184 ? -5.516 3.264 -15.273 1 77.06 184 LYS A N 1
ATOM 1414 C CA . LYS A 1 184 ? -6.777 2.594 -15.586 1 77.06 184 LYS A CA 1
ATOM 1415 C C . LYS A 1 184 ? -6.621 1.653 -16.781 1 77.06 184 LYS A C 1
ATOM 1417 O O . LYS A 1 184 ? -5.883 1.952 -17.719 1 77.06 184 LYS A O 1
ATOM 1422 N N . CYS A 1 185 ? -7.137 0.492 -16.578 1 71.06 185 CYS A N 1
ATOM 1423 C CA . CYS A 1 185 ? -7.145 -0.437 -17.688 1 71.06 185 CYS A CA 1
ATOM 1424 C C . CYS A 1 185 ? -8.203 -0.048 -18.719 1 71.06 185 CYS A C 1
ATOM 1426 O O . CYS A 1 185 ? -9.352 0.217 -18.359 1 71.06 185 CYS A O 1
ATOM 1428 N N . GLN A 1 186 ? -8.078 0.917 -19.609 1 56.53 186 GLN A N 1
ATOM 1429 C CA . GLN A 1 186 ? -9.078 1.342 -20.578 1 56.53 186 GLN A CA 1
ATOM 1430 C C . GLN A 1 186 ? -9.977 0.179 -20.984 1 56.53 186 GLN A C 1
ATOM 1432 O O . GLN A 1 186 ? -9.531 -0.968 -21.047 1 56.53 186 GLN A O 1
ATOM 1437 N N . GLU A 1 187 ? -11.383 0.382 -20.734 1 49.47 187 GLU A N 1
ATOM 1438 C CA . GLU A 1 187 ? -12.414 -0.537 -21.219 1 49.47 187 GLU A CA 1
ATOM 1439 C C . GLU A 1 187 ? -11.992 -1.189 -22.531 1 49.47 187 GLU A C 1
ATOM 1441 O O . GLU A 1 187 ? -12.281 -2.365 -22.766 1 49.47 187 GLU A O 1
ATOM 1446 N N . GLN A 1 188 ? -11.695 -0.276 -23.578 1 44.34 188 GLN A N 1
ATOM 1447 C CA . GLN A 1 188 ? -11.539 -0.712 -24.969 1 44.34 188 GLN A CA 1
ATOM 1448 C C . GLN A 1 188 ? -10.07 -0.92 -25.312 1 44.34 188 GLN A C 1
ATOM 1450 O O . GLN A 1 188 ? -9.32 0.046 -25.484 1 44.34 188 GLN A O 1
ATOM 1455 N N . CYS A 1 189 ? -9.516 -1.736 -24.656 1 43.94 189 CYS A N 1
ATOM 1456 C CA . CYS A 1 189 ? -8.211 -2.072 -25.219 1 43.94 189 CYS A CA 1
ATOM 1457 C C . CYS A 1 189 ? -8.289 -2.16 -26.734 1 43.94 189 CYS A C 1
ATOM 1459 O O . CYS A 1 189 ? -9.117 -2.889 -27.281 1 43.94 189 CYS A O 1
ATOM 1461 N N . PRO A 1 190 ? -7.883 -1.242 -27.438 1 38.66 190 PRO A N 1
ATOM 1462 C CA . PRO A 1 190 ? -8.047 -1.252 -28.906 1 38.66 190 PRO A CA 1
ATOM 1463 C C . PRO A 1 190 ? -7.859 -2.643 -29.5 1 38.66 190 PRO A C 1
ATOM 1465 O O . PRO A 1 190 ? -8.305 -2.895 -30.625 1 38.66 190 PRO A O 1
ATOM 1468 N N . HIS A 1 191 ? -6.859 -3.281 -29.125 1 39.06 191 HIS A N 1
ATOM 1469 C CA . HIS A 1 191 ? -6.598 -4.547 -29.797 1 39.06 191 HIS A CA 1
ATOM 1470 C C . HIS A 1 191 ? -7.613 -5.609 -29.391 1 39.06 191 HIS A C 1
ATOM 1472 O O . HIS A 1 191 ? -7.426 -6.793 -29.672 1 39.06 191 HIS A O 1
ATOM 1478 N N . GLY A 1 192 ? -8.758 -5.211 -29.047 1 40.31 192 GLY A N 1
ATOM 1479 C CA . GLY A 1 192 ? -9.719 -6.234 -28.672 1 40.31 192 GLY A CA 1
ATOM 1480 C C . GLY A 1 192 ? -9.398 -6.891 -27.328 1 40.31 192 GLY A C 1
ATOM 1481 O O . GLY A 1 192 ? -9.781 -8.039 -27.094 1 40.31 192 GLY A O 1
ATOM 1482 N N . CYS A 1 193 ? -8.359 -6.484 -26.875 1 42.66 193 CYS A N 1
ATOM 1483 C CA . CYS A 1 193 ? -8.016 -7.199 -25.641 1 42.66 193 CYS A CA 1
ATOM 1484 C C . CYS A 1 193 ? -9.094 -7.016 -24.578 1 42.66 193 CYS A C 1
ATOM 1486 O O . CYS A 1 193 ? -9.398 -5.887 -24.188 1 42.66 193 CYS A O 1
ATOM 1488 N N . GLU A 1 194 ? -10.094 -7.633 -24.625 1 44.78 194 GLU A N 1
ATOM 1489 C CA . GLU A 1 194 ? -11.055 -7.98 -23.578 1 44.78 194 GLU A CA 1
ATOM 1490 C C . GLU A 1 194 ? -10.398 -7.953 -22.203 1 44.78 194 GLU A C 1
ATOM 1492 O O . GLU A 1 194 ? -11.07 -8.109 -21.188 1 44.78 194 GLU A O 1
ATOM 1497 N N . GLU A 1 195 ? -9.031 -8.133 -22.172 1 53.16 195 GLU A N 1
ATOM 1498 C CA . GLU A 1 195 ? -8.414 -8.758 -21 1 53.16 195 GLU A CA 1
ATOM 1499 C C . GLU A 1 195 ? -8.203 -7.746 -19.875 1 53.16 195 GLU A C 1
ATOM 1501 O O . GLU A 1 195 ? -7.613 -6.684 -20.094 1 53.16 195 GLU A O 1
ATOM 1506 N N . GLN A 1 196 ? -8.992 -7.77 -18.922 1 66.81 196 GLN A N 1
ATOM 1507 C CA . GLN A 1 196 ? -9.156 -7.062 -17.656 1 66.81 196 GLN A CA 1
ATOM 1508 C C . GLN A 1 196 ? -7.863 -7.066 -16.859 1 66.81 196 GLN A C 1
ATOM 1510 O O . GLN A 1 196 ? -7.223 -8.109 -16.703 1 66.81 196 GLN A O 1
ATOM 1515 N N . CYS A 1 197 ? -7.027 -5.922 -17.062 1 82.19 197 CYS A N 1
ATOM 1516 C CA . CYS A 1 197 ? -5.879 -5.852 -16.172 1 82.19 197 CYS A CA 1
ATOM 1517 C C . CYS A 1 197 ? -6.305 -5.438 -14.766 1 82.19 197 CYS A C 1
ATOM 1519 O O . CYS A 1 197 ? -7.379 -4.855 -14.586 1 82.19 197 CYS A O 1
ATOM 1521 N N . ILE A 1 198 ? -5.645 -5.91 -13.906 1 87.75 198 ILE A N 1
ATOM 1522 C CA . ILE A 1 198 ? -5.867 -5.598 -12.5 1 87.75 198 ILE A CA 1
ATOM 1523 C C . ILE A 1 198 ? -4.715 -4.742 -11.977 1 87.75 198 ILE A C 1
ATOM 1525 O O . ILE A 1 198 ? -3.545 -5.086 -12.148 1 87.75 198 ILE A O 1
ATOM 1529 N N . ILE A 1 199 ? -5.062 -3.605 -11.43 1 90.5 199 ILE A N 1
ATOM 1530 C CA . ILE A 1 199 ? -4.055 -2.689 -10.914 1 90.5 199 ILE A CA 1
ATOM 1531 C C . ILE A 1 199 ? -4.281 -2.461 -9.422 1 90.5 199 ILE A C 1
ATOM 1533 O O . ILE A 1 199 ? -5.402 -2.172 -8.992 1 90.5 199 ILE A O 1
ATOM 1537 N N . ILE A 1 200 ? -3.283 -2.652 -8.656 1 89.56 200 ILE A N 1
ATOM 1538 C CA . ILE A 1 200 ? -3.291 -2.258 -7.254 1 89.56 200 ILE A CA 1
ATOM 1539 C C . ILE A 1 200 ? -2.344 -1.078 -7.047 1 89.56 200 ILE A C 1
ATOM 1541 O O . ILE A 1 200 ? -1.158 -1.161 -7.375 1 89.56 200 ILE A O 1
ATOM 1545 N N . GLN A 1 201 ? -2.859 -0.044 -6.59 1 87.62 201 GLN A N 1
ATOM 1546 C CA . GLN A 1 201 ? -2.094 1.175 -6.348 1 87.62 201 GLN A CA 1
ATOM 1547 C C . GLN A 1 201 ? -1.521 1.192 -4.934 1 87.62 201 GLN A C 1
ATOM 1549 O O . GLN A 1 201 ? -2.232 0.915 -3.967 1 87.62 201 GLN A O 1
ATOM 1554 N N . ILE A 1 202 ? -0.264 1.402 -4.844 1 88.19 202 ILE A N 1
ATOM 1555 C CA . ILE A 1 202 ? 0.344 1.722 -3.555 1 88.19 202 ILE A CA 1
ATOM 1556 C C . ILE A 1 202 ? 0.788 3.184 -3.543 1 88.19 202 ILE A C 1
ATOM 1558 O O . ILE A 1 202 ? 1.782 3.541 -4.18 1 88.19 202 ILE A O 1
ATOM 1562 N N . ASN A 1 203 ? 0.013 4.09 -3.023 1 82.12 203 ASN A N 1
ATOM 1563 C CA . ASN A 1 203 ? 0.348 5.504 -2.922 1 82.12 203 ASN A CA 1
ATOM 1564 C C . ASN A 1 203 ? 0.781 5.879 -1.507 1 82.12 203 ASN A C 1
ATOM 1566 O O . ASN A 1 203 ? -0.048 6.262 -0.681 1 82.12 203 ASN A O 1
ATOM 1570 N N . ILE A 1 204 ? 2.014 5.773 -1.28 1 87.5 204 ILE A N 1
ATOM 1571 C CA . ILE A 1 204 ? 2.572 5.973 0.052 1 87.5 204 ILE A CA 1
ATOM 1572 C C . ILE A 1 204 ? 2.281 7.391 0.529 1 87.5 204 ILE A C 1
ATOM 1574 O O . ILE A 1 204 ? 1.895 7.602 1.682 1 87.5 204 ILE A O 1
ATOM 1578 N N . ALA A 1 205 ? 2.449 8.352 -0.345 1 85 205 ALA A N 1
ATOM 1579 C CA . ALA A 1 205 ? 2.205 9.75 0.009 1 85 205 ALA A CA 1
ATOM 1580 C C . ALA A 1 205 ? 0.771 9.953 0.487 1 85 205 ALA A C 1
ATOM 1582 O O . ALA A 1 205 ? 0.536 10.617 1.5 1 85 205 ALA A O 1
ATOM 1583 N N . LEU A 1 206 ? -0.12 9.375 -0.204 1 82.31 206 LEU A N 1
ATOM 1584 C CA . LEU A 1 206 ? -1.525 9.5 0.164 1 82.31 206 LEU A CA 1
ATOM 1585 C C . LEU A 1 206 ? -1.802 8.82 1.498 1 82.31 206 LEU A C 1
ATOM 1587 O O . LEU A 1 206 ? -2.588 9.32 2.307 1 82.31 206 LEU A O 1
ATOM 1591 N N . LYS A 1 207 ? -1.24 7.664 1.729 1 87.44 207 LYS A N 1
ATOM 1592 C CA . LYS A 1 207 ? -1.437 6.945 2.986 1 87.44 207 LYS A CA 1
ATOM 1593 C C . LYS A 1 207 ? -0.91 7.754 4.168 1 87.44 207 LYS A C 1
ATOM 1595 O O . LYS A 1 207 ? -1.553 7.816 5.219 1 87.44 207 LYS A O 1
ATOM 1600 N N . LEU A 1 208 ? 0.226 8.32 3.975 1 90.5 208 LEU A N 1
ATOM 1601 C CA . LEU A 1 208 ? 0.776 9.18 5.02 1 90.5 208 LEU A CA 1
ATOM 1602 C C . LEU A 1 208 ? -0.109 10.398 5.246 1 90.5 208 LEU A C 1
ATOM 1604 O O . LEU A 1 208 ? -0.394 10.766 6.387 1 90.5 208 LEU A O 1
ATOM 1608 N N . GLU A 1 209 ? -0.483 11.016 4.191 1 86.88 209 GLU A N 1
ATOM 1609 C CA . GLU A 1 209 ? -1.386 12.156 4.297 1 86.88 209 GLU A CA 1
ATOM 1610 C C . GLU A 1 209 ? -2.637 11.797 5.094 1 86.88 209 GLU A C 1
ATOM 1612 O O . GLU A 1 209 ? -3.066 12.562 5.961 1 86.88 209 GLU A O 1
ATOM 1617 N N . ASN A 1 210 ? -3.186 10.703 4.789 1 85.62 210 ASN A N 1
ATOM 1618 C CA . ASN A 1 210 ? -4.359 10.227 5.516 1 85.62 210 ASN A CA 1
ATOM 1619 C C . ASN A 1 210 ? -4.066 10.062 7.004 1 85.62 210 ASN A C 1
ATOM 1621 O O . ASN A 1 210 ? -4.898 10.406 7.848 1 85.62 210 ASN A O 1
ATOM 1625 N N . LEU A 1 211 ? -2.959 9.523 7.289 1 89.81 211 LEU A N 1
ATOM 1626 C CA . LEU A 1 211 ? -2.572 9.352 8.688 1 89.81 211 LEU A CA 1
ATOM 1627 C C . LEU A 1 211 ? -2.492 10.703 9.391 1 89.81 211 LEU A C 1
ATOM 1629 O O . LEU A 1 211 ? -2.99 10.852 10.508 1 89.81 211 LEU A O 1
ATOM 1633 N N . PHE A 1 212 ? -1.86 11.625 8.758 1 90.12 212 PHE A N 1
ATOM 1634 C CA . PHE A 1 212 ? -1.758 12.961 9.344 1 90.12 212 PHE A CA 1
ATOM 1635 C C . PHE A 1 212 ? -3.141 13.539 9.625 1 90.12 212 PHE A C 1
ATOM 1637 O O . PHE A 1 212 ? -3.383 14.078 10.711 1 90.12 212 PHE A O 1
ATOM 1644 N N . HIS A 1 213 ? -3.965 13.43 8.688 1 86.62 213 HIS A N 1
ATOM 1645 C CA . HIS A 1 213 ? -5.312 13.961 8.844 1 86.62 213 HIS A CA 1
ATOM 1646 C C . HIS A 1 213 ? -6.055 13.258 9.977 1 86.62 213 HIS A C 1
ATOM 1648 O O . HIS A 1 213 ? -6.691 13.914 10.805 1 86.62 213 HIS A O 1
ATOM 1654 N N . MET A 1 214 ? -5.984 12 9.992 1 84.12 214 MET A N 1
ATOM 1655 C CA . MET A 1 214 ? -6.703 11.219 11 1 84.12 214 MET A CA 1
ATOM 1656 C C . MET A 1 214 ? -6.176 11.516 12.398 1 84.12 214 MET A C 1
ATOM 1658 O O . MET A 1 214 ? -6.953 11.633 13.344 1 84.12 214 MET A O 1
ATOM 1662 N N . VAL A 1 215 ? -4.93 11.594 12.469 1 86.06 215 VAL A N 1
ATOM 1663 C CA . VAL A 1 215 ? -4.324 11.906 13.758 1 86.06 215 VAL A CA 1
ATOM 1664 C C . VAL A 1 215 ? -4.75 13.305 14.203 1 86.06 215 VAL A C 1
ATOM 1666 O O . VAL A 1 215 ? -5.074 13.516 15.375 1 86.06 215 VAL A O 1
ATOM 1669 N N . HIS A 1 216 ? -4.68 14.219 13.281 1 84.56 216 HIS A N 1
ATOM 1670 C CA . HIS A 1 216 ? -5.109 15.578 13.602 1 84.56 216 HIS A CA 1
ATOM 1671 C C . HIS A 1 216 ? -6.551 15.602 14.094 1 84.56 216 HIS A C 1
ATOM 1673 O O . HIS A 1 216 ? -6.863 16.266 15.086 1 84.56 216 HIS A O 1
ATOM 1679 N N . ILE A 1 217 ? -7.367 14.914 13.461 1 79.25 217 ILE A N 1
ATOM 1680 C CA . ILE A 1 217 ? -8.781 14.883 13.812 1 79.25 217 ILE A CA 1
ATOM 1681 C C . ILE A 1 217 ? -8.961 14.242 15.188 1 79.25 217 ILE A C 1
ATOM 1683 O O . ILE A 1 217 ? -9.75 14.727 16 1 79.25 217 ILE A O 1
ATOM 1687 N N . THR A 1 218 ? -8.258 13.188 15.383 1 76.62 218 THR A N 1
ATOM 1688 C CA . THR A 1 218 ? -8.352 12.5 16.672 1 76.62 218 THR A CA 1
ATOM 1689 C C . THR A 1 218 ? -7.898 13.414 17.797 1 76.62 218 THR A C 1
ATOM 1691 O O . THR A 1 218 ? -8.445 13.359 18.906 1 76.62 218 THR A O 1
ATOM 1694 N N . GLU A 1 219 ? -6.918 14.188 17.484 1 77.44 219 GLU A N 1
ATOM 1695 C CA . GLU A 1 219 ? -6.371 15.062 18.531 1 77.44 219 GLU A CA 1
ATOM 1696 C C . GLU A 1 219 ? -7.273 16.266 18.766 1 77.44 219 GLU A C 1
ATOM 1698 O O . GLU A 1 219 ? -7.363 16.766 19.891 1 77.44 219 GLU A O 1
ATOM 1703 N N . HIS A 1 220 ? -7.902 16.75 17.766 1 77 220 HIS A N 1
ATOM 1704 C CA . HIS A 1 220 ? -8.617 18.016 17.875 1 77 220 HIS A CA 1
ATOM 1705 C C . HIS A 1 220 ? -10.125 17.797 17.922 1 77 220 HIS A C 1
ATOM 1707 O O . HIS A 1 220 ? -10.867 18.672 18.391 1 77 220 HIS A O 1
ATOM 1713 N N . HIS A 1 221 ? -10.492 16.672 17.359 1 72.38 221 HIS A N 1
ATOM 1714 C CA . HIS A 1 221 ? -11.914 16.328 17.328 1 72.38 221 HIS A CA 1
ATOM 1715 C C . HIS A 1 221 ? -12.125 14.859 17.672 1 72.38 221 HIS A C 1
ATOM 1717 O O . HIS A 1 221 ? -12.68 14.102 16.859 1 72.38 221 HIS A O 1
ATOM 1723 N N . PRO A 1 222 ? -11.656 14.453 18.875 1 65.94 222 PRO A N 1
ATOM 1724 C CA . PRO A 1 222 ? -11.703 13.039 19.234 1 65.94 222 PRO A CA 1
ATOM 1725 C C . PRO A 1 222 ? -13.102 12.445 19.125 1 65.94 222 PRO A C 1
ATOM 1727 O O . PRO A 1 222 ? -13.258 11.242 18.906 1 65.94 222 PRO A O 1
ATOM 1730 N N . GLU A 1 223 ? -14.031 13.297 19.156 1 63.53 223 GLU A N 1
ATOM 1731 C CA . GLU A 1 223 ? -15.422 12.844 19.094 1 63.53 223 GLU A CA 1
ATOM 1732 C C . GLU A 1 223 ? -15.766 12.305 17.703 1 63.53 223 GLU A C 1
ATOM 1734 O O . GLU A 1 223 ? -16.719 11.539 17.547 1 63.53 223 GLU A O 1
ATOM 1739 N N . LEU A 1 224 ? -14.961 12.641 16.734 1 62.94 224 LEU A N 1
ATOM 1740 C CA . LEU A 1 224 ? -15.25 12.289 15.344 1 62.94 224 LEU A CA 1
ATOM 1741 C C . LEU A 1 224 ? -14.781 10.875 15.031 1 62.94 224 LEU A C 1
ATOM 1743 O O . LEU A 1 224 ? -15.242 10.258 14.07 1 62.94 224 LEU A O 1
ATOM 1747 N N . LEU A 1 225 ? -13.766 10.203 15.562 1 59.38 225 LEU A N 1
ATOM 1748 C CA . LEU A 1 225 ? -13.242 8.883 15.227 1 59.38 225 LEU A CA 1
ATOM 1749 C C . LEU A 1 225 ? -13.82 7.816 16.156 1 59.38 225 LEU A C 1
ATOM 1751 O O . LEU A 1 225 ? -13.422 6.652 16.078 1 59.38 225 LEU A O 1
ATOM 1755 N N . ARG A 1 226 ? -14.672 8.062 17.172 1 53.59 226 ARG A N 1
ATOM 1756 C CA . ARG A 1 226 ? -15.156 7.094 18.156 1 53.59 226 ARG A CA 1
ATOM 1757 C C . ARG A 1 226 ? -16.047 6.039 17.5 1 53.59 226 ARG A C 1
ATOM 1759 O O . ARG A 1 226 ? -16.344 5.016 18.109 1 53.59 226 ARG A O 1
ATOM 1766 N N . GLU A 1 227 ? -16.75 6.18 16.328 1 46.72 227 GLU A N 1
ATOM 1767 C CA . GLU A 1 227 ? -17.719 5.098 16.141 1 46.72 227 GLU A CA 1
ATOM 1768 C C . GLU A 1 227 ? -17.078 3.9 15.445 1 46.72 227 GLU A C 1
ATOM 1770 O O . GLU A 1 227 ? -16.266 4.07 14.531 1 46.72 227 GLU A O 1
ATOM 1775 N N . MET B 1 1 ? -19.734 28.453 14.344 1 34.41 1 MET B N 1
ATOM 1776 C CA . MET B 1 1 ? -18.953 27.266 14.68 1 34.41 1 MET B CA 1
ATOM 1777 C C . MET B 1 1 ? -19.594 26 14.117 1 34.41 1 MET B C 1
ATOM 1779 O O . MET B 1 1 ? -20.562 25.484 14.688 1 34.41 1 MET B O 1
ATOM 1783 N N . ASP B 1 2 ? -19.938 25.953 12.891 1 45.75 2 ASP B N 1
ATOM 1784 C CA . ASP B 1 2 ? -20.953 25.125 12.219 1 45.75 2 ASP B CA 1
ATOM 1785 C C . ASP B 1 2 ? -20.703 23.641 12.477 1 45.75 2 ASP B C 1
ATOM 1787 O O . ASP B 1 2 ? -19.562 23.172 12.445 1 45.75 2 ASP B O 1
ATOM 1791 N N . ALA B 1 3 ? -21.562 22.938 13.234 1 50.53 3 ALA B N 1
ATOM 1792 C CA . ALA B 1 3 ? -21.703 21.75 14.07 1 50.53 3 ALA B CA 1
ATOM 1793 C C . ALA B 1 3 ? -21.469 20.469 13.25 1 50.53 3 ALA B C 1
ATOM 1795 O O . ALA B 1 3 ? -22.078 20.281 12.203 1 50.53 3 ALA B O 1
ATOM 1796 N N . PHE B 1 4 ? -20.203 20.031 13.234 1 59.53 4 PHE B N 1
ATOM 1797 C CA . PHE B 1 4 ? -19.984 18.641 12.82 1 59.53 4 PHE B CA 1
ATOM 1798 C C . PHE B 1 4 ? -21.125 17.75 13.281 1 59.53 4 PHE B C 1
ATOM 1800 O O . PHE B 1 4 ? -21.688 17.953 14.359 1 59.53 4 PHE B O 1
ATOM 1807 N N . ASN B 1 5 ? -21.844 17.297 12.32 1 56 5 ASN B N 1
ATOM 1808 C CA . ASN B 1 5 ? -22.672 16.203 12.828 1 56 5 ASN B CA 1
ATOM 1809 C C . ASN B 1 5 ? -21.828 15 13.227 1 56 5 ASN B C 1
ATOM 1811 O O . ASN B 1 5 ? -21.547 14.133 12.398 1 56 5 ASN B O 1
ATOM 1815 N N . GLU B 1 6 ? -21.234 15.062 14.352 1 57.94 6 GLU B N 1
ATOM 1816 C CA . GLU B 1 6 ? -20.25 14.141 14.922 1 57.94 6 GLU B CA 1
ATOM 1817 C C . GLU B 1 6 ? -20.641 12.688 14.672 1 57.94 6 GLU B C 1
ATOM 1819 O O . GLU B 1 6 ? -19.781 11.82 14.492 1 57.94 6 GLU B O 1
ATOM 1824 N N . LYS B 1 7 ? -22 12.484 14.68 1 57.41 7 LYS B N 1
ATOM 1825 C CA . LYS B 1 7 ? -22.5 11.117 14.633 1 57.41 7 LYS B CA 1
ATOM 1826 C C . LYS B 1 7 ? -22.344 10.516 13.234 1 57.41 7 LYS B C 1
ATOM 1828 O O . LYS B 1 7 ? -22.438 9.305 13.062 1 57.41 7 LYS B O 1
ATOM 1833 N N . SER B 1 8 ? -21.797 11.414 12.469 1 66.19 8 SER B N 1
ATOM 1834 C CA . SER B 1 8 ? -21.875 10.906 11.102 1 66.19 8 SER B CA 1
ATOM 1835 C C . SER B 1 8 ? -20.5 10.82 10.461 1 66.19 8 SER B C 1
ATOM 1837 O O . SER B 1 8 ? -20.344 10.32 9.352 1 66.19 8 SER B O 1
ATOM 1839 N N . ILE B 1 9 ? -19.5 11.195 11.18 1 71.06 9 ILE B N 1
ATOM 1840 C CA . ILE B 1 9 ? -18.188 11.18 10.562 1 71.06 9 ILE B CA 1
ATOM 1841 C C . ILE B 1 9 ? -17.484 9.852 10.867 1 71.06 9 ILE B C 1
ATOM 1843 O O . ILE B 1 9 ? -17.391 9.445 12.023 1 71.06 9 ILE B O 1
ATOM 1847 N N . THR B 1 10 ? -17.188 9.164 9.875 1 72.44 10 THR B N 1
ATOM 1848 C CA . THR B 1 10 ? -16.484 7.891 9.953 1 72.44 10 THR B CA 1
ATOM 1849 C C . THR B 1 10 ? -15.055 8.023 9.438 1 72.44 10 THR B C 1
ATOM 1851 O O . THR B 1 10 ? -14.68 9.062 8.883 1 72.44 10 THR B O 1
ATOM 1854 N N . LYS B 1 11 ? -14.25 7.043 9.734 1 74.06 11 LYS B N 1
ATOM 1855 C CA . LYS B 1 11 ? -12.906 6.98 9.156 1 74.06 11 LYS B CA 1
ATOM 1856 C C . LYS B 1 11 ? -12.953 7.133 7.641 1 74.06 11 LYS B C 1
ATOM 1858 O O . LYS B 1 11 ? -12.109 7.82 7.059 1 74.06 11 LYS B O 1
ATOM 1863 N N . ASN B 1 12 ? -13.977 6.574 7.082 1 78.75 12 ASN B N 1
ATOM 1864 C CA . ASN B 1 12 ? -14.141 6.652 5.633 1 78.75 12 ASN B CA 1
ATOM 1865 C C . ASN B 1 12 ? -14.422 8.078 5.176 1 78.75 12 ASN B C 1
ATOM 1867 O O . ASN B 1 12 ? -13.906 8.516 4.145 1 78.75 12 ASN B O 1
ATOM 1871 N N . THR B 1 13 ? -15.211 8.703 5.969 1 82.38 13 THR B N 1
ATOM 1872 C CA . THR B 1 13 ? -15.523 10.094 5.645 1 82.38 13 THR B CA 1
ATOM 1873 C C . THR B 1 13 ? -14.266 10.945 5.641 1 82.38 13 THR B C 1
ATOM 1875 O O . THR B 1 13 ? -14.078 11.789 4.758 1 82.38 13 THR B O 1
ATOM 1878 N N . ILE B 1 14 ? -13.391 10.68 6.586 1 81.5 14 ILE B N 1
ATOM 1879 C CA . ILE B 1 14 ? -12.164 11.461 6.703 1 81.5 14 ILE B CA 1
ATOM 1880 C C . ILE B 1 14 ? -11.234 11.156 5.527 1 81.5 14 ILE B C 1
ATOM 1882 O O . ILE B 1 14 ? -10.641 12.062 4.945 1 81.5 14 ILE B O 1
ATOM 1886 N N . THR B 1 15 ? -11.141 9.914 5.289 1 82.25 15 THR B N 1
ATOM 1887 C CA . THR B 1 15 ? -10.328 9.516 4.148 1 82.25 15 THR B CA 1
ATOM 1888 C C . THR B 1 15 ? -10.836 10.156 2.865 1 82.25 15 THR B C 1
ATOM 1890 O O . THR B 1 15 ? -10.055 10.641 2.049 1 82.25 15 THR B O 1
ATOM 1893 N N . ARG B 1 16 ? -12.094 10.172 2.744 1 86.44 16 ARG B N 1
ATOM 1894 C CA . ARG B 1 16 ? -12.656 10.805 1.557 1 86.44 16 ARG B CA 1
ATOM 1895 C C . ARG B 1 16 ? -12.43 12.312 1.575 1 86.44 16 ARG B C 1
ATOM 1897 O O . ARG B 1 16 ? -12.227 12.93 0.526 1 86.44 16 ARG B O 1
ATOM 1904 N N . ALA B 1 17 ? -12.531 12.844 2.756 1 89.12 17 ALA B N 1
ATOM 1905 C CA . ALA B 1 17 ? -12.289 14.281 2.885 1 89.12 17 ALA B CA 1
ATOM 1906 C C . ALA B 1 17 ? -10.914 14.656 2.34 1 89.12 17 ALA B C 1
ATOM 1908 O O . ALA B 1 17 ? -10.766 15.695 1.685 1 89.12 17 ALA B O 1
ATOM 1909 N N . SER B 1 18 ? -9.938 13.797 2.605 1 86.12 18 SER B N 1
ATOM 1910 C CA . SER B 1 18 ? -8.594 14.023 2.084 1 86.12 18 SER B CA 1
ATOM 1911 C C . SER B 1 18 ? -8.578 13.992 0.559 1 86.12 18 SER B C 1
ATOM 1913 O O . SER B 1 18 ? -7.949 14.836 -0.08 1 86.12 18 SER B O 1
ATOM 1915 N N . SER B 1 19 ? -9.305 13.031 0.054 1 86.75 19 SER B N 1
ATOM 1916 C CA . SER B 1 19 ? -9.391 12.906 -1.396 1 86.75 19 SER B CA 1
ATOM 1917 C C . SER B 1 19 ? -10.125 14.086 -2.014 1 86.75 19 SER B C 1
ATOM 1919 O O . SER B 1 19 ? -9.727 14.594 -3.066 1 86.75 19 SER B O 1
ATOM 1921 N N . TYR B 1 20 ? -11.203 14.516 -1.356 1 92 20 TYR B N 1
ATOM 1922 C CA . TYR B 1 20 ? -11.906 15.703 -1.813 1 92 20 TYR B CA 1
ATOM 1923 C C . TYR B 1 20 ? -10.961 16.891 -1.912 1 92 20 TYR B C 1
ATOM 1925 O O . TYR B 1 20 ? -10.953 17.609 -2.92 1 92 20 TYR B O 1
ATOM 1933 N N . LEU B 1 21 ? -10.242 17.047 -0.848 1 90.25 21 LEU B N 1
ATOM 1934 C CA . LEU B 1 21 ? -9.344 18.188 -0.783 1 90.25 21 LEU B CA 1
ATOM 1935 C C . LEU B 1 21 ? -8.359 18.172 -1.949 1 90.25 21 LEU B C 1
ATOM 1937 O O . LEU B 1 21 ? -8.125 19.203 -2.584 1 90.25 21 LEU B O 1
ATOM 1941 N N . ARG B 1 22 ? -7.836 17.047 -2.207 1 85.94 22 ARG B N 1
ATOM 1942 C CA . ARG B 1 22 ? -6.875 16.938 -3.299 1 85.94 22 ARG B CA 1
ATOM 1943 C C . ARG B 1 22 ? -7.516 17.297 -4.633 1 85.94 22 ARG B C 1
ATOM 1945 O O . ARG B 1 22 ? -6.941 18.062 -5.414 1 85.94 22 ARG B O 1
ATOM 1952 N N . VAL B 1 23 ? -8.656 16.719 -4.934 1 88.44 23 VAL B N 1
ATOM 1953 C CA . VAL B 1 23 ? -9.352 16.969 -6.188 1 88.44 23 VAL B CA 1
ATOM 1954 C C . VAL B 1 23 ? -9.711 18.453 -6.293 1 88.44 23 VAL B C 1
ATOM 1956 O O . VAL B 1 23 ? -9.547 19.062 -7.352 1 88.44 23 VAL B O 1
ATOM 1959 N N . ILE B 1 24 ? -10.188 19 -5.234 1 93.81 24 ILE B N 1
ATOM 1960 C CA . ILE B 1 24 ? -10.633 20.391 -5.215 1 93.81 24 ILE B CA 1
ATOM 1961 C C . ILE B 1 24 ? -9.445 21.328 -5.453 1 93.81 24 ILE B C 1
ATOM 1963 O O . ILE B 1 24 ? -9.555 22.297 -6.191 1 93.81 24 ILE B O 1
ATOM 1967 N N . LYS B 1 25 ? -8.336 20.984 -4.836 1 90.38 25 LYS B N 1
ATOM 1968 C CA . LYS B 1 25 ? -7.133 21.781 -5.051 1 90.38 25 LYS B CA 1
ATOM 1969 C C . LYS B 1 25 ? -6.684 21.734 -6.508 1 90.38 25 LYS B C 1
ATOM 1971 O O . LYS B 1 25 ? -6.246 22.734 -7.07 1 90.38 25 LYS B O 1
ATOM 1976 N N . ASN B 1 26 ? -6.793 20.562 -7.039 1 87.56 26 ASN B N 1
ATOM 1977 C CA . ASN B 1 26 ? -6.469 20.438 -8.453 1 87.56 26 ASN B CA 1
ATOM 1978 C C . ASN B 1 26 ? -7.391 21.281 -9.32 1 87.56 26 ASN B C 1
ATOM 1980 O O . ASN B 1 26 ? -6.934 21.953 -10.25 1 87.56 26 ASN B O 1
ATOM 1984 N N . LEU B 1 27 ? -8.633 21.312 -9.047 1 90.38 27 LEU B N 1
ATOM 1985 C CA . LEU B 1 27 ? -9.602 22.125 -9.781 1 90.38 27 LEU B CA 1
ATOM 1986 C C . LEU B 1 27 ? -9.281 23.609 -9.641 1 90.38 27 LEU B C 1
ATOM 1988 O O . LEU B 1 27 ? -9.375 24.359 -10.617 1 90.38 27 LEU B O 1
ATOM 1992 N N . ARG B 1 28 ? -8.93 23.938 -8.461 1 92.69 28 ARG B N 1
ATOM 1993 C CA . ARG B 1 28 ? -8.555 25.328 -8.234 1 92.69 28 ARG B CA 1
ATOM 1994 C C . ARG B 1 28 ? -7.383 25.719 -9.125 1 92.69 28 ARG B C 1
ATOM 1996 O O . ARG B 1 28 ? -7.391 26.797 -9.719 1 92.69 28 ARG B O 1
ATOM 2003 N N . SER B 1 29 ? -6.398 24.891 -9.141 1 91.62 29 SER B N 1
ATOM 2004 C CA . SER B 1 29 ? -5.203 25.172 -9.93 1 91.62 29 SER B CA 1
ATOM 2005 C C . SER B 1 29 ? -5.543 25.328 -11.406 1 91.62 29 SER B C 1
ATOM 2007 O O . SER B 1 29 ? -4.812 25.984 -12.148 1 91.62 29 SER B O 1
ATOM 2009 N N . LEU B 1 30 ? -6.59 24.766 -11.836 1 90.06 30 LEU B N 1
ATOM 2010 C CA . LEU B 1 30 ? -7.035 24.859 -13.219 1 90.06 30 LEU B CA 1
ATOM 2011 C C . LEU B 1 30 ? -7.922 26.078 -13.438 1 90.06 30 LEU B C 1
ATOM 2013 O O . LEU B 1 30 ? -8.359 26.328 -14.555 1 90.06 30 LEU B O 1
ATOM 2017 N N . GLY B 1 31 ? -8.266 26.75 -12.367 1 92.44 31 GLY B N 1
ATOM 2018 C CA . GLY B 1 31 ? -8.977 28.016 -12.477 1 92.44 31 GLY B CA 1
ATOM 2019 C C . GLY B 1 31 ? -10.453 27.906 -12.156 1 92.44 31 GLY B C 1
ATOM 2020 O O . GLY B 1 31 ? -11.195 28.891 -12.281 1 92.44 31 GLY B O 1
ATOM 2021 N N . PHE B 1 32 ? -10.891 26.781 -11.719 1 91.5 32 PHE B N 1
ATOM 2022 C CA . PHE B 1 32 ? -12.297 26.625 -11.367 1 91.5 32 PHE B CA 1
ATOM 2023 C C . PHE B 1 32 ? -12.609 27.359 -10.07 1 91.5 32 PHE B C 1
ATOM 2025 O O . PHE B 1 32 ? -11.805 27.359 -9.133 1 91.5 32 PHE B O 1
ATOM 2032 N N . VAL B 1 33 ? -13.742 27.906 -10.031 1 93.31 33 VAL B N 1
ATOM 2033 C CA . VAL B 1 33 ? -14.133 28.688 -8.859 1 93.31 33 VAL B CA 1
ATOM 2034 C C . VAL B 1 33 ? -15.172 27.922 -8.055 1 93.31 33 VAL B C 1
ATOM 2036 O O . VAL B 1 33 ? -15.258 28.062 -6.832 1 93.31 33 VAL B O 1
ATOM 2039 N N . ARG B 1 34 ? -15.977 27.047 -8.773 1 93.56 34 ARG B N 1
ATOM 2040 C CA . ARG B 1 34 ? -17.031 26.266 -8.141 1 93.56 34 ARG B CA 1
ATOM 2041 C C . ARG B 1 34 ? -16.906 24.781 -8.516 1 93.56 34 ARG B C 1
ATOM 2043 O O . ARG B 1 34 ? -16.328 24.453 -9.555 1 93.56 34 ARG B O 1
ATOM 2050 N N . VAL B 1 35 ? -17.359 23.984 -7.598 1 94.44 35 VAL B N 1
ATOM 2051 C CA . VAL B 1 35 ? -17.406 22.547 -7.867 1 94.44 35 VAL B CA 1
ATOM 2052 C C . VAL B 1 35 ? -18.734 21.984 -7.383 1 94.44 35 VAL B C 1
ATOM 2054 O O . VAL B 1 35 ? -19.359 22.516 -6.453 1 94.44 35 VAL B O 1
ATOM 2057 N N . TYR B 1 36 ? -19.172 21.047 -8.102 1 92.75 36 TYR B N 1
ATOM 2058 C CA . TYR B 1 36 ? -20.422 20.391 -7.746 1 92.75 36 TYR B CA 1
ATOM 2059 C C . TYR B 1 36 ? -20.156 18.984 -7.219 1 92.75 36 TYR B C 1
ATOM 2061 O O . TYR B 1 36 ? -19.078 18.406 -7.461 1 92.75 36 TYR B O 1
ATOM 2069 N N . SER B 1 37 ? -21.188 18.516 -6.445 1 92.69 37 SER B N 1
ATOM 2070 C CA . SER B 1 37 ? -21.078 17.156 -5.91 1 92.69 37 SER B CA 1
ATOM 2071 C C . SER B 1 37 ? -20.875 16.141 -7.023 1 92.69 37 SER B C 1
ATOM 2073 O O . SER B 1 37 ? -20.156 15.148 -6.855 1 92.69 37 SER B O 1
ATOM 2075 N N . SER B 1 38 ? -21.484 16.391 -8.109 1 91.44 38 SER B N 1
ATOM 2076 C CA . SER B 1 38 ? -21.375 15.469 -9.242 1 91.44 38 SER B CA 1
ATOM 2077 C C . SER B 1 38 ? -19.953 15.414 -9.781 1 91.44 38 SER B C 1
ATOM 2079 O O . SER B 1 38 ? -19.453 14.344 -10.156 1 91.44 38 SER B O 1
ATOM 2081 N N . ASN B 1 39 ? -19.25 16.547 -9.797 1 91.12 39 ASN B N 1
ATOM 2082 C CA . ASN B 1 39 ? -17.859 16.594 -10.219 1 91.12 39 ASN B CA 1
ATOM 2083 C C . ASN B 1 39 ? -16.969 15.711 -9.336 1 91.12 39 ASN B C 1
ATOM 2085 O O . ASN B 1 39 ? -16.156 14.93 -9.844 1 91.12 39 ASN B O 1
ATOM 2089 N N . LEU B 1 40 ? -17.156 15.883 -8.078 1 92.81 40 LEU B N 1
ATOM 2090 C CA . LEU B 1 40 ? -16.344 15.172 -7.105 1 92.81 40 LEU B CA 1
ATOM 2091 C C . LEU B 1 40 ? -16.641 13.68 -7.129 1 92.81 40 LEU B C 1
ATOM 2093 O O . LEU B 1 40 ? -15.727 12.852 -7.023 1 92.81 40 LEU B O 1
ATOM 2097 N N . ALA B 1 41 ? -17.938 13.367 -7.277 1 90.75 41 ALA B N 1
ATOM 2098 C CA . ALA B 1 41 ? -18.359 11.969 -7.379 1 90.75 41 ALA B CA 1
ATOM 2099 C C . ALA B 1 41 ? -17.703 11.281 -8.57 1 90.75 41 ALA B C 1
ATOM 2101 O O . ALA B 1 41 ? -17.141 10.188 -8.438 1 90.75 41 ALA B O 1
ATOM 2102 N N . ASP B 1 42 ? -17.656 11.938 -9.633 1 85.38 42 ASP B N 1
ATOM 2103 C CA . ASP B 1 42 ? -17.062 11.406 -10.859 1 85.38 42 ASP B CA 1
ATOM 2104 C C . ASP B 1 42 ? -15.555 11.211 -10.688 1 85.38 42 ASP B C 1
ATOM 2106 O O . ASP B 1 42 ? -15.008 10.18 -11.07 1 85.38 42 ASP B O 1
ATOM 2110 N N . ALA B 1 43 ? -14.953 12.156 -10.125 1 85.56 43 ALA B N 1
ATOM 2111 C CA . ALA B 1 43 ? -13.5 12.148 -9.984 1 85.56 43 ALA B CA 1
ATOM 2112 C C . ALA B 1 43 ? -13.047 11.016 -9.062 1 85.56 43 ALA B C 1
ATOM 2114 O O . ALA B 1 43 ? -11.969 10.453 -9.25 1 85.56 43 ALA B O 1
ATOM 2115 N N . LEU B 1 44 ? -13.891 10.742 -8.094 1 85.38 44 LEU B N 1
ATOM 2116 C CA . LEU B 1 44 ? -13.445 9.82 -7.051 1 85.38 44 LEU B CA 1
ATOM 2117 C C . LEU B 1 44 ? -14.18 8.492 -7.148 1 85.38 44 LEU B C 1
ATOM 2119 O O . LEU B 1 44 ? -13.984 7.602 -6.316 1 85.38 44 LEU B O 1
ATOM 2123 N N . GLY B 1 45 ? -15.086 8.398 -8.141 1 79.94 45 GLY B N 1
ATOM 2124 C CA . GLY B 1 45 ? -15.844 7.172 -8.32 1 79.94 45 GLY B CA 1
ATOM 2125 C C . GLY B 1 45 ? -16.891 6.953 -7.242 1 79.94 45 GLY B C 1
ATOM 2126 O O . GLY B 1 45 ? -17.047 5.836 -6.742 1 79.94 45 GLY B O 1
ATOM 2127 N N . LEU B 1 46 ? -17.469 7.965 -6.801 1 86.94 46 LEU B N 1
ATOM 2128 C CA . LEU B 1 46 ? -18.547 7.957 -5.805 1 86.94 46 LEU B CA 1
ATOM 2129 C C . LEU B 1 46 ? -19.875 8.383 -6.426 1 86.94 46 LEU B C 1
ATOM 2131 O O . LEU B 1 46 ? -19.938 8.695 -7.617 1 86.94 46 LEU B O 1
ATOM 2135 N N . THR B 1 47 ? -20.891 8.273 -5.719 1 89.25 47 THR B N 1
ATOM 2136 C CA . THR B 1 47 ? -22.141 8.883 -6.129 1 89.25 47 THR B CA 1
ATOM 2137 C C . THR B 1 47 ? -22.281 10.281 -5.539 1 89.25 47 THR B C 1
ATOM 2139 O O . THR B 1 47 ? -21.734 10.57 -4.473 1 89.25 47 THR B O 1
ATOM 2142 N N . PRO B 1 48 ? -23 11.125 -6.258 1 91.81 48 PRO B N 1
ATOM 2143 C CA . PRO B 1 48 ? -23.219 12.461 -5.711 1 91.81 48 PRO B CA 1
ATOM 2144 C C . PRO B 1 48 ? -23.859 12.43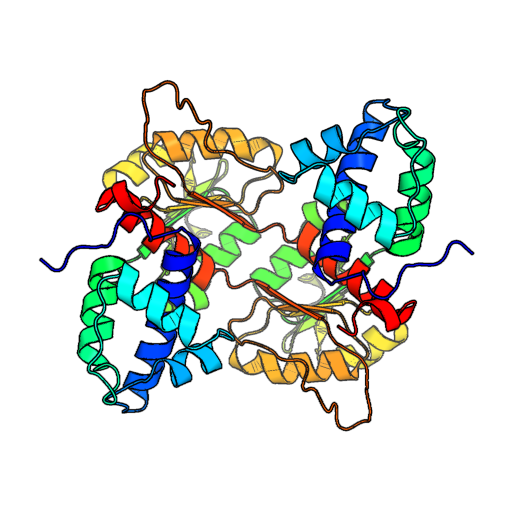8 -4.324 1 91.81 48 PRO B C 1
ATOM 2146 O O . PRO B 1 48 ? -23.578 13.305 -3.49 1 91.81 48 PRO B O 1
ATOM 2149 N N . ALA B 1 49 ? -24.641 11.492 -4.09 1 93.38 49 ALA B N 1
ATOM 2150 C CA . ALA B 1 49 ? -25.297 11.352 -2.797 1 93.38 49 ALA B CA 1
ATOM 2151 C C . ALA B 1 49 ? -24.281 11.148 -1.675 1 93.38 49 ALA B C 1
ATOM 2153 O O . ALA B 1 49 ? -24.438 11.703 -0.585 1 93.38 49 ALA B O 1
ATOM 2154 N N . VAL B 1 50 ? -23.297 10.383 -1.87 1 92.38 50 VAL B N 1
ATOM 2155 C CA . VAL B 1 50 ? -22.25 10.125 -0.887 1 92.38 50 VAL B CA 1
ATOM 2156 C C . VAL B 1 50 ? -21.484 11.414 -0.6 1 92.38 50 VAL B C 1
ATOM 2158 O O . VAL B 1 50 ? -21.188 11.727 0.557 1 92.38 50 VAL B O 1
ATOM 2161 N N . VAL B 1 51 ? -21.219 12.188 -1.653 1 93.62 51 VAL B N 1
ATOM 2162 C CA . VAL B 1 51 ? -20.484 13.445 -1.498 1 93.62 51 VAL B CA 1
ATOM 2163 C C . VAL B 1 51 ? -21.297 14.406 -0.637 1 93.62 51 VAL B C 1
ATOM 2165 O O . VAL B 1 51 ? -20.781 15.008 0.306 1 93.62 51 VAL B O 1
ATOM 2168 N N . ARG B 1 52 ? -22.578 14.508 -0.96 1 91.31 52 ARG B N 1
ATOM 2169 C CA . ARG B 1 52 ? -23.438 15.414 -0.213 1 91.31 52 ARG B CA 1
ATOM 2170 C C . ARG B 1 52 ? -23.562 14.984 1.246 1 91.31 52 ARG B C 1
ATOM 2172 O O . ARG B 1 52 ? -23.578 15.828 2.146 1 91.31 52 ARG B O 1
ATOM 2179 N N . LYS B 1 53 ? -23.656 13.758 1.458 1 91.25 53 LYS B N 1
ATOM 2180 C CA . LYS B 1 53 ? -23.734 13.227 2.818 1 91.25 53 LYS B CA 1
ATOM 2181 C C . LYS B 1 53 ? -22.453 13.555 3.596 1 91.25 53 LYS B C 1
ATOM 2183 O O . LYS B 1 53 ? -22.516 13.984 4.75 1 91.25 53 LYS B O 1
ATOM 2188 N N . ASP B 1 54 ? -21.344 13.25 3 1 90.31 54 ASP B N 1
ATOM 2189 C CA . ASP B 1 54 ? -20.062 13.57 3.625 1 90.31 54 ASP B CA 1
ATOM 2190 C C . ASP B 1 54 ? -19.969 15.055 3.949 1 90.31 54 ASP B C 1
ATOM 2192 O O . ASP B 1 54 ? -19.594 15.43 5.059 1 90.31 54 ASP B O 1
ATOM 2196 N N . PHE B 1 55 ? -20.328 15.867 2.963 1 91.06 55 PHE B N 1
ATOM 2197 C CA . PHE B 1 55 ? -20.203 17.312 3.131 1 91.06 55 PHE B CA 1
ATOM 2198 C C . PHE B 1 55 ? -21.141 17.812 4.219 1 91.06 55 PHE B C 1
ATOM 2200 O O . PHE B 1 55 ? -20.781 18.703 5 1 91.06 55 PHE B O 1
ATOM 2207 N N . SER B 1 56 ? -22.297 17.25 4.234 1 88.12 56 SER B N 1
ATOM 2208 C CA . SER B 1 56 ? -23.219 17.594 5.312 1 88.12 56 SER B CA 1
ATOM 2209 C C . SER B 1 56 ? -22.641 17.219 6.672 1 88.12 56 SER B C 1
ATOM 2211 O O . SER B 1 56 ? -22.703 18 7.617 1 88.12 56 SER B O 1
ATOM 2213 N N . ALA B 1 57 ? -22.062 16.031 6.758 1 86.12 57 ALA B N 1
ATOM 2214 C CA . ALA B 1 57 ? -21.469 15.547 8 1 86.12 57 ALA B CA 1
ATOM 2215 C C . ALA B 1 57 ? -20.297 16.438 8.422 1 86.12 57 ALA B C 1
ATOM 2217 O O . ALA B 1 57 ? -20.062 16.641 9.617 1 86.12 57 ALA B O 1
ATOM 2218 N N . LEU B 1 58 ? -19.625 16.969 7.441 1 86.31 58 LEU B N 1
ATOM 2219 C CA . LEU B 1 58 ? -18.438 17.766 7.695 1 86.31 58 LEU B CA 1
ATOM 2220 C C . LEU B 1 58 ? -18.797 19.234 7.875 1 86.31 58 LEU B C 1
ATOM 2222 O O . LEU B 1 58 ? -17.906 20.078 8.023 1 86.31 58 LEU B O 1
ATOM 2226 N N . GLY B 1 59 ? -20.062 19.484 7.691 1 84.44 59 GLY B N 1
ATOM 2227 C CA . GLY B 1 59 ? -20.516 20.844 7.863 1 84.44 59 GLY B CA 1
ATOM 2228 C C . GLY B 1 59 ? -20.203 21.734 6.672 1 84.44 59 GLY B C 1
ATOM 2229 O O . GLY B 1 59 ? -19.969 22.938 6.828 1 84.44 59 GLY B O 1
ATOM 2230 N N . LEU B 1 60 ? -19.984 21.062 5.625 1 85.25 60 LEU B N 1
ATOM 2231 C CA . LEU B 1 60 ? -19.719 21.797 4.395 1 85.25 60 LEU B CA 1
ATOM 2232 C C . LEU B 1 60 ? -21 22.031 3.607 1 85.25 60 LEU B C 1
ATOM 2234 O O . LEU B 1 60 ? -21.438 21.172 2.852 1 85.25 60 LEU B O 1
ATOM 2238 N N . GLU B 1 61 ? -21.656 23.062 3.834 1 78.19 61 GLU B N 1
ATOM 2239 C CA . GLU B 1 61 ? -22.938 23.328 3.193 1 78.19 61 GLU B CA 1
ATOM 2240 C C . GLU B 1 61 ? -22.75 24.062 1.87 1 78.19 61 GLU B C 1
ATOM 2242 O O . GLU B 1 61 ? -21.953 25 1.782 1 78.19 61 GLU B O 1
ATOM 2247 N N . GLY B 1 62 ? -23.219 23.406 0.838 1 72.38 62 GLY B N 1
ATOM 2248 C CA . GLY B 1 62 ? -23.266 24.078 -0.448 1 72.38 62 GLY B CA 1
ATOM 2249 C C . GLY B 1 62 ? -24.531 24.891 -0.645 1 72.38 62 GLY B C 1
ATOM 2250 O O . GLY B 1 62 ? -25.375 24.969 0.26 1 72.38 62 GLY B O 1
ATOM 2251 N N . LYS B 1 63 ? -24.469 25.781 -1.597 1 72.75 63 LYS B N 1
ATOM 2252 C CA . LYS B 1 63 ? -25.703 26.469 -1.966 1 72.75 63 LYS B CA 1
ATOM 2253 C C . LYS B 1 63 ? -26.578 25.609 -2.869 1 72.75 63 LYS B C 1
ATOM 2255 O O . LYS B 1 63 ? -26.062 24.875 -3.719 1 72.75 63 LYS B O 1
ATOM 2260 N N . LYS B 1 64 ? -27.875 25.578 -2.617 1 68.81 64 LYS B N 1
ATOM 2261 C CA . LYS B 1 64 ? -28.812 24.844 -3.459 1 68.81 64 LYS B CA 1
ATOM 2262 C C . LYS B 1 64 ? -28.656 25.234 -4.926 1 68.81 64 LYS B C 1
ATOM 2264 O O . LYS B 1 64 ? -28.766 26.406 -5.285 1 68.81 64 LYS B O 1
ATOM 2269 N N . LYS B 1 65 ? -28.328 24.328 -5.812 1 69.81 65 LYS B N 1
ATOM 2270 C CA . LYS B 1 65 ? -28.188 24.422 -7.262 1 69.81 65 LYS B CA 1
ATOM 2271 C C . LYS B 1 65 ? -26.953 25.234 -7.648 1 69.81 65 LYS B C 1
ATOM 2273 O O . LYS B 1 65 ? -26.672 25.406 -8.836 1 69.81 65 LYS B O 1
ATOM 2278 N N . GLY B 1 66 ? -26.234 25.734 -6.715 1 81.62 66 GLY B N 1
ATOM 2279 C CA . GLY B 1 66 ? -25.125 26.609 -7.062 1 81.62 66 GLY B CA 1
ATOM 2280 C C . GLY B 1 66 ? -23.766 25.969 -6.859 1 81.62 66 GLY B C 1
ATOM 2281 O O . GLY B 1 66 ? -22.734 26.547 -7.211 1 81.62 66 GLY B O 1
ATOM 2282 N N . GLY B 1 67 ? -23.703 24.828 -6.324 1 89.06 67 GLY B N 1
ATOM 2283 C CA . GLY B 1 67 ? -22.422 24.156 -6.09 1 89.06 67 GLY B CA 1
ATOM 2284 C C . GLY B 1 67 ? -21.688 24.703 -4.871 1 89.06 67 GLY B C 1
ATOM 2285 O O . GLY B 1 67 ? -22.312 25.25 -3.957 1 89.06 67 GLY B O 1
ATOM 2286 N N . TYR B 1 68 ? -20.375 24.422 -4.688 1 93.69 68 TYR B N 1
ATOM 2287 C CA . TYR B 1 68 ? -19.5 24.828 -3.588 1 93.69 68 TYR B CA 1
ATOM 2288 C C . TYR B 1 68 ? -18.391 25.75 -4.074 1 93.69 68 TYR B C 1
ATOM 2290 O O . TYR B 1 68 ? -17.812 25.531 -5.145 1 93.69 68 TYR B O 1
ATOM 2298 N N . LEU B 1 69 ? -18.266 26.812 -3.328 1 93.06 69 LEU B N 1
ATOM 2299 C CA . LEU B 1 69 ? -17.094 27.641 -3.637 1 93.06 69 LEU B CA 1
ATOM 2300 C C . LEU B 1 69 ? -15.805 26.922 -3.281 1 93.06 69 LEU B C 1
ATOM 2302 O O . LEU B 1 69 ? -15.609 26.516 -2.133 1 93.06 69 LEU B O 1
ATOM 2306 N N . ILE B 1 70 ? -14.938 26.781 -4.223 1 95.06 70 ILE B N 1
ATOM 2307 C CA . ILE B 1 70 ? -13.727 25.984 -4.102 1 95.06 70 ILE B CA 1
ATOM 2308 C C . ILE B 1 70 ? -12.844 26.531 -2.979 1 95.06 70 ILE B C 1
ATOM 2310 O O . ILE B 1 70 ? -12.383 25.781 -2.123 1 95.06 70 ILE B O 1
ATOM 2314 N N . ASP B 1 71 ? -12.672 27.859 -2.959 1 94.31 71 ASP B N 1
ATOM 2315 C CA . ASP B 1 71 ? -11.797 28.453 -1.954 1 94.31 71 ASP B CA 1
ATOM 2316 C C . ASP B 1 71 ? -12.344 28.219 -0.546 1 94.31 71 ASP B C 1
ATOM 2318 O O . ASP B 1 71 ? -11.578 27.953 0.386 1 94.31 71 ASP B O 1
ATOM 2322 N N . ASP B 1 72 ? -13.633 28.312 -0.394 1 93.44 72 ASP B N 1
ATOM 2323 C CA . ASP B 1 72 ? -14.25 28.047 0.902 1 93.44 72 ASP B CA 1
ATOM 2324 C C . ASP B 1 72 ? -14.078 26.594 1.316 1 93.44 72 ASP B C 1
ATOM 2326 O O . ASP B 1 72 ? -13.781 26.312 2.477 1 93.44 72 ASP B O 1
ATOM 2330 N N . LEU B 1 73 ? -14.281 25.688 0.404 1 93.81 73 LEU B N 1
ATOM 2331 C CA . LEU B 1 73 ? -14.125 24.266 0.676 1 93.81 73 LEU B CA 1
ATOM 2332 C C . LEU B 1 73 ? -12.695 23.953 1.103 1 93.81 73 LEU B C 1
ATOM 2334 O O . LEU B 1 73 ? -12.484 23.203 2.066 1 93.81 73 LEU B O 1
ATOM 2338 N N . ILE B 1 74 ? -11.773 24.484 0.381 1 93.5 74 ILE B N 1
ATOM 2339 C CA . ILE B 1 74 ? -10.367 24.219 0.674 1 93.5 74 ILE B CA 1
ATOM 2340 C C . ILE B 1 74 ? -10.031 24.703 2.084 1 93.5 74 ILE B C 1
ATOM 2342 O O . ILE B 1 74 ? -9.43 23.969 2.873 1 93.5 74 ILE B O 1
ATOM 2346 N N . ALA B 1 75 ? -10.484 25.953 2.379 1 90.81 75 ALA B N 1
ATOM 2347 C CA . ALA B 1 75 ? -10.203 26.531 3.693 1 90.81 75 ALA B CA 1
ATOM 2348 C C . ALA B 1 75 ? -10.781 25.656 4.805 1 90.81 75 ALA B C 1
ATOM 2350 O O . ALA B 1 75 ? -10.094 25.359 5.789 1 90.81 75 ALA B O 1
ATOM 2351 N N . ARG B 1 76 ? -11.93 25.219 4.637 1 89.5 76 ARG B N 1
ATOM 2352 C CA . ARG B 1 76 ? -12.609 24.438 5.664 1 89.5 76 ARG B CA 1
ATOM 2353 C C . ARG B 1 76 ? -12 23.047 5.777 1 89.5 76 ARG B C 1
ATOM 2355 O O . ARG B 1 76 ? -11.789 22.547 6.883 1 89.5 76 ARG B O 1
ATOM 2362 N N . LEU B 1 77 ? -11.758 22.422 4.711 1 90.62 77 LEU B N 1
ATOM 2363 C CA . LEU B 1 77 ? -11.188 21.078 4.715 1 90.62 77 LEU B CA 1
ATOM 2364 C C . LEU B 1 77 ? -9.766 21.094 5.258 1 90.62 77 LEU B C 1
ATOM 2366 O O . LEU B 1 77 ? -9.367 20.188 5.992 1 90.62 77 LEU B O 1
ATOM 2370 N N . GLU B 1 78 ? -9.016 22.109 4.832 1 87.94 78 GLU B N 1
ATOM 2371 C CA . GLU B 1 78 ? -7.66 22.219 5.355 1 87.94 78 GLU B CA 1
ATOM 2372 C C . GLU B 1 78 ? -7.66 22.391 6.871 1 87.94 78 GLU B C 1
ATOM 2374 O O . GLU B 1 78 ? -6.828 21.812 7.566 1 87.94 78 GLU B O 1
ATOM 2379 N N . ASP B 1 79 ? -8.578 23.25 7.27 1 86 79 ASP B N 1
ATOM 2380 C CA . ASP B 1 79 ? -8.703 23.453 8.711 1 86 79 ASP B CA 1
ATOM 2381 C C . ASP B 1 79 ? -9.094 22.156 9.414 1 86 79 ASP B C 1
ATOM 2383 O O . ASP B 1 79 ? -8.5 21.797 10.438 1 86 79 ASP B O 1
ATOM 2387 N N . LEU B 1 80 ? -10.07 21.484 8.883 1 83.62 80 LEU B N 1
ATOM 2388 C CA . LEU B 1 80 ? -10.562 20.234 9.461 1 83.62 80 LEU B CA 1
ATOM 2389 C C . LEU B 1 80 ? -9.477 19.172 9.469 1 83.62 80 LEU B C 1
ATOM 2391 O O . LEU B 1 80 ? -9.305 18.453 10.461 1 83.62 80 LEU B O 1
ATOM 2395 N N . LEU B 1 81 ? -8.734 19.109 8.438 1 86.5 81 LEU B N 1
ATOM 2396 C CA . LEU B 1 81 ? -7.777 18.016 8.234 1 86.5 81 LEU B CA 1
ATOM 2397 C C . LEU B 1 81 ? -6.402 18.406 8.773 1 86.5 81 LEU B C 1
ATOM 2399 O O . LEU B 1 81 ? -5.535 17.547 8.945 1 86.5 81 LEU B O 1
ATOM 2403 N N . GLY B 1 82 ? -6.234 19.656 9.109 1 81.81 82 GLY B N 1
ATOM 2404 C CA . GLY B 1 82 ? -4.93 20.125 9.547 1 81.81 82 GLY B CA 1
ATOM 2405 C C . GLY B 1 82 ? -3.879 20.078 8.453 1 81.81 82 GLY B C 1
ATOM 2406 O O . GLY B 1 82 ? -2.77 19.594 8.672 1 81.81 82 GLY B O 1
ATOM 2407 N N . ALA B 1 83 ? -4.184 20.391 7.32 1 73.5 83 ALA B N 1
ATOM 2408 C CA . ALA B 1 83 ? -3.338 20.234 6.141 1 73.5 83 ALA B CA 1
ATOM 2409 C C . ALA B 1 83 ? -2.309 21.359 6.047 1 73.5 83 ALA B C 1
ATOM 2411 O O . ALA B 1 83 ? -1.396 21.297 5.223 1 73.5 83 ALA B O 1
ATOM 2412 N N . GLN B 1 84 ? -2.207 22.406 6.867 1 65.56 84 GLN B N 1
ATOM 2413 C CA . GLN B 1 84 ? -1.35 23.578 6.699 1 65.56 84 GLN B CA 1
ATOM 2414 C C . GLN B 1 84 ? -0.008 23.391 7.398 1 65.56 84 GLN B C 1
ATOM 2416 O O . GLN B 1 84 ? 0.885 24.234 7.289 1 65.56 84 GLN B O 1
ATOM 2421 N N . LYS B 1 85 ? 0.204 22.375 7.934 1 66 85 LYS B N 1
ATOM 2422 C CA . LYS B 1 85 ? 1.447 22.203 8.68 1 66 85 LYS B CA 1
ATOM 2423 C C . LYS B 1 85 ? 2.391 21.25 7.969 1 66 85 LYS B C 1
ATOM 2425 O O . LYS B 1 85 ? 1.949 20.406 7.176 1 66 85 LYS B O 1
ATOM 2430 N N . PRO B 1 86 ? 3.713 21.562 8.133 1 77 86 PRO B N 1
ATOM 2431 C CA . PRO B 1 86 ? 4.605 20.531 7.613 1 77 86 PRO B CA 1
ATOM 2432 C C . PRO B 1 86 ? 4.266 19.141 8.148 1 77 86 PRO B C 1
ATOM 2434 O O . PRO B 1 86 ? 3.93 18.984 9.32 1 77 86 PRO B O 1
ATOM 2437 N N . ARG B 1 87 ? 4.156 18.281 7.336 1 90.12 87 ARG B N 1
ATOM 2438 C CA . ARG B 1 87 ? 3.9 16.906 7.73 1 90.12 87 ARG B CA 1
ATOM 2439 C C . ARG B 1 87 ? 5.203 16.156 7.973 1 90.12 87 ARG B C 1
ATOM 2441 O O . ARG B 1 87 ? 5.715 15.484 7.074 1 90.12 87 ARG B O 1
ATOM 2448 N N . LYS B 1 88 ? 5.703 16.391 9.211 1 95 88 LYS B N 1
ATOM 2449 C CA . LYS B 1 88 ? 6.965 15.758 9.602 1 95 88 LYS B CA 1
ATOM 2450 C C . LYS B 1 88 ? 6.746 14.312 10.039 1 95 88 LYS B C 1
ATOM 2452 O O . LYS B 1 88 ? 5.773 14.008 10.734 1 95 88 LYS B O 1
ATOM 2457 N N . THR B 1 89 ? 7.582 13.516 9.547 1 97.25 89 THR B N 1
ATOM 2458 C CA . THR B 1 89 ? 7.527 12.117 9.938 1 97.25 89 THR B CA 1
ATOM 2459 C C . THR B 1 89 ? 8.93 11.539 10.102 1 97.25 89 THR B C 1
ATOM 2461 O O . THR B 1 89 ? 9.922 12.234 9.867 1 97.25 89 THR B O 1
ATOM 2464 N N . VAL B 1 90 ? 9.008 10.344 10.672 1 98.31 90 VAL B N 1
ATOM 2465 C CA . VAL B 1 90 ? 10.273 9.641 10.82 1 98.31 90 VAL B CA 1
ATOM 2466 C C . VAL B 1 90 ? 10.148 8.211 10.305 1 98.31 90 VAL B C 1
ATOM 2468 O O . VAL B 1 90 ? 9.031 7.688 10.18 1 98.31 90 VAL B O 1
ATOM 2471 N N . VAL B 1 91 ? 11.289 7.66 10.023 1 98 91 VAL B N 1
ATOM 2472 C CA . VAL B 1 91 ? 11.344 6.27 9.586 1 98 91 VAL B CA 1
ATOM 2473 C C . VAL B 1 91 ? 12.102 5.438 10.617 1 98 91 VAL B C 1
ATOM 2475 O O . VAL B 1 91 ? 13.227 5.773 10.992 1 98 91 VAL B O 1
ATOM 2478 N N . VAL B 1 92 ? 11.453 4.492 11.117 1 98.12 92 VAL B N 1
ATOM 2479 C CA . VAL B 1 92 ? 12.117 3.516 11.977 1 98.12 92 VAL B CA 1
ATOM 2480 C C . VAL B 1 92 ? 12.414 2.244 11.18 1 98.12 92 VAL B C 1
ATOM 2482 O O . VAL B 1 92 ? 11.492 1.546 10.758 1 98.12 92 VAL B O 1
ATOM 2485 N N . GLY B 1 93 ? 13.641 1.863 11.086 1 95.88 93 GLY B N 1
ATOM 2486 C CA . GLY B 1 93 ? 14.117 0.86 10.148 1 95.88 93 GLY B CA 1
ATOM 2487 C C . GLY B 1 93 ? 14.656 1.454 8.859 1 95.88 93 GLY B C 1
ATOM 2488 O O . GLY B 1 93 ? 13.898 1.729 7.93 1 95.88 93 GLY B O 1
ATOM 2489 N N . CYS B 1 94 ? 15.914 1.581 8.805 1 94.12 94 CYS B N 1
ATOM 2490 C CA . CYS B 1 94 ? 16.547 2.248 7.668 1 94.12 94 CYS B CA 1
ATOM 2491 C C . CYS B 1 94 ? 17.344 1.258 6.824 1 94.12 94 CYS B C 1
ATOM 2493 O O . CYS B 1 94 ? 18.516 1.486 6.531 1 94.12 94 CYS B O 1
ATOM 2495 N N . GLY B 1 95 ? 16.719 0.242 6.555 1 88 95 GLY B N 1
ATOM 2496 C CA . GLY B 1 95 ? 17.219 -0.656 5.527 1 88 95 GLY B CA 1
ATOM 2497 C C . GLY B 1 95 ? 16.938 -0.17 4.117 1 88 95 GLY B C 1
ATOM 2498 O O . GLY B 1 95 ? 17 1.031 3.848 1 88 95 GLY B O 1
ATOM 2499 N N . ARG B 1 96 ? 16.656 -1.094 3.229 1 82.56 96 ARG B N 1
ATOM 2500 C CA . ARG B 1 96 ? 16.469 -0.715 1.831 1 82.56 96 ARG B CA 1
ATOM 2501 C C . ARG B 1 96 ? 15.211 0.113 1.651 1 82.56 96 ARG B C 1
ATOM 2503 O O . ARG B 1 96 ? 15.25 1.219 1.107 1 82.56 96 ARG B O 1
ATOM 2510 N N . ILE B 1 97 ? 14.07 -0.418 2.215 1 85.12 97 ILE B N 1
ATOM 2511 C CA . ILE B 1 97 ? 12.797 0.271 2.043 1 85.12 97 ILE B CA 1
ATOM 2512 C C . ILE B 1 97 ? 12.828 1.607 2.781 1 85.12 97 ILE B C 1
ATOM 2514 O O . ILE B 1 97 ? 12.445 2.641 2.227 1 85.12 97 ILE B O 1
ATOM 2518 N N . GLY B 1 98 ? 13.273 1.57 4.016 1 91.38 98 GLY B N 1
ATOM 2519 C CA . GLY B 1 98 ? 13.367 2.797 4.793 1 91.38 98 GLY B CA 1
ATOM 2520 C C . GLY B 1 98 ? 14.219 3.863 4.129 1 91.38 98 GLY B C 1
ATOM 2521 O O . GLY B 1 98 ? 13.812 5.027 4.055 1 91.38 98 GLY B O 1
ATOM 2522 N N . ARG B 1 99 ? 15.266 3.434 3.654 1 90.06 99 ARG B N 1
ATOM 2523 C CA . ARG B 1 99 ? 16.172 4.371 2.996 1 90.06 99 ARG B CA 1
ATOM 2524 C C . ARG B 1 99 ? 15.555 4.918 1.714 1 90.06 99 ARG B C 1
ATOM 2526 O O . ARG B 1 99 ? 15.727 6.094 1.387 1 90.06 99 ARG B O 1
ATOM 2533 N N . ALA B 1 100 ? 14.977 4.055 0.971 1 88.19 100 ALA B N 1
ATOM 2534 C CA . ALA B 1 100 ? 14.305 4.492 -0.248 1 88.19 100 ALA B CA 1
ATOM 2535 C C . ALA B 1 100 ? 13.273 5.582 0.056 1 88.19 100 ALA B C 1
ATOM 2537 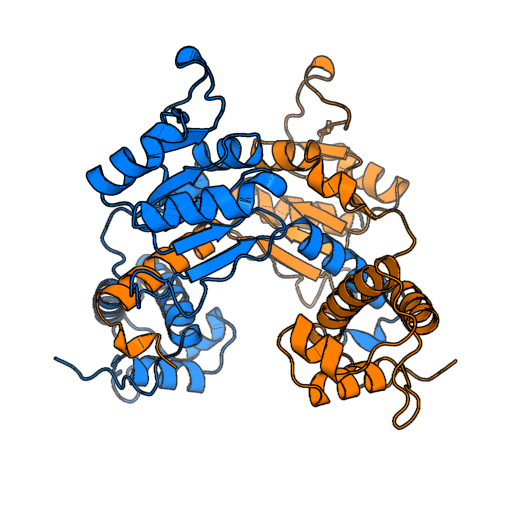O O . ALA B 1 100 ? 13.156 6.555 -0.691 1 88.19 100 ALA B O 1
ATOM 2538 N N . LEU B 1 101 ? 12.562 5.43 1.174 1 91.38 101 LEU B N 1
ATOM 2539 C CA . LEU B 1 101 ? 11.547 6.402 1.56 1 91.38 101 LEU B CA 1
ATOM 2540 C C . LEU B 1 101 ? 12.188 7.715 1.991 1 91.38 101 LEU B C 1
ATOM 2542 O O . LEU B 1 101 ? 11.711 8.797 1.628 1 91.38 101 LEU B O 1
ATOM 2546 N N . ILE B 1 102 ? 13.219 7.586 2.744 1 92.88 102 ILE B N 1
ATOM 2547 C CA . ILE B 1 102 ? 13.938 8.75 3.244 1 92.88 102 ILE B CA 1
ATOM 2548 C C . ILE B 1 102 ? 14.414 9.609 2.072 1 92.88 102 ILE B C 1
ATOM 2550 O O . ILE B 1 102 ? 14.383 10.836 2.137 1 92.88 102 ILE B O 1
ATOM 2554 N N . GLU B 1 103 ? 14.742 8.984 1.031 1 88.44 103 GLU B N 1
ATOM 2555 C CA . GLU B 1 103 ? 15.344 9.68 -0.101 1 88.44 103 GLU B CA 1
ATOM 2556 C C . GLU B 1 103 ? 14.305 9.992 -1.171 1 88.44 103 GLU B C 1
ATOM 2558 O O . GLU B 1 103 ? 14.641 10.492 -2.248 1 88.44 103 GLU B O 1
ATOM 2563 N N . SER B 1 104 ? 13.141 9.719 -0.861 1 85.75 104 SER B N 1
ATOM 2564 C CA . SER B 1 104 ? 12.094 9.844 -1.862 1 85.75 104 SER B CA 1
ATOM 2565 C C . SER B 1 104 ? 11.812 11.305 -2.195 1 85.75 104 SER B C 1
ATOM 2567 O O . SER B 1 104 ? 11.336 12.062 -1.346 1 85.75 104 SER B O 1
ATOM 2569 N N . GLN B 1 105 ? 12.031 11.688 -3.412 1 82.06 105 GLN B N 1
ATOM 2570 C CA . GLN B 1 105 ? 11.695 13.023 -3.877 1 82.06 105 GLN B CA 1
ATOM 2571 C C . GLN B 1 105 ? 10.18 13.203 -4.004 1 82.06 105 GLN B C 1
ATOM 2573 O O . GLN B 1 105 ? 9.664 14.305 -3.807 1 82.06 105 GLN B O 1
ATOM 2578 N N . GLU B 1 106 ? 9.57 12.133 -4.328 1 79.25 106 GLU B N 1
ATOM 2579 C CA . GLU B 1 106 ? 8.125 12.164 -4.484 1 79.25 106 GLU B CA 1
ATOM 2580 C C . GLU B 1 106 ? 7.43 12.531 -3.174 1 79.25 106 GLU B C 1
ATOM 2582 O O . GLU B 1 106 ? 6.5 13.344 -3.16 1 79.25 106 GLU B O 1
ATOM 2587 N N . LEU B 1 107 ? 7.863 11.953 -2.109 1 85.69 107 LEU B N 1
ATOM 2588 C CA . LEU B 1 107 ? 7.285 12.266 -0.808 1 85.69 107 LEU B CA 1
ATOM 2589 C C . LEU B 1 107 ? 7.504 13.734 -0.458 1 85.69 107 LEU B C 1
ATOM 2591 O O . LEU B 1 107 ? 6.594 14.398 0.042 1 85.69 107 LEU B O 1
ATOM 2595 N N . ARG B 1 108 ? 8.68 14.156 -0.806 1 85 108 ARG B N 1
ATOM 2596 C CA . ARG B 1 108 ? 8.992 15.555 -0.556 1 85 108 ARG B CA 1
ATOM 2597 C C . ARG B 1 108 ? 8.086 16.469 -1.364 1 85 108 ARG B C 1
ATOM 2599 O O . ARG B 1 108 ? 7.586 17.484 -0.846 1 85 108 ARG B O 1
ATOM 2606 N N . ARG B 1 109 ? 7.926 16.156 -2.525 1 80.44 109 ARG B N 1
ATOM 2607 C CA . ARG B 1 109 ? 7.078 16.953 -3.408 1 80.44 109 ARG B CA 1
ATOM 2608 C C . ARG B 1 109 ? 5.637 16.984 -2.906 1 80.44 109 ARG B C 1
ATOM 2610 O O . ARG B 1 109 ? 4.934 17.969 -3.078 1 80.44 109 ARG B O 1
ATOM 2617 N N . GLU B 1 110 ? 5.262 15.93 -2.191 1 78.69 110 GLU B N 1
ATOM 2618 C CA . GLU B 1 110 ? 3.898 15.82 -1.683 1 78.69 110 GLU B CA 1
ATOM 2619 C C . GLU B 1 110 ? 3.77 16.469 -0.307 1 78.69 110 GLU B C 1
ATOM 2621 O O . GLU B 1 110 ? 2.715 16.391 0.325 1 78.69 110 GLU B O 1
ATOM 2626 N N . GLY B 1 111 ? 4.836 17.031 0.176 1 84.62 111 GLY B N 1
ATOM 2627 C CA . GLY B 1 111 ? 4.789 17.781 1.419 1 84.62 111 GLY B CA 1
ATOM 2628 C C . GLY B 1 111 ? 5.078 16.938 2.643 1 84.62 111 GLY B C 1
ATOM 2629 O O . GLY B 1 111 ? 4.902 17.391 3.775 1 84.62 111 GLY B O 1
ATOM 2630 N N . ILE B 1 112 ? 5.465 15.727 2.432 1 90.19 112 ILE B N 1
ATOM 2631 C CA . ILE B 1 112 ? 5.879 14.859 3.529 1 90.19 112 ILE B CA 1
ATOM 2632 C C . ILE B 1 112 ? 7.367 15.055 3.809 1 90.19 112 ILE B C 1
ATOM 2634 O O . ILE B 1 112 ? 8.195 14.945 2.9 1 90.19 112 ILE B O 1
ATOM 2638 N N . GLN B 1 113 ? 7.637 15.359 5 1 93.5 113 GLN B N 1
ATOM 2639 C CA . GLN B 1 113 ? 9.031 15.602 5.359 1 93.5 113 GLN B CA 1
ATOM 2640 C C . GLN B 1 113 ? 9.539 14.539 6.332 1 93.5 113 GLN B C 1
ATOM 2642 O O . GLN B 1 113 ? 9.211 14.57 7.52 1 93.5 113 GLN B O 1
ATOM 2647 N N . ILE B 1 114 ? 10.312 13.672 5.801 1 96.12 114 ILE B N 1
ATOM 2648 C CA . ILE B 1 114 ? 11.016 12.75 6.691 1 96.12 114 ILE B CA 1
ATOM 2649 C C . ILE B 1 114 ? 12.211 13.453 7.324 1 96.12 114 ILE B C 1
ATOM 2651 O O . ILE B 1 114 ? 13.18 13.773 6.637 1 96.12 114 ILE B O 1
ATOM 2655 N N . VAL B 1 115 ? 12.148 13.641 8.594 1 96.69 115 VAL B N 1
ATOM 2656 C CA . VAL B 1 115 ? 13.109 14.531 9.227 1 96.69 115 VAL B CA 1
ATOM 2657 C C . VAL B 1 115 ? 14.227 13.711 9.875 1 96.69 115 VAL B C 1
ATOM 2659 O O . VAL B 1 115 ? 15.289 14.25 10.203 1 96.69 115 VAL B O 1
ATOM 2662 N N . ALA B 1 116 ? 13.984 12.438 10.094 1 97.69 116 ALA B N 1
ATOM 2663 C CA . ALA B 1 116 ? 15.016 11.578 10.672 1 97.69 116 ALA B CA 1
ATOM 2664 C C . ALA B 1 116 ? 14.695 10.102 10.438 1 97.69 116 ALA B C 1
ATOM 2666 O O . ALA B 1 116 ? 13.523 9.734 10.266 1 97.69 116 ALA B O 1
ATOM 2667 N N . GLY B 1 117 ? 15.703 9.336 10.375 1 97.88 117 GLY B N 1
ATOM 2668 C CA . GLY B 1 117 ? 15.609 7.887 10.453 1 97.88 117 GLY B CA 1
ATOM 2669 C C . GLY B 1 117 ? 16.156 7.324 11.75 1 97.88 117 GLY B C 1
ATOM 2670 O O . GLY B 1 117 ? 16.953 7.973 12.438 1 97.88 117 GLY B O 1
ATOM 2671 N N . PHE B 1 118 ? 15.719 6.168 12.062 1 98.31 118 PHE B N 1
ATOM 2672 C CA . PHE B 1 118 ? 16.203 5.465 13.25 1 98.31 118 PHE B CA 1
ATOM 2673 C C . PHE B 1 118 ? 16.469 4 12.938 1 98.31 118 PHE B C 1
ATOM 2675 O O . PHE B 1 118 ? 15.68 3.342 12.266 1 98.31 118 PHE B O 1
ATOM 2682 N N . ASP B 1 119 ? 17.578 3.535 13.438 1 97.44 119 ASP B N 1
ATOM 2683 C CA . ASP B 1 119 ? 18 2.156 13.211 1 97.44 119 ASP B CA 1
ATOM 2684 C C . ASP B 1 119 ? 18.844 1.649 14.375 1 97.44 119 ASP B C 1
ATOM 2686 O O . ASP B 1 119 ? 19.422 2.443 15.133 1 97.44 119 ASP B O 1
ATOM 2690 N N . VAL B 1 120 ? 18.812 0.337 14.531 1 96.44 120 VAL B N 1
ATOM 2691 C CA . VAL B 1 120 ? 19.641 -0.263 15.578 1 96.44 120 VAL B CA 1
ATOM 2692 C C . VAL B 1 120 ? 21.109 -0.177 15.18 1 96.44 120 VAL B C 1
ATOM 2694 O O . VAL B 1 120 ? 22 -0.206 16.047 1 96.44 120 VAL B O 1
ATOM 2697 N N . ALA B 1 121 ? 21.297 -0.069 13.859 1 94.94 121 ALA B N 1
ATOM 2698 C CA . ALA B 1 121 ? 22.656 0.062 13.312 1 94.94 121 ALA B CA 1
ATOM 2699 C C . ALA B 1 121 ? 22.719 1.191 12.289 1 94.94 121 ALA B C 1
ATOM 2701 O O . ALA B 1 121 ? 22.875 0.944 11.094 1 94.94 121 ALA B O 1
ATOM 2702 N N . PRO B 1 122 ? 22.656 2.381 12.812 1 94.44 122 PRO B N 1
ATOM 2703 C CA . PRO B 1 122 ? 22.719 3.498 11.867 1 94.44 122 PRO B CA 1
ATOM 2704 C C . PRO B 1 122 ? 24 3.51 11.047 1 94.44 122 PRO B C 1
ATOM 2706 O O . PRO B 1 122 ? 25.078 3.189 11.57 1 94.44 122 PRO B O 1
ATOM 2709 N N . PRO B 1 123 ? 23.859 3.803 9.828 1 90.62 123 PRO B N 1
ATOM 2710 C CA . PRO B 1 123 ? 25.094 3.947 9.039 1 90.62 123 PRO B CA 1
ATOM 2711 C C . PRO B 1 123 ? 25.953 5.105 9.516 1 90.62 123 PRO B C 1
ATOM 2713 O O . PRO B 1 123 ? 25.469 6.031 10.164 1 90.62 123 PRO B O 1
ATOM 2716 N N . PRO B 1 124 ? 27.156 4.988 9.18 1 90.69 124 PRO B N 1
ATOM 2717 C CA . PRO B 1 124 ? 28.031 6.117 9.523 1 90.69 124 PRO B CA 1
ATOM 2718 C C . PRO B 1 124 ? 27.562 7.43 8.883 1 90.69 124 PRO B C 1
ATOM 2720 O O . PRO B 1 124 ? 26.953 7.418 7.812 1 90.69 124 PRO B O 1
ATOM 2723 N N . PRO B 1 125 ? 27.781 8.508 9.594 1 86.38 125 PRO B N 1
ATOM 2724 C CA . PRO B 1 125 ? 27.312 9.82 9.156 1 86.38 125 PRO B CA 1
ATOM 2725 C C . PRO B 1 125 ? 27.656 10.117 7.695 1 86.38 125 PRO B C 1
ATOM 2727 O O . PRO B 1 125 ? 26.844 10.719 6.977 1 86.38 125 PRO B O 1
ATOM 2730 N N . ASP B 1 126 ? 28.781 9.672 7.207 1 86.5 126 ASP B N 1
ATOM 2731 C CA . ASP B 1 126 ? 29.219 9.961 5.848 1 86.5 126 ASP B CA 1
ATOM 2732 C C . ASP B 1 126 ? 28.406 9.18 4.824 1 86.5 126 ASP B C 1
ATOM 2734 O O . ASP B 1 126 ? 28.438 9.492 3.629 1 86.5 126 ASP B O 1
ATOM 2738 N N . GLU B 1 127 ? 27.703 8.211 5.391 1 84.19 127 GLU B N 1
ATOM 2739 C CA . GLU B 1 127 ? 26.875 7.383 4.508 1 84.19 127 GLU B CA 1
ATOM 2740 C C . GLU B 1 127 ? 25.406 7.73 4.629 1 84.19 127 GLU B C 1
ATOM 2742 O O . GLU B 1 127 ? 24.547 7.078 4.02 1 84.19 127 GLU B O 1
ATOM 2747 N N . GLN B 1 128 ? 25.359 8.773 5.434 1 85.44 128 GLN B N 1
ATOM 2748 C CA . GLN B 1 128 ? 23.969 9.219 5.594 1 85.44 128 GLN B CA 1
ATOM 2749 C C . GLN B 1 128 ? 23.625 10.281 4.562 1 85.44 128 GLN B C 1
ATOM 2751 O O . GLN B 1 128 ? 24.5 10.969 4.043 1 85.44 128 GLN B O 1
ATOM 2756 N N . GLY B 1 129 ? 22.562 10.336 4.043 1 85.06 129 GLY B N 1
ATOM 2757 C CA . GLY B 1 129 ? 22.109 11.383 3.146 1 85.06 129 GLY B CA 1
ATOM 2758 C C . GLY B 1 129 ? 21.75 12.672 3.867 1 85.06 129 GLY B C 1
ATOM 2759 O O . GLY B 1 129 ? 22.375 13.031 4.863 1 85.06 129 GLY B O 1
ATOM 2760 N N . GLU B 1 130 ? 20.859 13.383 3.334 1 89.19 130 GLU B N 1
ATOM 2761 C CA . GLU B 1 130 ? 20.438 14.672 3.875 1 89.19 130 GLU B CA 1
ATOM 2762 C C . GLU B 1 130 ? 19.672 14.492 5.184 1 89.19 130 GLU B C 1
ATOM 2764 O O . GLU B 1 130 ? 19.719 15.352 6.062 1 89.19 130 GLU B O 1
ATOM 2769 N N . VAL B 1 131 ? 19.047 13.406 5.266 1 94.81 131 VAL B N 1
ATOM 2770 C CA . VAL B 1 131 ? 18.266 13.109 6.457 1 94.81 131 VAL B CA 1
ATOM 2771 C C . VAL B 1 131 ? 19.109 12.297 7.441 1 94.81 131 VAL B C 1
ATOM 2773 O O . VAL B 1 131 ? 19.641 11.25 7.086 1 94.81 131 VAL B O 1
ATOM 2776 N N . PRO B 1 132 ? 19.25 12.789 8.656 1 96.44 132 PRO B N 1
ATOM 2777 C CA . PRO B 1 132 ? 20.047 12.047 9.633 1 96.44 132 PRO B CA 1
ATOM 2778 C C . PRO B 1 132 ? 19.406 10.734 10.055 1 96.44 132 PRO B C 1
ATOM 2780 O O . PRO B 1 132 ? 18.172 10.641 10.125 1 96.44 132 PRO B O 1
ATOM 2783 N N . ILE B 1 133 ? 20.234 9.789 10.32 1 97.44 133 ILE B N 1
ATOM 2784 C CA . ILE B 1 133 ? 19.797 8.508 10.859 1 97.44 133 ILE B CA 1
ATOM 2785 C C . ILE B 1 133 ? 20.438 8.273 12.219 1 97.44 133 ILE B C 1
ATOM 2787 O O . ILE B 1 133 ? 21.656 8.242 12.336 1 97.44 133 ILE B O 1
ATOM 2791 N N . TYR B 1 134 ? 19.609 8.117 13.211 1 97.62 134 TYR B N 1
ATOM 2792 C CA . TYR B 1 134 ? 20.078 7.953 14.578 1 97.62 134 TYR B CA 1
ATOM 2793 C C . TYR B 1 134 ? 19.859 6.523 15.062 1 97.62 134 TYR B C 1
ATOM 2795 O O . TYR B 1 134 ? 19.141 5.75 14.422 1 97.62 134 TYR B O 1
ATOM 2803 N N . HIS B 1 135 ? 20.531 6.23 16.141 1 97.75 135 HIS B N 1
ATOM 2804 C CA . HIS B 1 135 ? 20.219 4.98 16.828 1 97.75 135 HIS B CA 1
ATOM 2805 C C . HIS B 1 135 ? 18.812 5.008 17.391 1 97.75 135 HIS B C 1
ATOM 2807 O O . HIS B 1 135 ? 18.344 6.051 17.875 1 97.75 135 HIS B O 1
ATOM 2813 N N . VAL B 1 136 ? 18.188 3.926 17.438 1 97.75 136 VAL B N 1
ATOM 2814 C CA . VAL B 1 136 ? 16.797 3.803 17.859 1 97.75 136 VAL B CA 1
ATOM 2815 C C . VAL B 1 136 ? 16.656 4.293 19.297 1 97.75 136 VAL B C 1
ATOM 2817 O O . VAL B 1 136 ? 15.57 4.707 19.719 1 97.75 136 VAL B O 1
ATOM 2820 N N . ASP B 1 137 ? 17.656 4.289 20.016 1 97.69 137 ASP B N 1
ATOM 2821 C CA . ASP B 1 137 ? 17.609 4.742 21.406 1 97.69 137 ASP B CA 1
ATOM 2822 C C . ASP B 1 137 ? 17.312 6.238 21.484 1 97.69 137 ASP B C 1
ATOM 2824 O O . ASP B 1 137 ? 16.906 6.738 22.547 1 97.69 137 ASP B O 1
ATOM 2828 N N . MET B 1 138 ? 17.516 6.945 20.484 1 97.94 138 MET B N 1
ATOM 2829 C CA . MET B 1 138 ? 17.266 8.383 20.453 1 97.94 138 MET B CA 1
ATOM 2830 C C . MET B 1 138 ? 15.844 8.688 20 1 97.94 138 MET B C 1
ATOM 2832 O O . MET B 1 138 ? 15.422 9.844 20 1 97.94 138 MET B O 1
ATOM 2836 N N . LEU B 1 139 ? 15.109 7.684 19.641 1 98.12 139 LEU B N 1
ATOM 2837 C CA . LEU B 1 139 ? 13.781 7.824 19.047 1 98.12 139 LEU B CA 1
ATOM 2838 C C . LEU B 1 139 ? 12.859 8.633 19.969 1 98.12 139 LEU B C 1
ATOM 2840 O O . LEU B 1 139 ? 12.273 9.625 19.531 1 98.12 139 LEU B O 1
ATOM 2844 N N . GLN B 1 140 ? 12.766 8.203 21.172 1 97.5 140 GLN B N 1
ATOM 2845 C CA . GLN B 1 140 ? 11.812 8.812 22.094 1 97.5 140 GLN B CA 1
ATOM 2846 C C . GLN B 1 140 ? 12.109 10.297 22.297 1 97.5 140 GLN B C 1
ATOM 2848 O O . GLN B 1 140 ? 11.219 11.141 22.172 1 97.5 140 GLN B O 1
ATOM 2853 N N . SER B 1 141 ? 13.359 10.602 22.609 1 97.88 141 SER B N 1
ATOM 2854 C CA . SER B 1 141 ? 13.742 11.984 22.844 1 97.88 141 SER B CA 1
ATOM 2855 C C . SER B 1 141 ? 13.516 12.852 21.609 1 97.88 141 SER B C 1
ATOM 2857 O O . SER B 1 141 ? 13.023 13.977 21.719 1 97.88 141 SER B O 1
ATOM 2859 N N . PHE B 1 142 ? 13.852 12.375 20.5 1 98 142 PHE B N 1
ATOM 2860 C CA . PHE B 1 142 ? 13.695 13.117 19.25 1 98 142 PHE B CA 1
ATOM 2861 C C . PHE B 1 142 ? 12.227 13.383 18.953 1 98 142 PHE B C 1
ATOM 2863 O O . PHE B 1 142 ? 11.844 14.508 18.641 1 98 142 PHE B O 1
ATOM 2870 N N . VAL B 1 143 ? 11.438 12.336 19.016 1 97.19 143 VAL B N 1
ATOM 2871 C CA . VAL B 1 143 ? 10.016 12.398 18.719 1 97.19 143 VAL B CA 1
ATOM 2872 C C . VAL B 1 143 ? 9.336 13.406 19.641 1 97.19 143 VAL B C 1
ATOM 2874 O O . VAL B 1 143 ? 8.539 14.227 19.188 1 97.19 143 VAL B O 1
ATOM 2877 N N . GLN B 1 144 ? 9.672 13.359 20.875 1 96.56 144 GLN B N 1
ATOM 2878 C CA . GLN B 1 144 ? 9.078 14.273 21.859 1 96.56 144 GLN B CA 1
ATOM 2879 C C . GLN B 1 144 ? 9.531 15.711 21.609 1 96.56 144 GLN B C 1
ATOM 2881 O O . GLN B 1 144 ? 8.719 16.625 21.656 1 96.56 144 GLN B O 1
ATOM 2886 N N . LYS B 1 145 ? 10.789 15.844 21.391 1 96.75 145 LYS B N 1
ATOM 2887 C CA . LYS B 1 145 ? 11.344 17.172 21.141 1 96.75 145 LYS B CA 1
ATOM 2888 C C . LYS B 1 145 ? 10.719 17.797 19.906 1 96.75 145 LYS B C 1
ATOM 2890 O O . LYS B 1 145 ? 10.375 18.984 19.906 1 96.75 145 LYS B O 1
ATOM 2895 N N . GLU B 1 146 ? 10.531 17.031 18.844 1 95.31 146 GLU B N 1
ATOM 2896 C CA . GLU B 1 146 ? 10.078 17.562 17.562 1 95.31 146 GLU B CA 1
ATOM 2897 C C . GLU B 1 146 ? 8.562 17.484 17.438 1 95.31 146 GLU B C 1
ATOM 2899 O O . GLU B 1 146 ? 7.984 18.031 16.5 1 95.31 146 GLU B O 1
ATOM 2904 N N . GLY B 1 147 ? 7.926 16.781 18.312 1 93.69 147 GLY B N 1
ATOM 2905 C CA . GLY B 1 147 ? 6.477 16.656 18.297 1 93.69 147 GLY B CA 1
ATOM 2906 C C . GLY B 1 147 ? 5.969 15.812 17.141 1 93.69 147 GLY B C 1
ATOM 2907 O O . GLY B 1 147 ? 4.98 16.172 16.5 1 93.69 147 GLY B O 1
ATOM 2908 N N . ILE B 1 148 ? 6.625 14.742 16.844 1 95.38 148 ILE B N 1
ATOM 2909 C CA . ILE B 1 148 ? 6.258 13.867 15.734 1 95.38 148 ILE B CA 1
ATOM 2910 C C . ILE B 1 148 ? 5.066 13 16.125 1 95.38 148 ILE B C 1
ATOM 2912 O O . ILE B 1 148 ? 5.086 12.344 17.172 1 95.38 148 ILE B O 1
ATOM 2916 N N . LYS B 1 149 ? 4.074 12.984 15.258 1 93.88 149 LYS B N 1
ATOM 2917 C CA . LYS B 1 149 ? 2.873 12.227 15.602 1 93.88 149 LYS B CA 1
ATOM 2918 C C . LYS B 1 149 ? 2.672 11.047 14.656 1 93.88 149 LYS B C 1
ATOM 2920 O O . LYS B 1 149 ? 1.937 10.109 14.969 1 93.88 149 LYS B O 1
ATOM 2925 N N . VAL B 1 150 ? 3.289 11.086 13.516 1 95.75 150 VAL B N 1
ATOM 2926 C CA . VAL B 1 150 ? 3.156 10.039 12.508 1 95.75 150 VAL B CA 1
ATOM 2927 C C . VAL B 1 150 ? 4.531 9.469 12.172 1 95.75 150 VAL B C 1
ATOM 2929 O O . VAL B 1 150 ? 5.508 10.211 12.039 1 95.75 150 VAL B O 1
ATOM 2932 N N . GLY B 1 151 ? 4.598 8.172 12.086 1 97.62 151 GLY B N 1
ATOM 2933 C CA . GLY B 1 151 ? 5.855 7.516 11.766 1 97.62 151 GLY B CA 1
ATOM 2934 C C . GLY B 1 151 ? 5.695 6.355 10.797 1 97.62 151 GLY B C 1
ATOM 2935 O O . GLY B 1 151 ? 4.586 5.855 10.602 1 97.62 151 GLY B O 1
ATOM 2936 N N . ILE B 1 152 ? 6.781 5.996 10.203 1 97.75 152 ILE B N 1
ATOM 2937 C CA . ILE B 1 152 ? 6.863 4.855 9.297 1 97.75 152 ILE B CA 1
ATOM 2938 C C . ILE B 1 152 ? 7.641 3.721 9.961 1 97.75 152 ILE B C 1
ATOM 2940 O O . ILE B 1 152 ? 8.711 3.943 10.523 1 97.75 152 ILE B O 1
ATOM 2944 N N . LEU B 1 153 ? 7.102 2.584 9.961 1 96.75 153 LEU B N 1
ATOM 2945 C CA . LEU B 1 153 ? 7.742 1.403 10.523 1 96.75 153 LEU B CA 1
ATOM 2946 C C . LEU B 1 153 ? 8.188 0.444 9.43 1 96.75 153 LEU B C 1
ATOM 2948 O O . LEU B 1 153 ? 7.355 -0.182 8.766 1 96.75 153 LEU B O 1
ATOM 2952 N N . ALA B 1 154 ? 9.414 0.321 9.211 1 94.44 154 ALA B N 1
ATOM 2953 C CA . ALA B 1 154 ? 9.984 -0.499 8.148 1 94.44 154 ALA B CA 1
ATOM 2954 C C . ALA B 1 154 ? 11.102 -1.393 8.672 1 94.44 154 ALA B C 1
ATOM 2956 O O . ALA B 1 154 ? 12.164 -1.508 8.055 1 94.44 154 ALA B O 1
ATOM 2957 N N . VAL B 1 155 ? 10.914 -2.002 9.797 1 93.62 155 VAL B N 1
ATOM 2958 C CA . VAL B 1 155 ? 11.867 -2.914 10.43 1 93.62 155 VAL B CA 1
ATOM 2959 C C . VAL B 1 155 ? 11.531 -4.355 10.047 1 93.62 155 VAL B C 1
ATOM 2961 O O . VAL B 1 155 ? 10.445 -4.625 9.516 1 93.62 155 VAL B O 1
ATOM 2964 N N . PRO B 1 156 ? 12.469 -5.234 10.305 1 87.44 156 PRO B N 1
ATOM 2965 C CA . PRO B 1 156 ? 12.109 -6.645 10.156 1 87.44 156 PRO B CA 1
ATOM 2966 C C . PRO B 1 156 ? 10.945 -7.055 11.055 1 87.44 156 PRO B C 1
ATOM 2968 O O . PRO B 1 156 ? 10.773 -6.496 12.141 1 87.44 156 PRO B O 1
ATOM 2971 N N . SER B 1 157 ? 10.234 -8.039 10.641 1 83.62 157 SER B N 1
ATOM 2972 C CA . SER B 1 157 ? 8.984 -8.422 11.297 1 83.62 157 SER B CA 1
ATOM 2973 C C . SER B 1 157 ? 9.219 -8.766 12.766 1 83.62 157 SER B C 1
ATOM 2975 O O . SER B 1 157 ? 8.375 -8.469 13.617 1 83.62 157 SER B O 1
ATOM 2977 N N . HIS B 1 158 ? 10.312 -9.375 13.023 1 87.25 158 HIS B N 1
ATOM 2978 C CA . HIS B 1 158 ? 10.57 -9.797 14.398 1 87.25 158 HIS B CA 1
ATOM 2979 C C . HIS B 1 158 ? 10.742 -8.594 15.32 1 87.25 158 HIS B C 1
ATOM 2981 O O . HIS B 1 158 ? 10.602 -8.719 16.547 1 87.25 158 HIS B O 1
ATOM 2987 N N . ALA B 1 159 ? 11.047 -7.438 14.828 1 94.12 159 ALA B N 1
ATOM 2988 C CA . ALA B 1 159 ? 11.266 -6.234 15.633 1 94.12 159 ALA B CA 1
ATOM 2989 C C . ALA B 1 159 ? 10.047 -5.32 15.578 1 94.12 159 ALA B C 1
ATOM 2991 O O . ALA B 1 159 ? 10.016 -4.281 16.25 1 94.12 159 ALA B O 1
ATOM 2992 N N . ALA B 1 160 ? 9.062 -5.66 14.797 1 93.06 160 ALA B N 1
ATOM 2993 C CA . ALA B 1 160 ? 7.941 -4.785 14.477 1 93.06 160 ALA B CA 1
ATOM 2994 C C . ALA B 1 160 ? 7.191 -4.371 15.734 1 93.06 160 ALA B C 1
ATOM 2996 O O . ALA B 1 160 ? 6.973 -3.18 15.969 1 93.06 160 ALA B O 1
ATOM 2997 N N . LEU B 1 161 ? 6.785 -5.301 16.562 1 91.56 161 LEU B N 1
ATOM 2998 C CA . LEU B 1 161 ? 5.988 -5.02 17.75 1 91.56 161 LEU B CA 1
ATOM 2999 C C . LEU B 1 161 ? 6.766 -4.16 18.75 1 91.56 161 LEU B C 1
ATOM 3001 O O . LEU B 1 161 ? 6.23 -3.193 19.297 1 91.56 161 LEU B O 1
ATOM 3005 N N . GLU B 1 162 ? 7.957 -4.562 18.984 1 94.25 162 GLU B 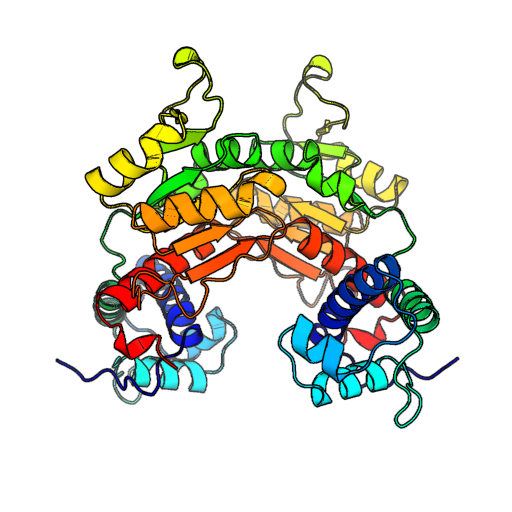N 1
ATOM 3006 C CA . GLU B 1 162 ? 8.797 -3.812 19.922 1 94.25 162 GLU B CA 1
ATOM 3007 C C . GLU B 1 162 ? 8.953 -2.361 19.469 1 94.25 162 GLU B C 1
ATOM 3009 O O . GLU B 1 162 ? 8.781 -1.439 20.266 1 94.25 162 GLU B O 1
ATOM 3014 N N . MET B 1 163 ? 9.312 -2.143 18.25 1 96.44 163 MET B N 1
ATOM 3015 C CA . MET B 1 163 ? 9.531 -0.791 17.75 1 96.44 163 MET B CA 1
ATOM 3016 C C . MET B 1 163 ? 8.234 0.003 17.719 1 96.44 163 MET B C 1
ATOM 3018 O O . MET B 1 163 ? 8.227 1.209 17.984 1 96.44 163 MET B O 1
ATOM 3022 N N . PHE B 1 164 ? 7.184 -0.682 17.375 1 94.69 164 PHE B N 1
ATOM 3023 C CA . PHE B 1 164 ? 5.867 -0.05 17.406 1 94.69 164 PHE B CA 1
ATOM 3024 C C . PHE B 1 164 ? 5.566 0.482 18.812 1 94.69 164 PHE B C 1
ATOM 3026 O O . PHE B 1 164 ? 5.137 1.627 18.969 1 94.69 164 PHE B O 1
ATOM 3033 N N . GLN B 1 165 ? 5.824 -0.297 19.781 1 92.06 165 GLN B N 1
ATOM 3034 C CA . GLN B 1 165 ? 5.582 0.113 21.156 1 92.06 165 GLN B CA 1
ATOM 3035 C C . GLN B 1 165 ? 6.465 1.296 21.547 1 92.06 165 GLN B C 1
ATOM 3037 O O . GLN B 1 165 ? 6.012 2.223 22.219 1 92.06 165 GLN B O 1
ATOM 3042 N N . ARG B 1 166 ? 7.641 1.258 21.141 1 95.06 166 ARG B N 1
ATOM 3043 C CA . ARG B 1 166 ? 8.547 2.369 21.406 1 95.06 166 ARG B CA 1
ATOM 3044 C C . ARG B 1 166 ? 8.055 3.652 20.75 1 95.06 166 ARG B C 1
ATOM 3046 O O . ARG B 1 166 ? 8.102 4.727 21.359 1 95.06 166 ARG B O 1
ATOM 3053 N N . MET B 1 167 ? 7.633 3.541 19.562 1 96 167 MET B N 1
ATOM 3054 C CA . MET B 1 167 ? 7.109 4.699 18.844 1 96 167 MET B CA 1
ATOM 3055 C C . MET B 1 167 ? 5.871 5.258 19.531 1 96 167 MET B C 1
ATOM 3057 O O . MET B 1 167 ? 5.742 6.473 19.688 1 96 167 MET B O 1
ATOM 3061 N N . ARG B 1 168 ? 5.07 4.375 19.891 1 91.88 168 ARG B N 1
ATOM 3062 C CA . ARG B 1 168 ? 3.852 4.762 20.594 1 91.88 168 ARG B CA 1
ATOM 3063 C C . ARG B 1 168 ? 4.176 5.473 21.906 1 91.88 168 ARG B C 1
ATOM 3065 O O . ARG B 1 168 ? 3.6 6.52 22.203 1 91.88 168 ARG B O 1
ATOM 3072 N N . LEU B 1 169 ? 5.039 4.895 22.625 1 91 169 LEU B N 1
ATOM 3073 C CA . LEU B 1 169 ? 5.434 5.453 23.922 1 91 169 LEU B CA 1
ATOM 3074 C C . LEU B 1 169 ? 6.086 6.82 23.734 1 91 169 LEU B C 1
ATOM 3076 O O . LEU B 1 169 ? 5.996 7.672 24.625 1 91 169 LEU B O 1
ATOM 3080 N N . ALA B 1 170 ? 6.699 6.977 22.641 1 95 170 ALA B N 1
ATOM 3081 C CA . ALA B 1 170 ? 7.336 8.258 22.359 1 95 170 ALA B CA 1
ATOM 3082 C C . ALA B 1 170 ? 6.293 9.336 22.078 1 95 170 ALA B C 1
ATOM 3084 O O . ALA B 1 170 ? 6.613 10.531 22.062 1 95 170 ALA B O 1
ATOM 3085 N N . GLY B 1 171 ? 5.055 8.945 21.797 1 91.38 171 GLY B N 1
ATOM 3086 C CA . GLY B 1 171 ? 3.99 9.922 21.609 1 91.38 171 GLY B CA 1
ATOM 3087 C C . GLY B 1 171 ? 3.387 9.891 20.219 1 91.38 171 GLY B C 1
ATOM 3088 O O . GLY B 1 171 ? 2.482 10.672 19.906 1 91.38 171 GLY B O 1
ATOM 3089 N N . MET B 1 172 ? 3.811 9.016 19.375 1 93.38 172 MET B N 1
ATOM 3090 C CA . MET B 1 172 ? 3.258 8.906 18.016 1 93.38 172 MET B CA 1
ATOM 3091 C C . MET B 1 172 ? 1.883 8.25 18.047 1 93.38 172 MET B C 1
ATOM 3093 O O . MET B 1 172 ? 1.604 7.418 18.922 1 93.38 172 MET B O 1
ATOM 3097 N N . ARG B 1 173 ? 1.122 8.656 16.984 1 91.38 173 ARG B N 1
ATOM 3098 C CA . ARG B 1 173 ? -0.246 8.148 16.969 1 91.38 173 ARG B CA 1
ATOM 3099 C C . ARG B 1 173 ? -0.618 7.598 15.602 1 91.38 173 ARG B C 1
ATOM 3101 O O . ARG B 1 173 ? -1.608 6.879 15.461 1 91.38 173 ARG B O 1
ATOM 3108 N N . GLY B 1 174 ? 0.006 7.91 14.602 1 93.44 174 GLY B N 1
ATOM 3109 C CA . GLY B 1 174 ? -0.163 7.371 13.258 1 93.44 174 GLY B CA 1
ATOM 3110 C C . GLY B 1 174 ? 1.028 6.559 12.789 1 93.44 174 GLY B C 1
ATOM 3111 O O . GLY B 1 174 ? 2.178 6.965 12.977 1 93.44 174 GLY B O 1
ATOM 3112 N N . PHE B 1 175 ? 0.74 5.41 12.188 1 95.31 175 PHE B N 1
ATOM 3113 C CA . PHE B 1 175 ? 1.821 4.508 11.805 1 95.31 175 PHE B CA 1
ATOM 3114 C C . PHE B 1 175 ? 1.584 3.945 10.406 1 95.31 175 PHE B C 1
ATOM 3116 O O . PHE B 1 175 ? 0.525 3.379 10.133 1 95.31 175 PHE B O 1
ATOM 3123 N N . LEU B 1 176 ? 2.498 4.164 9.57 1 95.44 176 LEU B N 1
A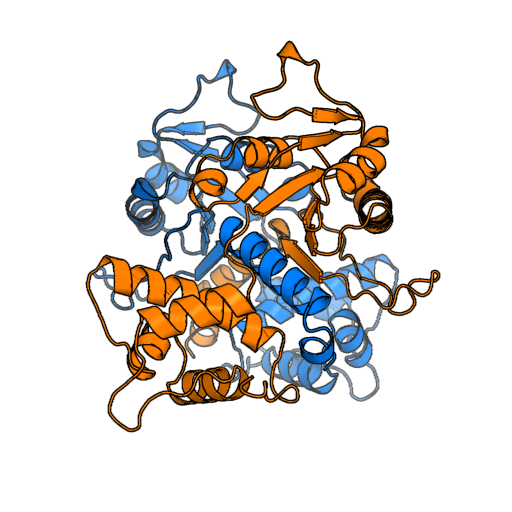TOM 3124 C CA . LEU B 1 176 ? 2.537 3.424 8.312 1 95.44 176 LEU B CA 1
ATOM 3125 C C . LEU B 1 176 ? 3.418 2.186 8.438 1 95.44 176 LEU B C 1
ATOM 3127 O O . LEU B 1 176 ? 4.641 2.299 8.539 1 95.44 176 LEU B O 1
ATOM 3131 N N . ASN B 1 177 ? 2.873 1.064 8.445 1 93.12 177 ASN B N 1
ATOM 3132 C CA . ASN B 1 177 ? 3.545 -0.187 8.773 1 93.12 177 ASN B CA 1
ATOM 3133 C C . ASN B 1 177 ? 3.924 -0.971 7.523 1 93.12 177 ASN B C 1
ATOM 3135 O O . ASN B 1 177 ? 3.049 -1.471 6.812 1 93.12 177 ASN B O 1
ATOM 3139 N N . PHE B 1 178 ? 5.152 -1.157 7.262 1 91 178 PHE B N 1
ATOM 3140 C CA . PHE B 1 178 ? 5.645 -1.884 6.094 1 91 178 PHE B CA 1
ATOM 3141 C C . PHE B 1 178 ? 6.027 -3.311 6.469 1 91 178 PHE B C 1
ATOM 3143 O O . PHE B 1 178 ? 6.516 -4.07 5.629 1 91 178 PHE B O 1
ATOM 3150 N N . THR B 1 179 ? 5.805 -3.623 7.707 1 86.06 179 THR B N 1
ATOM 3151 C CA . THR B 1 179 ? 6.133 -4.98 8.133 1 86.06 179 THR B CA 1
ATOM 3152 C C . THR B 1 179 ? 4.992 -5.938 7.809 1 86.06 179 THR B C 1
ATOM 3154 O O . THR B 1 179 ? 3.924 -5.512 7.359 1 86.06 179 THR B O 1
ATOM 3157 N N . THR B 1 180 ? 5.215 -7.188 8.094 1 77.94 180 THR B N 1
ATOM 3158 C CA . THR B 1 180 ? 4.184 -8.188 7.828 1 77.94 180 THR B CA 1
ATOM 3159 C C . THR B 1 180 ? 3.336 -8.43 9.078 1 77.94 180 THR B C 1
ATOM 3161 O O . THR B 1 180 ? 2.359 -9.18 9.031 1 77.94 180 THR B O 1
ATOM 3164 N N . VAL B 1 181 ? 3.729 -7.828 10.133 1 80.25 181 VAL B N 1
ATOM 3165 C CA . VAL B 1 181 ? 3.014 -8.023 11.391 1 80.25 181 VAL B CA 1
ATOM 3166 C C . VAL B 1 181 ? 1.791 -7.113 11.438 1 80.25 181 VAL B C 1
ATOM 3168 O O . VAL B 1 181 ? 1.896 -5.91 11.188 1 80.25 181 VAL B O 1
ATOM 3171 N N . ASN B 1 182 ? 0.672 -7.723 11.664 1 78.25 182 ASN B N 1
ATOM 3172 C CA . ASN B 1 182 ? -0.536 -6.934 11.875 1 78.25 182 ASN B CA 1
ATOM 3173 C C . ASN B 1 182 ? -0.543 -6.293 13.266 1 78.25 182 ASN B C 1
ATOM 3175 O O . ASN B 1 182 ? -0.847 -6.953 14.258 1 78.25 182 ASN B O 1
ATOM 3179 N N . LEU B 1 183 ? -0.24 -5.055 13.258 1 82.94 183 LEU B N 1
ATOM 3180 C CA . LEU B 1 183 ? -0.155 -4.316 14.516 1 82.94 183 LEU B CA 1
ATOM 3181 C C . LEU B 1 183 ? -1.533 -3.834 14.961 1 82.94 183 LEU B C 1
ATOM 3183 O O . LEU B 1 183 ? -2.373 -3.492 14.125 1 82.94 183 LEU B O 1
ATOM 3187 N N . LYS B 1 184 ? -1.929 -4.027 16.141 1 76.31 184 LYS B N 1
ATOM 3188 C CA . LYS B 1 184 ? -3.191 -3.557 16.703 1 76.31 184 LYS B CA 1
ATOM 3189 C C . LYS B 1 184 ? -2.949 -2.6 17.875 1 76.31 184 LYS B C 1
ATOM 3191 O O . LYS B 1 184 ? -2.006 -2.779 18.641 1 76.31 184 LYS B O 1
ATOM 3196 N N . CYS B 1 185 ? -3.65 -1.521 17.766 1 69.56 185 CYS B N 1
ATOM 3197 C CA . CYS B 1 185 ? -3.58 -0.608 18.891 1 69.56 185 CYS B CA 1
ATOM 3198 C C . CYS B 1 185 ? -4.359 -1.156 20.078 1 69.56 185 CYS B C 1
ATOM 3200 O O . CYS B 1 185 ? -5.5 -1.603 19.938 1 69.56 185 CYS B O 1
ATOM 3202 N N . GLN B 1 186 ? -3.973 -2.135 20.891 1 55.03 186 GLN B N 1
ATOM 3203 C CA . GLN B 1 186 ? -4.691 -2.711 22.016 1 55.03 186 GLN B CA 1
ATOM 3204 C C . GLN B 1 186 ? -5.676 -1.706 22.609 1 55.03 186 GLN B C 1
ATOM 3206 O O . GLN B 1 186 ? -5.41 -0.502 22.625 1 55.03 186 GLN B O 1
ATOM 3211 N N . GLU B 1 187 ? -7.031 -2.123 22.594 1 47.94 187 GLU B N 1
ATOM 3212 C CA . GLU B 1 187 ? -8.086 -1.396 23.297 1 47.94 187 GLU B CA 1
ATOM 3213 C C . GLU B 1 187 ? -7.535 -0.697 24.547 1 47.94 187 GLU B C 1
ATOM 3215 O O . GLU B 1 187 ? -7.953 0.414 24.875 1 47.94 187 GLU B O 1
ATOM 3220 N N . GLN B 1 188 ? -6.934 -1.556 25.453 1 43.31 188 GLN B N 1
ATOM 3221 C CA . GLN B 1 188 ? -6.562 -1.127 26.797 1 43.31 188 GLN B CA 1
ATOM 3222 C C . GLN B 1 188 ? -5.105 -0.681 26.859 1 43.31 188 GLN B C 1
ATOM 3224 O O . GLN B 1 188 ? -4.199 -1.514 26.922 1 43.31 188 GLN B O 1
ATOM 3229 N N . CYS B 1 189 ? -4.812 0.15 26.078 1 43.22 189 CYS B N 1
ATOM 3230 C CA . CYS B 1 189 ? -3.506 0.715 26.391 1 43.22 189 CYS B CA 1
ATOM 3231 C C . CYS B 1 189 ? -3.32 0.857 27.906 1 43.22 189 CYS B C 1
ATOM 3233 O O . CYS B 1 189 ? -4.141 1.483 28.578 1 43.22 189 CYS B O 1
ATOM 3235 N N . PRO B 1 190 ? -2.699 -0.019 28.547 1 38.28 190 PRO B N 1
ATOM 3236 C CA . PRO B 1 190 ? -2.602 0.002 30.016 1 38.28 190 PRO B CA 1
ATOM 3237 C C . PRO B 1 190 ? -2.516 1.418 30.578 1 38.28 190 PRO B C 1
ATOM 3239 O O . PRO B 1 190 ? -2.77 1.63 31.766 1 38.28 190 PRO B O 1
ATOM 3242 N N . HIS B 1 191 ? -1.695 2.195 30 1 38.62 191 HIS B N 1
ATOM 3243 C CA . HIS B 1 191 ? -1.491 3.494 30.641 1 38.62 191 HIS B CA 1
ATOM 3244 C C . HIS B 1 191 ? -2.707 4.395 30.453 1 38.62 191 HIS B C 1
ATOM 3246 O O . HIS B 1 191 ? -2.631 5.605 30.688 1 38.62 191 HIS B O 1
ATOM 3252 N N . GLY B 1 192 ? -3.844 3.832 30.359 1 40.34 192 GLY B N 1
ATOM 3253 C CA . GLY B 1 192 ? -4.98 4.719 30.172 1 40.34 192 GLY B CA 1
ATOM 3254 C C . GLY B 1 192 ? -5.012 5.371 28.797 1 40.34 192 GLY B C 1
ATOM 3255 O O . GLY B 1 192 ? -5.539 6.473 28.641 1 40.34 192 GLY B O 1
ATOM 3256 N N . CYS B 1 193 ? -4.078 5.059 28.141 1 42.88 193 CYS B N 1
ATOM 3257 C CA . CYS B 1 193 ? -4.043 5.773 26.859 1 42.88 193 CYS B CA 1
ATOM 3258 C C . CYS B 1 193 ? -5.312 5.52 26.062 1 42.88 193 CYS B C 1
ATOM 3260 O O . CYS B 1 193 ? -5.609 4.375 25.703 1 42.88 193 CYS B O 1
ATOM 3262 N N . GLU B 1 194 ? -6.316 6.047 26.328 1 44.84 194 GLU B N 1
ATOM 3263 C CA . GLU B 1 194 ? -7.488 6.375 25.516 1 44.84 194 GLU B CA 1
ATOM 3264 C C . GLU B 1 194 ? -7.129 6.441 24.031 1 44.84 194 GLU B C 1
ATOM 3266 O O . GLU B 1 194 ? -8.016 6.535 23.172 1 44.84 194 GLU B O 1
ATOM 3271 N N . GLU B 1 195 ? -5.828 6.758 23.734 1 53.25 195 GLU B N 1
ATOM 3272 C CA . GLU B 1 195 ? -5.5 7.469 22.5 1 53.25 195 GLU B CA 1
ATOM 3273 C C . GLU B 1 195 ? -5.367 6.504 21.328 1 53.25 195 GLU B C 1
ATOM 3275 O O . GLU B 1 195 ? -4.629 5.516 21.406 1 53.25 195 GLU B O 1
ATOM 3280 N N . GLN B 1 196 ? -6.301 6.41 20.516 1 66.44 196 GLN B N 1
ATOM 3281 C CA . GLN B 1 196 ? -6.613 5.695 19.281 1 66.44 196 GLN B CA 1
ATOM 3282 C C . GLN B 1 196 ? -5.508 5.879 18.25 1 66.44 196 GLN B C 1
ATOM 3284 O O . GLN B 1 196 ? -5.113 7.008 17.953 1 66.44 196 GLN B O 1
ATOM 3289 N N . CYS B 1 197 ? -4.453 4.887 18.312 1 82.44 197 CYS B N 1
ATOM 3290 C CA . CYS B 1 197 ? -3.492 4.957 17.219 1 82.44 197 CYS B CA 1
ATOM 3291 C C . CYS B 1 197 ? -4.121 4.492 15.906 1 82.44 197 CYS B C 1
ATOM 3293 O O . CYS B 1 197 ? -5.109 3.754 15.922 1 82.44 197 CYS B O 1
ATOM 3295 N N . ILE B 1 198 ? -3.707 5.062 14.977 1 87.69 198 ILE B N 1
ATOM 3296 C CA . ILE B 1 198 ? -4.141 4.707 13.633 1 87.69 198 ILE B CA 1
ATOM 3297 C C . ILE B 1 198 ? -2.994 4.023 12.891 1 87.69 198 ILE B C 1
ATOM 3299 O O . ILE B 1 198 ? -1.882 4.551 12.828 1 87.69 198 ILE B O 1
ATOM 3303 N N . ILE B 1 199 ? -3.26 2.832 12.414 1 90.38 199 ILE B N 1
ATOM 3304 C CA . ILE B 1 199 ? -2.238 2.068 11.703 1 90.38 199 ILE B CA 1
ATOM 3305 C C . ILE B 1 199 ? -2.707 1.776 10.281 1 90.38 199 ILE B C 1
ATOM 3307 O O . ILE B 1 199 ? -3.828 1.306 10.078 1 90.38 199 ILE B O 1
ATOM 3311 N N . ILE B 1 200 ? -1.909 2.111 9.352 1 89.56 200 ILE B N 1
ATOM 3312 C CA . ILE B 1 200 ? -2.127 1.696 7.973 1 89.56 200 ILE B CA 1
ATOM 3313 C C . ILE B 1 200 ? -1.065 0.675 7.566 1 89.56 200 ILE B C 1
ATOM 3315 O O . ILE B 1 200 ? 0.134 0.945 7.664 1 89.56 200 ILE B O 1
ATOM 3319 N N . GLN B 1 201 ? -1.484 -0.429 7.215 1 87.62 201 GLN B N 1
ATOM 3320 C CA . GLN B 1 201 ? -0.604 -1.52 6.809 1 87.62 201 GLN B CA 1
ATOM 3321 C C . GLN B 1 201 ? -0.319 -1.468 5.312 1 87.62 201 GLN B C 1
ATOM 3323 O O . GLN B 1 201 ? -1.239 -1.318 4.504 1 87.62 201 GLN B O 1
ATOM 3328 N N . ILE B 1 202 ? 0.902 -1.477 4.973 1 88.19 202 ILE B N 1
ATOM 3329 C CA . ILE B 1 202 ? 1.29 -1.72 3.586 1 88.19 202 ILE B CA 1
ATOM 3330 C C . ILE B 1 202 ? 1.95 -3.092 3.469 1 88.19 202 ILE B C 1
ATOM 3332 O O . ILE B 1 202 ? 3.09 -3.279 3.902 1 88.19 202 ILE B O 1
ATOM 3336 N N . ASN B 1 203 ? 1.232 -4.109 3.092 1 82.06 203 ASN B N 1
ATOM 3337 C CA . ASN B 1 203 ? 1.764 -5.457 2.904 1 82.06 203 ASN B CA 1
ATOM 3338 C C . ASN B 1 203 ? 1.971 -5.777 1.427 1 82.06 203 ASN B C 1
ATOM 3340 O O . ASN B 1 203 ? 1.066 -6.289 0.766 1 82.06 203 ASN B O 1
ATOM 3344 N N . ILE B 1 204 ? 3.107 -5.496 0.969 1 87.56 204 ILE B N 1
ATOM 3345 C CA . ILE B 1 204 ? 3.43 -5.625 -0.448 1 87.56 204 ILE B CA 1
ATOM 3346 C C . ILE B 1 204 ? 3.27 -7.082 -0.882 1 87.56 204 ILE B C 1
ATOM 3348 O O . ILE B 1 204 ? 2.703 -7.363 -1.94 1 87.56 204 ILE B O 1
ATOM 3352 N N . ALA B 1 205 ? 3.752 -7.992 -0.074 1 84.81 205 ALA B N 1
ATOM 3353 C CA . ALA B 1 205 ? 3.664 -9.414 -0.396 1 84.81 205 ALA B CA 1
ATOM 3354 C C . ALA B 1 205 ? 2.213 -9.844 -0.593 1 84.81 205 ALA B C 1
ATOM 3356 O O . ALA B 1 205 ? 1.892 -10.547 -1.552 1 84.81 205 ALA B O 1
ATOM 3357 N N . LEU B 1 206 ? 1.402 -9.406 0.27 1 82.06 206 LEU B N 1
ATOM 3358 C CA . LEU B 1 206 ? -0.012 -9.75 0.177 1 82.06 206 LEU B CA 1
ATOM 3359 C C . LEU B 1 206 ? -0.641 -9.133 -1.069 1 82.06 206 LEU B C 1
ATOM 3361 O O . LEU B 1 206 ? -1.482 -9.758 -1.718 1 82.06 206 LEU B O 1
ATOM 3365 N N . LYS B 1 207 ? -0.33 -7.906 -1.39 1 87.19 207 LYS B N 1
ATOM 3366 C CA . LYS B 1 207 ? -0.871 -7.25 -2.576 1 87.19 207 LYS B CA 1
ATOM 3367 C C . LYS B 1 207 ? -0.461 -7.984 -3.848 1 87.19 207 LYS B C 1
ATOM 3369 O O . LYS B 1 207 ? -1.275 -8.164 -4.758 1 87.19 207 LYS B O 1
ATOM 3374 N N . LEU B 1 208 ? 0.763 -8.367 -3.885 1 90.38 208 LEU B N 1
ATOM 3375 C CA . LEU B 1 208 ? 1.228 -9.148 -5.027 1 90.38 208 LEU B CA 1
ATOM 3376 C C . LEU B 1 208 ? 0.513 -10.492 -5.098 1 90.38 208 LEU B C 1
ATOM 3378 O O . LEU B 1 208 ? 0.076 -10.914 -6.168 1 90.38 208 LEU B O 1
ATOM 3382 N N . GLU B 1 209 ? 0.444 -11.141 -4 1 86.5 209 GLU B N 1
ATOM 3383 C CA . GLU B 1 209 ? -0.277 -12.414 -3.947 1 86.5 209 GLU B CA 1
ATOM 3384 C C . GLU B 1 209 ? -1.695 -12.266 -4.488 1 86.5 209 GLU B C 1
ATOM 3386 O O . GLU B 1 209 ? -2.16 -13.102 -5.266 1 86.5 209 GLU B O 1
ATOM 3391 N N . ASN B 1 210 ? -2.334 -11.266 -4.074 1 85.12 210 ASN B N 1
ATOM 3392 C CA . ASN B 1 210 ? -3.684 -10.984 -4.559 1 85.12 210 ASN B CA 1
ATOM 3393 C C . ASN B 1 210 ? -3.705 -10.805 -6.074 1 85.12 210 ASN B C 1
ATOM 3395 O O . ASN B 1 210 ? -4.617 -11.281 -6.746 1 85.12 210 ASN B O 1
ATOM 3399 N N . LEU B 1 211 ? -2.768 -10.086 -6.559 1 89.56 211 LEU B N 1
ATOM 3400 C CA . LEU B 1 211 ? -2.682 -9.883 -8 1 89.56 211 LEU B CA 1
ATOM 3401 C C . LEU B 1 211 ? -2.535 -11.219 -8.727 1 89.56 211 LEU B C 1
ATOM 3403 O O . LEU B 1 211 ? -3.207 -11.461 -9.734 1 89.56 211 LEU B O 1
ATOM 3407 N N . PHE B 1 212 ? -1.659 -12.031 -8.242 1 90 212 PHE B N 1
ATOM 3408 C CA . PHE B 1 212 ? -1.466 -13.344 -8.852 1 90 212 PHE B CA 1
ATOM 3409 C C . PHE B 1 212 ? -2.773 -14.125 -8.875 1 90 212 PHE B C 1
ATOM 3411 O O . PHE B 1 212 ? -3.129 -14.719 -9.891 1 90 212 PHE B O 1
ATOM 3418 N N . HIS B 1 213 ? -3.412 -14.133 -7.785 1 86.31 213 HIS B N 1
ATOM 3419 C CA . HIS B 1 213 ? -4.668 -14.867 -7.691 1 86.31 213 HIS B CA 1
ATOM 3420 C C . HIS B 1 213 ? -5.711 -14.305 -8.656 1 86.31 213 HIS B C 1
ATOM 3422 O O . HIS B 1 213 ? -6.383 -15.062 -9.359 1 86.31 213 HIS B O 1
ATOM 3428 N N . MET B 1 214 ? -5.84 -13.047 -8.672 1 84 214 MET B N 1
ATOM 3429 C CA . MET B 1 214 ? -6.848 -12.398 -9.516 1 84 214 MET B CA 1
ATOM 3430 C C . MET B 1 214 ? -6.559 -12.633 -10.992 1 84 214 MET B C 1
ATOM 3432 O O . MET B 1 214 ? -7.473 -12.883 -11.773 1 84 214 MET B O 1
ATOM 3436 N N . VAL B 1 215 ? -5.348 -12.508 -11.305 1 85.88 215 VAL B N 1
ATOM 3437 C CA . VAL B 1 215 ? -4.957 -12.742 -12.688 1 85.88 215 VAL B CA 1
ATOM 3438 C C . VAL B 1 215 ? -5.246 -14.195 -13.07 1 85.88 215 VAL B C 1
ATOM 3440 O O . VAL B 1 215 ? -5.75 -14.469 -14.164 1 85.88 215 VAL B O 1
ATOM 3443 N N . HIS B 1 216 ? -4.867 -15.078 -12.188 1 84.44 216 HIS B N 1
ATOM 3444 C CA . HIS B 1 216 ? -5.137 -16.5 -12.438 1 84.44 216 HIS B CA 1
ATOM 3445 C C . HIS B 1 216 ? -6.625 -16.734 -12.648 1 84.44 216 HIS B C 1
ATOM 3447 O O . HIS B 1 216 ? -7.016 -17.453 -13.57 1 84.44 216 HIS B O 1
ATOM 3453 N N . ILE B 1 217 ? -7.398 -16.172 -11.867 1 78.88 217 ILE B N 1
ATOM 3454 C CA . ILE B 1 217 ? -8.844 -16.375 -11.938 1 78.88 217 ILE B CA 1
ATOM 3455 C C . ILE B 1 217 ? -9.375 -15.789 -13.25 1 78.88 217 ILE B C 1
ATOM 3457 O O . ILE B 1 217 ? -10.219 -16.391 -13.906 1 78.88 217 ILE B O 1
ATOM 3461 N N . THR B 1 218 ? -8.898 -14.625 -13.555 1 76.5 218 THR B N 1
ATOM 3462 C CA . THR B 1 218 ? -9.344 -13.984 -14.789 1 76.5 218 THR B CA 1
ATOM 3463 C C . THR B 1 218 ? -8.977 -14.836 -16 1 76.5 218 THR B C 1
ATOM 3465 O O . THR B 1 218 ? -9.727 -14.875 -16.984 1 76.5 218 THR B O 1
ATOM 3468 N N . GLU B 1 219 ? -7.852 -15.453 -15.906 1 77.25 219 GLU B N 1
ATOM 3469 C CA . GLU B 1 219 ? -7.383 -16.25 -17.031 1 77.25 219 GLU B CA 1
ATOM 3470 C C . GLU B 1 219 ? -8.133 -17.578 -17.125 1 77.25 219 GLU B C 1
ATOM 3472 O O . GLU B 1 219 ? -8.352 -18.094 -18.219 1 77.25 219 GLU B O 1
ATOM 3477 N N . HIS B 1 220 ? -8.484 -18.125 -16.016 1 76.5 220 HIS B N 1
ATOM 3478 C CA . HIS B 1 220 ? -9.016 -19.484 -16.016 1 76.5 220 HIS B CA 1
ATOM 3479 C C . HIS B 1 220 ? -10.523 -19.484 -15.781 1 76.5 220 HIS B C 1
ATOM 3481 O O . HIS B 1 220 ? -11.203 -20.469 -16.109 1 76.5 220 HIS B O 1
ATOM 3487 N N . HIS B 1 221 ? -10.945 -18.422 -15.156 1 72.19 221 HIS B N 1
ATOM 3488 C CA . HIS B 1 221 ? -12.367 -18.281 -14.859 1 72.19 221 HIS B CA 1
ATOM 3489 C C . HIS B 1 221 ? -12.844 -16.859 -15.133 1 72.19 221 HIS B C 1
ATOM 3491 O O . HIS B 1 221 ? -13.336 -16.188 -14.227 1 72.19 221 HIS B O 1
ATOM 3497 N N . PRO B 1 222 ? -12.672 -16.406 -16.375 1 65.81 222 PRO B N 1
ATOM 3498 C CA . PRO B 1 222 ? -12.984 -15.016 -16.703 1 65.81 222 PRO B CA 1
ATOM 3499 C C . PRO B 1 222 ? -14.414 -14.625 -16.328 1 65.81 222 PRO B C 1
ATOM 3501 O O . PRO B 1 222 ? -14.688 -13.453 -16.062 1 65.81 222 PRO B O 1
ATOM 3504 N N . GLU B 1 223 ? -15.195 -15.594 -16.203 1 63.34 223 GLU B N 1
ATOM 3505 C CA . GLU B 1 223 ? -16.594 -15.344 -15.867 1 63.34 223 GLU B CA 1
ATOM 3506 C C . GLU B 1 223 ? -16.75 -14.844 -14.438 1 63.34 223 GLU B C 1
ATOM 3508 O O . GLU B 1 223 ? -17.75 -14.219 -14.094 1 63.34 223 GLU B O 1
ATOM 3513 N N . LEU B 1 224 ? -15.734 -15.047 -13.641 1 62.81 224 LEU B N 1
ATOM 3514 C CA . LEU B 1 224 ? -15.805 -14.727 -12.219 1 62.81 224 LEU B CA 1
ATOM 3515 C C . LEU B 1 224 ? -15.484 -13.258 -11.977 1 62.81 224 LEU B C 1
ATOM 3517 O O . LEU B 1 224 ? -15.836 -12.703 -10.93 1 62.81 224 LEU B O 1
ATOM 3521 N N . LEU B 1 225 ? -14.703 -12.453 -12.688 1 59.31 225 LEU B N 1
ATOM 3522 C CA . LEU B 1 225 ? -14.32 -11.07 -12.445 1 59.31 225 LEU B CA 1
ATOM 3523 C C . LEU B 1 225 ? -15.211 -10.109 -13.219 1 59.31 225 LEU B C 1
ATOM 3525 O O . LEU B 1 225 ? -15 -8.898 -13.203 1 59.31 225 LEU B O 1
ATOM 3529 N N . ARG B 1 226 ? -16.188 -10.5 -14.078 1 53.34 226 ARG B N 1
ATOM 3530 C CA . ARG B 1 226 ? -17 -9.641 -14.938 1 53.34 226 ARG B CA 1
ATOM 3531 C C . ARG B 1 226 ? -17.906 -8.734 -14.102 1 53.34 226 ARG B C 1
ATOM 3533 O O . ARG B 1 226 ? -18.484 -7.785 -14.633 1 53.34 226 ARG B O 1
ATOM 3540 N N . GLU B 1 227 ? -18.344 -8.922 -12.805 1 46.75 227 GLU B N 1
ATOM 3541 C CA . GLU B 1 227 ? -19.422 -8.008 -12.414 1 46.75 227 GLU B CA 1
ATOM 3542 C C . GLU B 1 227 ? -18.859 -6.73 -11.805 1 46.75 227 GLU B C 1
ATOM 3544 O O . GLU B 1 227 ? -17.875 -6.766 -11.078 1 46.75 227 GLU B O 1
#

Solvent-accessible surface area (backbone atoms only — not comparable to full-atom values): 24501 Å² total; per-residue (Å²): 130,78,63,57,39,47,94,61,38,41,67,65,47,52,52,45,48,55,52,47,46,53,54,48,50,53,40,42,75,74,64,47,59,60,45,39,49,58,56,54,9,62,74,69,74,50,50,40,66,56,44,50,51,45,28,50,27,65,45,49,78,57,48,89,95,66,32,32,53,38,69,60,50,47,55,50,48,33,62,62,30,55,62,87,53,83,42,52,29,35,34,38,20,60,51,53,60,28,41,27,58,66,66,32,61,67,38,46,74,70,50,41,37,61,66,32,33,20,18,94,72,45,64,56,74,89,74,38,69,93,44,52,53,37,47,48,86,49,45,42,62,48,30,51,73,70,63,36,39,36,37,34,37,39,39,61,53,90,48,39,65,62,51,49,50,50,43,42,73,30,56,33,34,18,36,43,32,55,29,81,63,86,81,70,67,63,86,70,34,83,84,65,45,77,70,76,50,45,76,46,78,46,50,65,60,59,55,51,51,44,36,51,24,51,44,42,28,44,74,76,38,48,70,33,66,70,119,131,77,64,55,39,47,91,60,37,39,69,64,46,52,51,45,49,55,51,48,46,51,54,48,51,52,40,43,76,73,65,46,60,62,45,39,48,59,58,53,10,63,76,70,73,51,49,40,66,58,45,50,50,46,28,50,25,65,46,50,78,58,49,90,96,65,31,30,54,39,70,60,50,47,55,50,47,31,62,62,32,53,62,86,52,84,42,53,29,33,33,36,20,61,50,53,62,28,42,25,56,66,66,32,61,67,38,46,74,71,51,40,38,60,66,33,33,21,18,94,73,44,62,56,75,91,73,39,68,94,45,50,53,36,47,48,85,48,45,41,61,50,30,52,74,70,64,37,39,36,37,33,38,39,38,59,54,91,49,40,65,62,51,50,51,50,43,41,71,29,56,33,36,18,36,43,31,56,30,82,62,86,81,69,70,62,86,70,34,81,84,66,45,80,72,76,52,45,76,46,77,46,48,65,59,58,54,51,51,45,36,52,26,51,44,41,28,44,72,76,39,48,72,34,66,69,120

Sequence (454 aa):
MDAFNEKSITKNTITRASSYLRVIKNLRSLGFVRVYSSNLADALGLTPAVVRKDFSALGLEGKKKGGYLIDDLIARLEDLLGAQKPRKTVVVGCGRIGRALIESQELRREGIQIVAGFDVAPPPPDEQGEVPIYHVDMLQSFVQKEGIKVGILAVPSHAALEMFQRMRLAGMRGFLNFTTVNLKCQEQCPHGCEEQCIIIQINIALKLENLFHMVHITEHHPELLREMDAFNEKSITKNTITRASSYLRVIKNLRSLGFVRVYSSNLADALGLTPAVVRKDFSALGLEGKKKGGYLIDDLIARLEDLLGAQKPRKTVVVGCGRIGRALIESQELRREGIQIVAGFDVAPPPPDEQGEVPIYHVDMLQSFVQKEGIKVGILAVPSHAALEMFQRMRLAGMRGFLNFTTVNLKCQEQCPHGCEEQCIIIQINIALKLENLFHMVHITEHHPELLRE

InterPro domains:
  IPR003781 CoA-binding [PF02629] (85-180)
  IPR003781 CoA-binding [SM00881] (83-182)
  IPR009718 Rex DNA-binding, C-terminal domain [PF06971] (9-56)
  IPR022876 Redox-sensing transcriptional repressor Rex [MF_01131] (4-219)
  IPR022876 Redox-sensing transcriptional repressor Rex [NF003995] (6-218)
  IPR022876 Redox-sensing transcriptional repressor Rex [PTHR35786] (6-217)
  IPR036291 NAD(P)-binding domain superfamily [SSF51735] (85-183)
  IPR036388 Winged helix-like DNA-binding domain superfamily [G3DSA:1.10.10.10] (3-81)
  IPR036390 Winged helix DNA-binding domain superfamily [SSF46785] (12-82)

Foldseek 3Di:
DQDQPVVQDDPVLLVLLVVLLVVLVVCVVVPDQFDALPRSCVVVVHDSVVSVSSCVNLRNDDDVVGGHGSVVSNVSSCVVNVVPDQAEEEEEDCDDVNVCVQPDVVCVVVRYHHQEYEYCDFDDPVPDPPHYYYHLVCLLVVCLVVVHAAYEYDHEQVCRAVSVVVNVVSPHAEYEYAYPDDDDPPCCPVVNCNRHHHYDYDDPVVVVVVVVVVVVCCVVPVVVPPD/DQDQPVVQDDPVLLVLLVVLLVVLVVCVVVPDQFDALPRSCVVVVHDSVVSVSSCVNLRNDDDVVGGHGSVVSNVSSCVVNVVPDQAEEEEEDCDDVNVCVQPDPVCVVVRYHHQEYEYCDFDDPVPDPPHYYYHLVCLLVVCLVVVHAAYEYDHEQVCRAVSVVVNVVSPHAEYEYAYPDDDDPPCCPVVPCPRHRHYDYDDPVVVVVVVVVVVVCCVVPVVVPPD

Organism: Winmispira thermophila (strain ATCC 700085 / DSM 6578 / Z-1203) (NCBI:txid869211)

Nearest PDB structures (foldseek):
  3ket-assembly1_A-2  TM=8.387E-01  e=4.869E-19  Streptococcus agalactiae serogroup III
  3ikv-assembly1_B  TM=8.456E-01  e=5.404E-18  Thermus thermophilus HB27
  3keo-assembly1_A  TM=8.051E-01  e=3.937E-18  Streptococcus agalactiae serogroup III
  3keq-assembly1_B  TM=7.592E-01  e=4.370E-17  Streptococcus agalactiae serogroup III
  2vt3-assembly1_B  TM=5.561E-01  e=1.397E-17  Bacillus subtilis